Protein AF-0000000086061297 (afdb_homodimer)

Solvent-accessible surface area (backbone atoms only — not comparable to full-atom values): 31681 Å² total; per-residue (Å²): 141,81,84,79,78,77,77,79,76,77,73,77,72,76,76,71,84,48,70,63,58,55,52,49,48,45,52,46,47,51,48,47,52,56,17,50,46,44,42,50,45,44,44,51,48,46,52,48,51,54,48,51,30,54,61,49,21,42,67,36,56,72,76,36,59,68,68,52,33,52,63,27,58,47,69,36,65,94,76,73,31,65,21,40,25,21,20,52,52,33,31,50,50,32,33,51,52,11,44,66,58,17,46,61,50,15,53,43,28,14,49,25,48,60,72,64,42,52,73,66,58,29,52,50,40,52,48,34,34,52,51,54,55,60,50,46,60,61,47,57,31,54,50,32,61,71,52,48,19,50,43,34,22,69,45,53,28,49,72,74,73,39,90,36,80,17,39,2,39,44,47,29,15,56,53,48,14,60,62,43,20,39,57,26,18,53,42,25,24,51,30,51,62,68,51,62,64,61,62,57,50,53,39,43,69,76,67,44,51,73,59,54,33,40,65,68,44,48,46,58,70,21,34,36,37,35,51,22,22,49,32,47,39,47,31,52,52,55,49,43,36,62,38,44,49,69,27,14,63,69,38,74,36,72,61,85,49,59,54,29,40,16,24,27,56,44,27,52,41,70,73,45,54,87,47,34,85,76,33,71,60,48,33,13,46,48,34,35,50,42,43,53,49,47,52,53,32,46,51,33,46,48,50,21,48,52,41,35,51,55,39,51,54,53,52,69,72,97,138,82,80,76,76,75,77,76,76,76,71,73,71,76,76,70,85,46,73,62,60,56,52,49,50,45,52,46,46,51,48,47,52,56,18,49,45,45,41,51,46,43,44,50,49,48,51,48,51,53,49,50,31,53,60,48,20,41,67,35,55,73,76,37,57,68,67,53,32,52,63,27,58,48,69,35,65,93,76,73,30,66,21,38,26,20,20,52,51,34,31,52,50,31,33,51,53,12,44,66,58,16,47,61,49,15,53,44,27,15,49,26,49,59,71,64,42,52,75,67,57,29,52,50,40,53,48,35,34,52,51,55,55,60,49,46,59,61,48,57,31,54,49,33,62,70,52,49,20,51,43,35,22,69,46,53,28,48,72,73,72,40,89,35,78,17,39,2,39,45,48,28,14,56,53,48,15,61,61,42,20,40,56,26,17,54,42,25,24,49,30,50,62,67,51,62,64,60,62,58,51,53,40,45,69,75,68,44,49,72,60,54,35,40,64,68,44,48,46,59,71,22,35,36,38,35,51,21,22,48,32,45,38,47,29,52,52,57,50,44,36,61,37,44,50,71,28,14,62,66,38,74,36,74,61,86,48,59,53,29,39,16,23,27,55,41,27,51,41,70,74,45,54,86,48,34,86,75,34,71,60,48,32,12,46,47,35,36,50,42,43,52,48,48,52,52,32,46,51,33,46,49,51,20,50,52,41,35,50,56,40,52,53,54,53,71,73,96

Foldseek 3Di:
DDPPPPPPPPPPPPPPCDDVVVVVVVCVVVVVVVVVVVVVVVVVVVVVLLVVLVVLLVVLCVVDPPCLLDCPLDDDVVVPHRHCPQQALLLVLLLVLLLVQQLVVLLVLLCCLQQPDDDPRSVVVLVVLVVLLPDDLLVLQVVCVVPQQCCCQVPVQVVVPHHFSSFASQSLSNSLSSNLNSQLNVQLNVLLNVDDCVLVCVCVVVPDDSVCSCVVGRCVLSVLSSVLSSLLSSLCSSQDANNSLSGQQLDRGHDPDRRHRGHHLNNVCVVCVVCLVPHSSVVSSNSNSVSVSVVVSVVSNVVSVVSNVVSVVVVVVD/DDPPPPPPPPPPPPPCVDPVVVVVVVCVVVCVVVVVVVVVVVVVVVVVLLVVLVVLLVVLCVVDPPCLLDCPLDDDVVVPHRHCPQQALLLVLLLVLLLVQQLVVLLVLLCCLQQPDDDPRSVVVLVVLVVLLVDDLLVLQVVCVVPQQCCCQPPVQVVVPHHFSSFASQSLSNSLSSNLNSQLNVQLNVLLNVDDCCLVVVCVVVPDDSVCSCVVGRCVLSVLSSVLSSLLSSLCSSQDANNSLSGQQLDRGHDPDSRHRGHHLNNVCVVCVVCLVPHSSVVSSNSNSVSVSVVVSVVSNVVSVVSNVVSVVVVVVD

Nearest PDB structures (foldseek):
  8y5f-assembly1_C  TM=7.190E-01  e=1.304E-06  Escherichia coli
  2onk-assembly2_I  TM=7.719E-01  e=6.256E-06  Archaeoglobus fulgidus
  3d31-assembly1_C  TM=7.772E-01  e=1.256E-05  unclassified
  4jbw-assembly2_I  TM=6.416E-01  e=6.865E-05  Escherichia coli K-12
  7ahh-assembly1_A  TM=5.822E-01  e=3.313E-03  Lactococcus lactis subsp. lactis

Structure (mmCIF, N/CA/C/O backbone):
data_AF-0000000086061297-model_v1
#
loop_
_entity.id
_entity.type
_entity.pdbx_description
1 polymer 'Phosphate transport system permease protein'
#
loop_
_atom_site.group_PDB
_atom_site.id
_atom_site.type_symbol
_atom_site.label_atom_id
_atom_site.label_alt_id
_atom_site.label_comp_id
_atom_site.label_asym_id
_atom_site.label_entity_id
_atom_site.label_seq_id
_atom_site.pdbx_PDB_ins_code
_atom_site.Cartn_x
_atom_site.Cartn_y
_atom_site.Cartn_z
_atom_site.occupancy
_atom_site.B_iso_or_equiv
_atom_site.auth_seq_id
_atom_site.auth_comp_id
_atom_site.auth_asym_id
_atom_site.auth_atom_id
_atom_site.pdbx_PDB_model_num
ATOM 1 N N . MET A 1 1 ? 74.562 63 1.235 1 30.61 1 MET A N 1
ATOM 2 C CA . MET A 1 1 ? 73.188 63.219 0.86 1 30.61 1 MET A CA 1
ATOM 3 C C . MET A 1 1 ? 72.562 61.938 0.317 1 30.61 1 MET A C 1
ATOM 5 O O . MET A 1 1 ? 72.562 61.688 -0.89 1 30.61 1 MET A O 1
ATOM 9 N N . GLY A 1 2 ? 72.875 60.75 0.926 1 32.59 2 GLY A N 1
ATOM 10 C CA . GLY A 1 2 ? 72.625 59.312 0.691 1 32.59 2 GLY A CA 1
ATOM 11 C C . GLY A 1 2 ? 71.188 58.938 0.759 1 32.59 2 GLY A C 1
ATOM 12 O O . GLY A 1 2 ? 70.5 59.281 1.72 1 32.59 2 GLY A O 1
ATOM 13 N N . GLU A 1 3 ? 70.5 58.812 -0.447 1 30.23 3 GLU A N 1
ATOM 14 C CA . GLU A 1 3 ? 69.125 58.531 -0.804 1 30.23 3 GLU A CA 1
ATOM 15 C C . GLU A 1 3 ? 68.688 57.188 -0.23 1 30.23 3 GLU A C 1
ATOM 17 O O . GLU A 1 3 ? 69.312 56.156 -0.478 1 30.23 3 GLU A O 1
ATOM 22 N N . HIS A 1 4 ? 68.125 57.156 1.029 1 32.62 4 HIS A N 1
ATOM 23 C CA . HIS A 1 4 ? 67.5 56.062 1.771 1 32.62 4 HIS A CA 1
ATOM 24 C C . HIS A 1 4 ? 66.25 55.562 1.04 1 32.62 4 HIS A C 1
ATOM 26 O O . HIS A 1 4 ? 65.188 56.219 1.004 1 32.62 4 HIS A O 1
ATOM 32 N N . SER A 1 5 ? 66.438 54.906 -0.173 1 33.16 5 SER A N 1
ATOM 33 C CA . SER A 1 5 ? 65.312 54.375 -0.92 1 33.16 5 SER A CA 1
ATOM 34 C C . SER A 1 5 ? 64.562 53.312 -0.101 1 33.16 5 SER A C 1
ATOM 36 O O . SER A 1 5 ? 65.125 52.344 0.365 1 33.16 5 SER A O 1
ATOM 38 N N . GLY A 1 6 ? 63.625 53.75 0.799 1 31.95 6 GLY A N 1
ATOM 39 C CA . GLY A 1 6 ? 62.688 52.969 1.587 1 31.95 6 GLY A CA 1
ATOM 40 C C . GLY A 1 6 ? 61.812 52.062 0.742 1 31.95 6 GLY A C 1
ATOM 41 O O . GLY A 1 6 ? 60.938 52.531 0.003 1 31.95 6 GLY A O 1
ATOM 42 N N . GLY A 1 7 ? 62.344 50.969 0.105 1 32.22 7 GLY A N 1
ATOM 43 C CA . GLY A 1 7 ? 61.562 50.031 -0.709 1 32.22 7 GLY A CA 1
ATOM 44 C C . GLY A 1 7 ? 60.438 49.406 0.047 1 32.22 7 GLY A C 1
ATOM 45 O O . GLY A 1 7 ? 60.625 48.812 1.115 1 32.22 7 GLY A O 1
ATOM 46 N N . SER A 1 8 ? 59.25 50.062 0.06 1 33.75 8 SER A N 1
ATOM 47 C CA . SER A 1 8 ? 57.969 49.531 0.585 1 33.75 8 SER A CA 1
ATOM 48 C C . SER A 1 8 ? 57.594 48.219 -0.067 1 33.75 8 SER A C 1
ATOM 50 O O . SER A 1 8 ? 57.375 48.156 -1.276 1 33.75 8 SER A O 1
ATOM 52 N N . GLY A 1 9 ? 58.281 47.094 0.213 1 31.84 9 GLY A N 1
ATOM 53 C CA . GLY A 1 9 ? 57.875 45.781 -0.288 1 31.84 9 GLY A CA 1
ATOM 54 C C . GLY A 1 9 ? 56.438 45.438 0.096 1 31.84 9 GLY A C 1
ATOM 55 O O . GLY A 1 9 ? 56.125 45.344 1.281 1 31.84 9 GLY A O 1
ATOM 56 N N . SER A 1 10 ? 55.438 45.875 -0.693 1 36 10 SER A N 1
ATOM 57 C CA . SER A 1 10 ? 54.031 45.469 -0.6 1 36 10 SER A CA 1
ATOM 58 C C . SER A 1 10 ? 53.938 43.938 -0.661 1 36 10 SER A C 1
ATOM 60 O O . SER A 1 10 ? 54.25 43.312 -1.683 1 36 10 SER A O 1
ATOM 62 N N . GLY A 1 11 ? 54.344 43.219 0.35 1 32.59 11 GLY A N 1
ATOM 63 C CA . GLY A 1 11 ? 54.031 41.812 0.375 1 32.59 11 GLY A CA 1
ATOM 64 C C . GLY A 1 11 ? 52.562 41.531 0.172 1 32.59 11 GLY A C 1
ATOM 65 O O . GLY A 1 11 ? 51.719 42.031 0.918 1 32.59 11 GLY A O 1
ATOM 66 N N . ALA A 1 12 ? 52.125 41.344 -1.101 1 38.19 12 ALA A N 1
ATOM 67 C CA . ALA A 1 12 ? 50.844 40.75 -1.51 1 38.19 12 ALA A CA 1
ATOM 68 C C . ALA A 1 12 ? 50.469 39.562 -0.623 1 38.19 12 ALA A C 1
ATOM 70 O O . ALA A 1 12 ? 51.25 38.594 -0.504 1 38.19 12 ALA A O 1
ATOM 71 N N . GLY A 1 13 ? 49.906 39.844 0.54 1 34.09 13 GLY A N 1
ATOM 72 C CA . GLY A 1 13 ? 49.219 38.781 1.289 1 34.09 13 GLY A CA 1
ATOM 73 C C . GLY A 1 13 ? 48.5 37.781 0.403 1 34.09 13 GLY A C 1
ATOM 74 O O . GLY A 1 13 ? 47.75 38.188 -0.475 1 34.09 13 GLY A O 1
ATOM 75 N N . ASP A 1 14 ? 49.125 36.656 0.09 1 37.06 14 ASP A N 1
ATOM 76 C CA . ASP A 1 14 ? 48.562 35.469 -0.514 1 37.06 14 ASP A CA 1
ATOM 77 C C . ASP A 1 14 ? 47.188 35.156 0.059 1 37.06 14 ASP A C 1
ATOM 79 O O . ASP A 1 14 ? 47.031 34.969 1.269 1 37.06 14 ASP A O 1
ATOM 83 N N . ASP A 1 15 ? 46.188 35.938 -0.363 1 38.5 15 ASP A N 1
ATOM 84 C CA . ASP A 1 15 ? 44.812 35.562 -0.108 1 38.5 15 ASP A CA 1
ATOM 85 C C . ASP A 1 15 ? 44.625 34.062 -0.16 1 38.5 15 ASP A C 1
ATOM 87 O O . ASP A 1 15 ? 44.531 33.469 -1.243 1 38.5 15 ASP A O 1
ATOM 91 N N . GLY A 1 16 ? 45.188 33.219 0.603 1 37.59 16 GLY A N 1
ATOM 92 C CA . GLY A 1 16 ? 44.969 31.812 0.924 1 37.59 16 GLY A CA 1
ATOM 93 C C . GLY A 1 16 ? 43.5 31.422 0.958 1 37.59 16 GLY A C 1
ATOM 94 O O . GLY A 1 16 ? 43.031 30.859 1.942 1 37.59 16 GLY A O 1
ATOM 95 N N . ARG A 1 17 ? 42.562 32.25 0.606 1 47.38 17 ARG A N 1
ATOM 96 C CA . ARG A 1 17 ? 41.188 31.891 0.318 1 47.38 17 ARG A CA 1
ATOM 97 C C . ARG A 1 17 ? 41.125 30.656 -0.571 1 47.38 17 ARG A C 1
ATOM 99 O O . ARG A 1 17 ? 40.875 30.766 -1.775 1 47.38 17 ARG A O 1
ATOM 106 N N . SER A 1 18 ? 42.062 29.578 -0.563 1 47.91 18 SER A N 1
ATOM 107 C CA . SER A 1 18 ? 42.719 28.484 -1.28 1 47.91 18 SER A CA 1
ATOM 108 C C . SER A 1 18 ? 41.719 27.375 -1.633 1 47.91 18 SER A C 1
ATOM 110 O O . SER A 1 18 ? 40.531 27.469 -1.279 1 47.91 18 SER A O 1
ATOM 112 N N . PRO A 1 19 ? 42.062 26.078 -1.62 1 51.31 19 PRO A N 1
ATOM 113 C CA . PRO A 1 19 ? 41.5 24.797 -2.055 1 51.31 19 PRO A CA 1
ATOM 114 C C . PRO A 1 19 ? 40.219 24.422 -1.333 1 51.31 19 PRO A C 1
ATOM 116 O O . PRO A 1 19 ? 39.438 23.609 -1.833 1 51.31 19 PRO A O 1
ATOM 119 N N . ARG A 1 20 ? 39.969 24.906 -0.18 1 54.84 20 ARG A N 1
ATOM 120 C CA . ARG A 1 20 ? 38.781 24.578 0.593 1 54.84 20 ARG A CA 1
ATOM 121 C C . ARG A 1 20 ? 37.531 25.219 -0.027 1 54.84 20 ARG A C 1
ATOM 123 O O . ARG A 1 20 ? 36.438 24.641 0.032 1 54.84 20 ARG A O 1
ATOM 130 N N . ILE A 1 21 ? 37.781 26.453 -0.554 1 57.31 21 ILE A N 1
ATOM 131 C CA . ILE A 1 21 ? 36.625 27.094 -1.202 1 57.31 21 ILE A CA 1
ATOM 132 C C . ILE A 1 21 ? 36.219 26.297 -2.441 1 57.31 21 ILE A C 1
ATOM 134 O O . ILE A 1 21 ? 35.031 26.109 -2.703 1 57.31 21 ILE A O 1
ATOM 138 N N . GLY A 1 22 ? 37.281 25.844 -3.176 1 50.56 22 GLY A N 1
ATOM 139 C CA . GLY A 1 22 ? 37 25.062 -4.367 1 50.56 22 GLY A CA 1
ATOM 140 C C . GLY A 1 22 ? 36.25 23.766 -4.074 1 50.56 22 GLY A 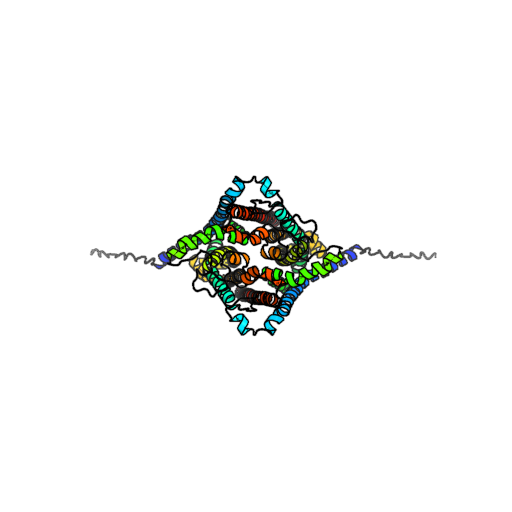C 1
ATOM 141 O O . GLY A 1 22 ? 35.344 23.391 -4.789 1 50.56 22 GLY A O 1
ATOM 142 N N . ARG A 1 23 ? 36.812 23.062 -3.125 1 54.94 23 ARG A N 1
ATOM 143 C CA . ARG A 1 23 ? 36.188 21.812 -2.729 1 54.94 23 ARG A CA 1
ATOM 144 C C . 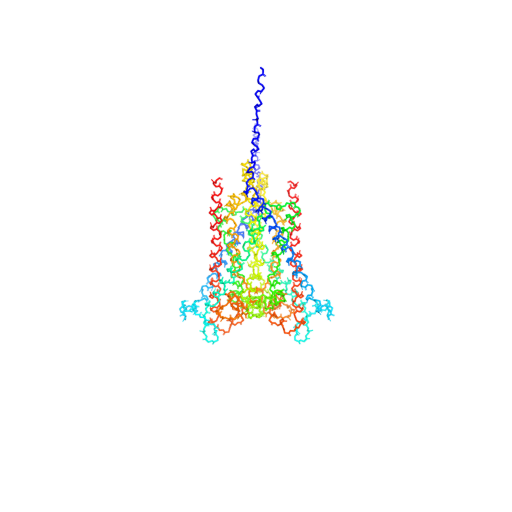ARG A 1 23 ? 34.781 22.047 -2.217 1 54.94 23 ARG A C 1
ATOM 146 O O . ARG A 1 23 ? 33.875 21.25 -2.5 1 54.94 23 ARG A O 1
ATOM 153 N N . ARG A 1 24 ? 34.656 23.141 -1.535 1 58.97 24 ARG A N 1
ATOM 154 C CA . ARG A 1 24 ? 33.344 23.5 -1.024 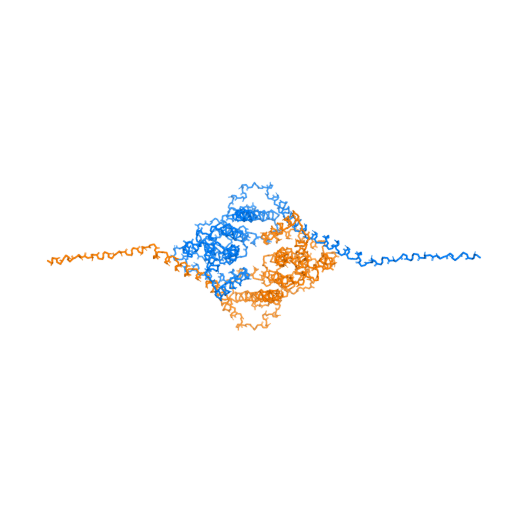1 58.97 24 ARG A CA 1
ATOM 155 C C . ARG A 1 24 ? 32.375 23.766 -2.166 1 58.97 24 ARG A C 1
ATOM 157 O O . ARG A 1 24 ? 31.219 23.328 -2.115 1 58.97 24 ARG A O 1
ATOM 164 N N . LEU A 1 25 ? 32.875 24.469 -3.16 1 57.69 25 LEU A N 1
ATOM 165 C CA . LEU A 1 25 ? 32 24.766 -4.305 1 57.69 25 LEU A CA 1
ATOM 166 C C . LEU A 1 25 ? 31.703 23.5 -5.098 1 57.69 25 LEU A C 1
ATOM 168 O O . LEU A 1 25 ? 30.609 23.344 -5.629 1 57.69 25 LEU A O 1
ATOM 172 N N . LEU A 1 26 ? 32.688 22.672 -5.168 1 53.44 26 LEU A N 1
ATOM 173 C CA . LEU A 1 26 ? 32.469 21.422 -5.891 1 53.44 26 LEU A CA 1
ATOM 174 C C . LEU A 1 26 ? 31.438 20.547 -5.18 1 53.44 26 LEU A C 1
ATOM 176 O O . LEU A 1 26 ? 30.578 19.938 -5.828 1 53.44 26 LEU A O 1
ATOM 180 N N . VAL A 1 27 ? 31.656 20.453 -4.012 1 58.25 27 VAL A N 1
ATOM 181 C CA . VAL A 1 27 ? 30.719 19.656 -3.225 1 58.25 27 VAL A CA 1
ATOM 182 C C . VAL A 1 27 ? 29.328 20.266 -3.322 1 58.25 27 VAL A C 1
ATOM 184 O O . VAL A 1 27 ? 28.328 19.547 -3.434 1 58.25 27 VAL A O 1
ATOM 187 N N . GLU A 1 28 ? 29.312 21.578 -3.391 1 59.84 28 GLU A N 1
ATOM 188 C CA . GLU A 1 28 ? 28.031 22.266 -3.564 1 59.84 28 GLU A CA 1
ATOM 189 C C . GLU A 1 28 ? 27.406 21.922 -4.91 1 59.84 28 GLU A C 1
ATOM 191 O O . GLU A 1 28 ? 26.203 21.688 -4.996 1 59.84 28 GLU A O 1
ATOM 196 N N . ARG A 1 29 ? 28.297 22 -5.902 1 56.94 29 ARG A N 1
ATOM 197 C CA . ARG A 1 29 ? 27.797 21.734 -7.25 1 56.94 29 ARG A CA 1
ATOM 198 C C . ARG A 1 29 ? 27.406 20.266 -7.414 1 56.94 29 ARG A C 1
ATOM 200 O O . ARG A 1 29 ? 26.375 19.969 -8.016 1 56.94 29 ARG A O 1
ATOM 207 N N . LEU A 1 30 ? 28.281 19.469 -7.031 1 58.12 30 LEU A N 1
ATOM 208 C CA . LEU A 1 30 ? 28 18.047 -7.164 1 58.12 30 LEU A CA 1
ATOM 209 C C . LEU A 1 30 ? 26.734 17.672 -6.406 1 58.12 30 LEU A C 1
ATOM 211 O O . LEU A 1 30 ? 25.938 16.859 -6.887 1 58.12 30 LEU A O 1
ATOM 215 N N . SER A 1 31 ? 26.703 18.359 -5.359 1 60.19 31 SER A N 1
ATOM 216 C CA . SER A 1 31 ? 25.516 18.094 -4.555 1 60.19 31 SER A CA 1
ATOM 217 C C . SER A 1 31 ? 24.25 18.578 -5.254 1 60.19 31 SER A C 1
ATOM 219 O O . SER A 1 31 ? 23.234 17.891 -5.258 1 60.19 31 SER A O 1
ATOM 221 N N . SER A 1 32 ? 24.5 19.609 -6.051 1 63.5 32 SER A N 1
ATOM 222 C CA . SER A 1 32 ? 23.328 20.156 -6.723 1 63.5 32 SER A CA 1
ATOM 223 C C . SER A 1 32 ? 22.922 19.297 -7.922 1 63.5 32 SER A C 1
ATOM 225 O O . SER A 1 32 ? 21.734 19.062 -8.148 1 63.5 32 SER A O 1
ATOM 227 N N . TYR A 1 33 ? 23.953 18.797 -8.68 1 67.81 33 TYR A N 1
ATOM 228 C CA . TYR A 1 33 ? 23.641 18.016 -9.867 1 67.81 33 TYR A CA 1
ATOM 229 C C . TYR A 1 33 ? 23.047 16.656 -9.492 1 67.81 33 TYR A C 1
ATOM 231 O O . TYR A 1 33 ? 22.078 16.203 -10.102 1 67.81 33 TYR A O 1
ATOM 239 N N . TRP A 1 34 ? 23.625 16.078 -8.523 1 67.25 34 TRP A N 1
ATOM 240 C CA . TRP A 1 34 ? 23.141 14.766 -8.094 1 67.25 34 TRP A CA 1
ATOM 241 C C . TRP A 1 34 ? 21.75 14.883 -7.465 1 67.25 34 TRP A C 1
ATOM 243 O O . TRP A 1 34 ? 20.906 14.023 -7.668 1 67.25 34 TRP A O 1
ATOM 253 N N . LEU A 1 35 ? 21.656 16.031 -6.906 1 67.56 35 LEU A N 1
ATOM 254 C CA . LEU A 1 35 ? 20.375 16.266 -6.258 1 67.56 35 LEU A CA 1
ATOM 255 C C . LEU A 1 35 ? 19.266 16.5 -7.289 1 67.56 35 LEU A C 1
ATOM 257 O O . LEU A 1 35 ? 18.172 15.969 -7.164 1 67.56 35 LEU A O 1
ATOM 261 N N . ARG A 1 36 ? 19.688 17.203 -8.328 1 71.62 36 ARG A N 1
ATOM 262 C CA . ARG A 1 36 ? 18.75 17.438 -9.422 1 71.62 36 ARG A CA 1
ATOM 263 C C . ARG A 1 36 ? 18.469 16.156 -10.188 1 71.62 36 ARG A C 1
ATOM 265 O O . ARG A 1 36 ? 17.328 15.906 -10.617 1 71.62 36 ARG A O 1
ATOM 272 N N . GLY A 1 37 ? 19.391 15.367 -10.266 1 78.62 37 GLY A N 1
ATOM 273 C CA . GLY A 1 37 ? 19.281 14.102 -10.969 1 78.62 37 GLY A CA 1
ATOM 274 C C . GLY A 1 37 ? 18.25 13.172 -10.359 1 78.62 37 GLY A C 1
ATOM 275 O O . GLY A 1 37 ? 17.484 12.516 -11.078 1 78.62 37 GLY A O 1
ATOM 276 N N . ALA A 1 38 ? 18.125 13.234 -9.062 1 72.56 38 ALA A N 1
ATOM 277 C CA . ALA A 1 38 ? 17.172 12.367 -8.375 1 72.56 38 ALA A CA 1
ATOM 278 C C . ALA A 1 38 ? 15.734 12.773 -8.688 1 72.56 38 ALA A C 1
ATOM 280 O O . ALA A 1 38 ? 14.875 11.922 -8.898 1 72.56 38 ALA A O 1
ATOM 281 N N . GLY A 1 39 ? 15.516 14.062 -8.781 1 71.38 39 GLY A N 1
ATOM 282 C CA . GLY A 1 39 ? 14.195 14.539 -9.141 1 71.38 39 GLY A CA 1
ATOM 283 C C . GLY A 1 39 ? 13.805 14.203 -10.57 1 71.38 39 GLY A C 1
ATOM 284 O O . GLY A 1 39 ? 12.695 13.734 -10.82 1 71.38 39 GLY A O 1
ATOM 285 N N . TYR A 1 40 ? 14.695 14.344 -11.43 1 77 40 TYR A N 1
ATOM 286 C CA . TYR A 1 40 ? 14.43 14.07 -12.836 1 77 40 TYR A CA 1
ATOM 287 C C . TYR A 1 40 ? 14.32 12.57 -13.086 1 77 40 TYR A C 1
ATOM 289 O O . TYR A 1 40 ? 13.625 12.141 -14.008 1 77 40 TYR A O 1
ATOM 297 N N . PHE A 1 41 ? 14.93 11.828 -12.266 1 80.38 41 PHE A N 1
ATOM 298 C CA . PHE A 1 41 ? 14.836 10.383 -12.367 1 80.38 41 PHE A CA 1
ATOM 299 C C . PHE A 1 41 ? 13.398 9.914 -12.125 1 80.38 41 PHE A C 1
ATOM 301 O O . PHE A 1 41 ? 12.906 9.039 -12.828 1 80.38 41 PHE A O 1
ATOM 308 N N . ALA A 1 42 ? 12.742 10.578 -11.195 1 77.62 42 ALA A N 1
ATOM 309 C CA . ALA A 1 42 ? 11.367 10.203 -10.891 1 77.62 42 ALA A CA 1
ATOM 310 C C . ALA A 1 42 ? 10.438 10.516 -12.055 1 77.62 42 ALA A C 1
ATOM 312 O O . ALA A 1 42 ? 9.57 9.711 -12.406 1 77.62 42 ALA A O 1
ATOM 313 N N . VAL A 1 43 ? 10.656 11.641 -12.641 1 79 43 VAL A N 1
ATOM 314 C CA . VAL A 1 43 ? 9.844 12.055 -13.781 1 79 43 VAL A CA 1
ATOM 315 C C . VAL A 1 43 ? 10.117 11.133 -14.969 1 79 43 VAL A C 1
ATOM 317 O O . VAL A 1 43 ? 9.188 10.68 -15.633 1 79 43 VAL A O 1
ATOM 320 N N . GLY A 1 44 ? 11.352 10.922 -15.195 1 86.69 44 GLY A N 1
ATOM 321 C CA . GLY A 1 44 ? 11.734 10.031 -16.281 1 86.69 44 GLY A CA 1
ATOM 322 C C . GLY A 1 44 ? 11.219 8.617 -16.109 1 86.69 44 GLY A C 1
ATOM 323 O O . GLY A 1 44 ? 10.781 7.988 -17.078 1 86.69 44 GLY A O 1
ATOM 324 N N . LEU A 1 45 ? 11.25 8.133 -14.891 1 87.19 45 LEU A N 1
ATOM 325 C CA . LEU A 1 45 ? 10.773 6.785 -14.602 1 87.19 45 LEU A CA 1
ATOM 326 C C . LEU A 1 45 ? 9.273 6.668 -14.844 1 87.19 45 LEU A C 1
ATOM 328 O O . LEU A 1 45 ? 8.812 5.68 -15.422 1 87.19 45 LEU A O 1
ATOM 332 N N . PHE A 1 46 ? 8.523 7.598 -14.41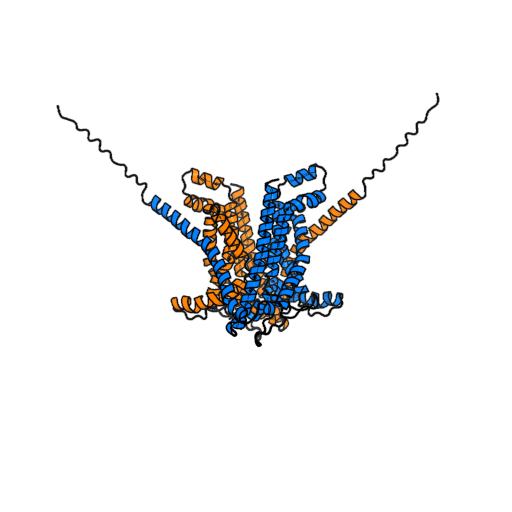4 1 83.94 46 PHE A N 1
ATOM 333 C CA . PHE A 1 46 ? 7.086 7.602 -14.648 1 83.94 46 PHE A CA 1
ATOM 334 C C . PHE A 1 46 ? 6.789 7.59 -16.141 1 83.94 46 PHE A C 1
ATOM 336 O O . PHE A 1 46 ? 5.973 6.793 -16.609 1 83.94 46 PHE A O 1
ATOM 343 N N . ALA A 1 47 ? 7.457 8.516 -16.859 1 87.94 47 ALA A N 1
ATOM 344 C CA . ALA A 1 47 ? 7.262 8.586 -18.312 1 87.94 47 ALA A CA 1
ATOM 345 C C . ALA A 1 47 ? 7.633 7.262 -18.969 1 87.94 47 ALA A C 1
ATOM 347 O O . ALA A 1 47 ? 6.93 6.797 -19.875 1 87.94 47 ALA A O 1
ATOM 348 N N . ALA A 1 48 ? 8.688 6.695 -18.5 1 91.56 48 ALA A N 1
ATOM 349 C CA . ALA A 1 48 ? 9.141 5.422 -19.062 1 91.56 48 ALA A CA 1
ATOM 350 C C . ALA A 1 48 ? 8.109 4.324 -18.828 1 91.56 48 ALA A C 1
ATOM 352 O O . ALA A 1 48 ? 7.863 3.494 -19.719 1 91.56 48 ALA A O 1
ATOM 353 N N . ILE A 1 49 ? 7.52 4.285 -17.656 1 90.62 49 ILE A N 1
ATOM 354 C CA . ILE A 1 49 ? 6.516 3.273 -17.328 1 90.62 49 ILE A CA 1
ATOM 355 C C . ILE A 1 49 ? 5.293 3.453 -18.234 1 90.62 49 ILE A C 1
ATOM 357 O O . ILE A 1 49 ? 4.801 2.488 -18.828 1 90.62 49 ILE A O 1
ATOM 361 N N . VAL A 1 50 ? 4.844 4.684 -18.391 1 90.06 50 VAL A N 1
ATOM 362 C CA . VAL A 1 50 ? 3.664 4.977 -19.203 1 90.06 50 VAL A CA 1
ATOM 363 C C . VAL A 1 50 ? 3.934 4.609 -20.656 1 90.06 50 VAL A C 1
ATOM 365 O O . VAL A 1 50 ? 3.1 3.979 -21.312 1 90.06 50 VAL A O 1
ATOM 368 N N . VAL A 1 51 ? 5.094 4.957 -21.141 1 93.25 51 VAL A N 1
ATOM 369 C CA . VAL A 1 51 ? 5.453 4.668 -22.516 1 93.25 51 VAL A CA 1
ATOM 370 C C . VAL A 1 51 ? 5.555 3.156 -22.719 1 93.25 51 VAL A C 1
ATOM 372 O O . VAL A 1 51 ? 5.105 2.627 -23.734 1 93.25 51 VAL A O 1
ATOM 375 N N . ALA A 1 52 ? 6.141 2.492 -21.797 1 92.81 52 ALA A N 1
ATOM 376 C CA . ALA A 1 52 ? 6.242 1.037 -21.875 1 92.81 52 ALA A CA 1
ATOM 377 C C . ALA A 1 52 ? 4.859 0.394 -21.922 1 92.81 52 ALA A C 1
ATOM 379 O O . ALA A 1 52 ? 4.625 -0.541 -22.688 1 92.81 52 ALA A O 1
ATOM 380 N N . LEU A 1 53 ? 4.004 0.872 -21.109 1 94.31 53 LEU A N 1
ATOM 381 C CA . LEU A 1 53 ? 2.648 0.331 -21.062 1 94.31 53 LEU A CA 1
ATOM 382 C C . LEU A 1 53 ? 1.932 0.575 -22.391 1 94.31 53 LEU A C 1
ATOM 384 O O . LEU A 1 53 ? 1.264 -0.32 -22.922 1 94.31 53 LEU A O 1
ATOM 388 N N . LEU A 1 54 ? 2.115 1.78 -22.938 1 94.56 54 LEU A N 1
ATOM 389 C CA . LEU A 1 54 ? 1.471 2.127 -24.188 1 94.56 54 LEU A CA 1
ATOM 390 C C . LEU A 1 54 ? 2.033 1.293 -25.344 1 94.56 54 LEU A C 1
ATOM 392 O O . LEU A 1 54 ? 1.275 0.725 -26.125 1 94.56 54 LEU A O 1
ATOM 396 N N . TYR A 1 55 ? 3.299 1.169 -25.359 1 93.81 55 TYR A N 1
ATOM 397 C CA . TYR A 1 55 ? 3.969 0.452 -26.438 1 93.81 55 TYR A CA 1
ATOM 398 C C . TYR A 1 55 ? 3.637 -1.035 -26.391 1 93.81 55 TYR A C 1
ATOM 400 O O . TYR A 1 55 ? 3.355 -1.646 -27.422 1 93.81 55 TYR A O 1
ATOM 408 N N . GLN A 1 56 ? 3.607 -1.617 -25.25 1 92.56 56 GLN A N 1
ATOM 409 C CA . GLN A 1 56 ? 3.389 -3.053 -25.109 1 92.56 56 GLN A CA 1
ATOM 410 C C . GLN A 1 56 ? 1.911 -3.402 -25.25 1 92.56 56 GLN A C 1
ATOM 412 O O . GLN A 1 56 ? 1.556 -4.574 -25.375 1 92.56 56 GLN A O 1
ATOM 417 N N . SER A 1 57 ? 1.052 -2.395 -25.172 1 93.88 57 SER A N 1
ATOM 418 C CA . SER A 1 57 ? -0.381 -2.621 -25.344 1 93.88 57 SER A CA 1
ATOM 419 C C . SER A 1 57 ? -0.785 -2.572 -26.812 1 93.88 57 SER A C 1
ATOM 421 O O . SER A 1 57 ? -1.893 -2.979 -27.172 1 93.88 57 SER A O 1
ATOM 423 N N . LEU A 1 58 ? 0.089 -2.172 -27.734 1 92.75 58 LEU A N 1
ATOM 424 C CA . LEU A 1 58 ? -0.238 -1.905 -29.125 1 92.75 58 LEU A CA 1
ATOM 425 C C . LEU A 1 58 ? -0.592 -3.195 -29.859 1 92.75 58 LEU A C 1
ATOM 427 O O . LEU A 1 58 ? -1.519 -3.219 -30.672 1 92.75 58 LEU A O 1
ATOM 431 N N . PRO A 1 59 ? 0.075 -4.316 -29.641 1 91.75 59 PRO A N 1
ATOM 432 C CA . PRO A 1 59 ? -0.274 -5.551 -30.344 1 91.75 59 PRO A CA 1
ATOM 433 C C . PRO A 1 59 ? -1.721 -5.98 -30.094 1 91.75 59 PRO A C 1
ATOM 435 O O . PRO A 1 59 ? -2.391 -6.453 -31.016 1 91.75 59 PRO A O 1
ATOM 438 N N . LEU A 1 60 ? -2.195 -5.852 -28.891 1 91.69 60 LEU A N 1
ATOM 439 C CA . LEU A 1 60 ? -3.588 -6.172 -28.609 1 91.69 60 LEU A CA 1
ATOM 440 C C . LEU A 1 60 ? -4.531 -5.246 -29.359 1 91.69 60 LEU A C 1
ATOM 442 O O . LEU A 1 60 ? -5.504 -5.699 -29.969 1 91.69 60 LEU A O 1
ATOM 446 N N . LEU A 1 61 ? -4.18 -3.959 -29.391 1 92.31 61 LEU A N 1
ATOM 447 C CA . LEU A 1 61 ? -5.055 -2.947 -29.969 1 92.31 61 LEU A CA 1
ATOM 448 C C . LEU A 1 61 ? -5 -2.994 -31.484 1 92.31 61 LEU A C 1
ATOM 450 O O . LEU A 1 61 ? -5.902 -2.486 -32.156 1 92.31 61 LEU A O 1
ATOM 454 N N . ALA A 1 62 ? -3.986 -3.568 -32 1 92.12 62 ALA A N 1
ATOM 455 C CA . ALA A 1 62 ? -3.873 -3.744 -33.469 1 92.12 62 ALA A CA 1
ATOM 456 C C . ALA A 1 62 ? -4.75 -4.895 -33.938 1 92.12 62 ALA A C 1
ATOM 458 O O . ALA A 1 62 ? -5.246 -4.875 -35.062 1 92.12 62 ALA A O 1
ATOM 459 N N . GLU A 1 63 ? -4.953 -5.832 -33.094 1 90.44 63 GLU A N 1
ATOM 460 C CA . GLU A 1 63 ? -5.68 -7.039 -33.469 1 90.44 63 GLU A CA 1
ATOM 461 C C . GLU A 1 63 ? -7.152 -6.945 -33.094 1 90.44 63 GLU A C 1
ATOM 463 O O . GLU A 1 63 ? -8.008 -7.531 -33.75 1 90.44 63 GLU A O 1
ATOM 468 N N . TYR A 1 64 ? -7.41 -6.23 -32 1 91.06 64 TYR A N 1
ATOM 469 C CA . TYR A 1 64 ? -8.773 -6.133 -31.484 1 91.06 64 TYR A CA 1
ATOM 470 C C . TYR A 1 64 ? -9.18 -4.68 -31.297 1 91.06 64 TYR A C 1
ATOM 472 O O . TYR A 1 64 ? -8.43 -3.889 -30.719 1 91.06 64 TYR A O 1
ATOM 480 N N . PRO A 1 65 ? -10.375 -4.402 -31.75 1 91.69 65 PRO A N 1
ATOM 481 C CA . PRO A 1 65 ? -10.852 -3.043 -31.484 1 91.69 65 PRO A CA 1
ATOM 482 C C . PRO A 1 65 ? -11.078 -2.785 -29.984 1 91.69 65 PRO A C 1
ATOM 484 O O . PRO A 1 65 ? -11.43 -3.705 -29.25 1 91.69 65 PRO A O 1
ATOM 487 N N . LEU A 1 66 ? -10.867 -1.62 -29.578 1 91.31 66 LEU A N 1
ATOM 488 C CA . LEU A 1 66 ? -10.969 -1.2 -28.188 1 91.31 66 LEU A CA 1
ATOM 489 C C . LEU A 1 66 ? -12.344 -1.528 -27.609 1 91.31 66 LEU A C 1
ATOM 491 O O . LEU A 1 66 ? -12.453 -1.978 -26.469 1 91.31 66 LEU A O 1
ATOM 495 N N . SER A 1 67 ? -13.422 -1.357 -28.391 1 90.94 67 SER A N 1
ATOM 496 C CA . SER A 1 67 ? -14.789 -1.603 -27.938 1 90.94 67 SER A CA 1
ATOM 497 C C . SER A 1 67 ? -15.008 -3.078 -27.625 1 90.94 67 SER A C 1
ATOM 499 O O . SER A 1 67 ? -15.695 -3.42 -26.656 1 90.94 67 SER A O 1
ATOM 501 N N . GLU A 1 68 ? -14.391 -3.875 -28.391 1 89.75 68 GLU A N 1
ATOM 502 C CA . GLU A 1 68 ? -14.539 -5.312 -28.172 1 89.75 68 GLU A CA 1
ATOM 503 C C . GLU A 1 68 ? -13.812 -5.766 -26.906 1 89.75 68 GLU A C 1
ATOM 505 O O . GLU A 1 68 ? -14.359 -6.547 -26.125 1 89.75 68 GLU A O 1
ATOM 510 N N . VAL A 1 69 ? -12.672 -5.254 -26.734 1 90.62 69 VAL A N 1
ATOM 511 C CA . VAL A 1 69 ? -11.883 -5.688 -25.578 1 90.62 69 VAL A CA 1
ATOM 512 C C . VAL A 1 69 ? -12.516 -5.16 -24.297 1 90.62 69 VAL A C 1
ATOM 514 O O . VAL A 1 69 ? -12.523 -5.852 -23.266 1 90.62 69 VAL A O 1
ATOM 517 N N . LEU A 1 70 ? -13.117 -4.023 -24.297 1 91.88 70 LEU A N 1
ATOM 518 C CA . LEU A 1 70 ? -13.672 -3.395 -23.109 1 91.88 70 LEU A CA 1
ATOM 519 C C . LEU A 1 70 ? -15.062 -3.941 -22.797 1 91.88 70 LEU A C 1
ATOM 521 O O . LEU A 1 70 ? -15.461 -4.012 -21.625 1 91.88 70 LEU A O 1
ATOM 525 N N . LEU A 1 71 ? -15.773 -4.414 -23.828 1 91.12 71 LEU A N 1
ATOM 526 C CA . LEU A 1 71 ? -17.188 -4.723 -23.625 1 91.12 71 LEU A CA 1
ATOM 527 C C . LEU A 1 71 ? -17.438 -6.227 -23.719 1 91.12 71 LEU A C 1
ATOM 529 O O . LEU A 1 71 ? -18.484 -6.711 -23.312 1 91.12 71 LEU A O 1
ATOM 533 N N . SER A 1 72 ? -16.469 -6.914 -24.141 1 89.31 72 SER A N 1
ATOM 534 C CA . SER A 1 72 ? -16.625 -8.367 -24.203 1 89.31 72 SER A CA 1
ATOM 535 C C . SER A 1 72 ? -16.531 -8.992 -22.828 1 89.31 72 SER A C 1
ATOM 537 O O . SER A 1 72 ? -15.766 -8.523 -21.969 1 89.31 72 SER A O 1
ATOM 539 N N . SER A 1 73 ? -17.25 -10.117 -22.625 1 90.12 73 SER A N 1
ATOM 540 C CA . SER A 1 73 ? -17.312 -10.75 -21.297 1 90.12 73 SER A CA 1
ATOM 541 C C . SER A 1 73 ? -16.5 -12.031 -21.266 1 90.12 73 SER A C 1
ATOM 543 O O . SER A 1 73 ? -16.391 -12.68 -20.234 1 90.12 73 SER A O 1
ATOM 545 N N . ASN A 1 74 ? -15.906 -12.289 -22.359 1 87.94 74 ASN A N 1
ATOM 546 C CA . ASN A 1 74 ? -15.203 -13.562 -22.422 1 87.94 74 ASN A CA 1
ATOM 547 C C . ASN A 1 74 ? -13.695 -13.383 -22.266 1 87.94 74 ASN A C 1
ATOM 549 O O . ASN A 1 74 ? -13.086 -12.594 -22.969 1 87.94 74 ASN A O 1
ATOM 553 N N . TRP A 1 75 ? -13.18 -14.094 -21.25 1 88.81 75 TRP A N 1
ATOM 554 C CA . TRP A 1 75 ? -11.742 -14.133 -21.031 1 88.81 75 TRP A CA 1
ATOM 555 C C . TRP A 1 75 ? -11.195 -15.547 -21.156 1 88.81 75 TRP A C 1
ATOM 557 O O . TRP A 1 75 ? -11.406 -16.391 -20.266 1 88.81 75 TRP A O 1
ATOM 567 N N . ASP A 1 76 ? -10.562 -15.773 -22.25 1 87 76 ASP A N 1
ATOM 568 C CA . ASP A 1 76 ? -9.922 -17.047 -22.531 1 87 76 ASP A CA 1
ATOM 569 C C . ASP A 1 76 ? -8.68 -16.859 -23.391 1 87 76 ASP A C 1
ATOM 571 O O . ASP A 1 76 ? -8.727 -17.062 -24.609 1 87 76 ASP A O 1
ATOM 575 N N . PRO A 1 77 ? -7.633 -16.609 -22.766 1 83.44 77 PRO A N 1
ATOM 576 C CA . PRO A 1 77 ? -6.406 -16.328 -23.516 1 83.44 77 PRO A CA 1
ATOM 577 C C . PRO A 1 77 ? -5.992 -17.484 -24.422 1 83.44 77 PRO A C 1
ATOM 579 O O . PRO A 1 77 ? -5.441 -17.25 -25.5 1 83.44 77 PRO A O 1
ATOM 582 N N . ALA A 1 78 ? -6.254 -18.625 -23.984 1 82.88 78 ALA A N 1
ATOM 583 C CA . ALA A 1 78 ? -5.898 -19.797 -24.797 1 82.88 78 ALA A CA 1
ATOM 584 C C . ALA A 1 78 ? -6.645 -19.781 -26.141 1 82.88 78 ALA A C 1
ATOM 586 O O . ALA A 1 78 ? -6.148 -20.297 -27.141 1 82.88 78 ALA A O 1
ATOM 587 N N . GLN A 1 79 ? -7.816 -19.156 -26.188 1 85.5 79 GLN A N 1
ATOM 588 C CA . GLN A 1 79 ? -8.625 -19.062 -27.406 1 85.5 79 GLN A CA 1
ATOM 589 C C . GLN A 1 79 ? -8.602 -17.641 -27.969 1 85.5 79 GLN A C 1
ATOM 591 O O . GLN A 1 79 ? -9.492 -17.25 -28.719 1 85.5 79 GLN A O 1
ATOM 596 N N . ASN A 1 80 ? -7.688 -16.828 -27.469 1 85.5 80 ASN A N 1
ATOM 597 C CA . ASN A 1 80 ? -7.477 -15.461 -27.922 1 85.5 80 ASN A CA 1
ATOM 598 C C . ASN A 1 80 ? -8.703 -14.594 -27.672 1 85.5 80 ASN A C 1
ATOM 600 O O . ASN A 1 80 ? -9.117 -13.828 -28.547 1 85.5 80 ASN A O 1
ATOM 604 N N . GLN A 1 81 ? -9.367 -14.852 -26.625 1 87.56 81 GLN A N 1
ATOM 605 C CA . GLN A 1 81 ? -10.469 -14.008 -26.188 1 87.56 81 GLN A CA 1
ATOM 606 C C . GLN A 1 81 ? -10.062 -13.148 -25 1 87.56 81 GLN A C 1
ATOM 608 O O . GLN A 1 81 ? -9.688 -13.672 -23.938 1 87.56 81 GLN A O 1
ATOM 613 N N . PHE A 1 82 ? -10.195 -11.867 -25.25 1 89.75 82 PHE A N 1
ATOM 614 C CA . PHE A 1 82 ? -9.703 -10.93 -24.25 1 89.75 82 PHE A CA 1
ATOM 615 C C . PHE A 1 82 ? -10.781 -9.93 -23.859 1 89.75 82 PHE A C 1
ATOM 617 O O . PHE A 1 82 ? -10.68 -8.742 -24.188 1 89.75 82 PHE A O 1
ATOM 624 N N . GLY A 1 83 ? -11.789 -10.422 -23.172 1 90.75 83 GLY A N 1
ATOM 625 C CA . GLY A 1 83 ? -12.844 -9.547 -22.688 1 90.75 83 GLY A CA 1
ATOM 626 C C . GLY A 1 83 ? -12.609 -9.047 -21.266 1 90.75 83 GLY A C 1
ATOM 627 O O . GLY A 1 83 ? -12.516 -9.836 -20.328 1 90.75 83 GLY A O 1
ATOM 628 N N . PHE A 1 84 ? -12.664 -7.699 -21.109 1 93.31 84 PHE A N 1
ATOM 629 C CA . PHE A 1 84 ? -12.32 -7.098 -19.828 1 93.31 84 PHE A CA 1
ATOM 630 C C . PHE A 1 84 ? -13.578 -6.656 -19.078 1 93.31 84 PHE A C 1
ATOM 632 O O . PHE A 1 84 ? -13.508 -6.246 -17.922 1 93.31 84 PHE A O 1
ATOM 639 N N . PHE A 1 85 ? -14.719 -6.809 -19.625 1 94.12 85 PHE A N 1
ATOM 640 C CA . PHE A 1 85 ? -15.938 -6.219 -19.094 1 94.12 85 PHE A CA 1
ATOM 641 C C . PHE A 1 85 ? -16.25 -6.77 -17.703 1 94.12 85 PHE A C 1
ATOM 643 O O . PHE A 1 85 ? -16.531 -6.008 -16.766 1 94.12 85 PHE A O 1
ATOM 650 N N . PRO A 1 86 ? -16.203 -8.078 -17.5 1 94.56 86 PRO A N 1
ATOM 651 C CA . PRO A 1 86 ? -16.469 -8.594 -16.156 1 94.56 86 PRO A CA 1
ATOM 652 C C . PRO A 1 86 ? -15.492 -8.055 -15.109 1 94.56 86 PRO A C 1
ATOM 654 O O . PRO A 1 86 ? -15.891 -7.758 -13.984 1 94.56 86 PRO A O 1
ATOM 657 N N . ALA A 1 87 ? -14.25 -7.93 -15.508 1 94.75 87 ALA A N 1
ATOM 658 C CA . ALA A 1 87 ? -13.234 -7.426 -14.586 1 94.75 87 ALA A CA 1
ATOM 659 C C . ALA A 1 87 ? -13.461 -5.953 -14.266 1 94.75 87 ALA A C 1
ATOM 661 O O . ALA A 1 87 ? -13.25 -5.516 -13.133 1 94.75 87 ALA A O 1
ATOM 662 N N . ILE A 1 88 ? -13.891 -5.188 -15.266 1 95.12 88 ILE A N 1
ATOM 663 C CA . ILE A 1 88 ? -14.203 -3.775 -15.07 1 95.12 88 ILE A CA 1
ATOM 664 C C . ILE A 1 88 ? -15.375 -3.635 -14.102 1 95.12 88 ILE A C 1
ATOM 666 O O . ILE A 1 88 ? -15.289 -2.881 -13.125 1 95.12 88 ILE A O 1
ATOM 670 N N . VAL A 1 89 ? -16.391 -4.398 -14.352 1 95.5 89 VAL A N 1
ATOM 671 C CA . VAL A 1 89 ? -17.578 -4.355 -13.508 1 95.5 89 VAL A CA 1
ATOM 672 C C . VAL A 1 89 ? -17.219 -4.801 -12.086 1 95.5 89 VAL A C 1
ATOM 674 O O . VAL A 1 89 ? -17.656 -4.188 -11.109 1 95.5 89 VAL A O 1
ATOM 677 N N . GLY A 1 90 ? -16.453 -5.863 -12.008 1 96.06 90 GLY A N 1
ATOM 678 C CA . GLY A 1 90 ? -16.016 -6.324 -10.703 1 96.06 90 GLY A CA 1
ATOM 679 C C . GLY A 1 90 ? -15.219 -5.281 -9.938 1 96.06 90 GLY A C 1
ATOM 680 O O . GLY A 1 90 ? -15.414 -5.109 -8.727 1 96.06 90 GLY A O 1
ATOM 681 N N . THR A 1 91 ? -14.352 -4.582 -10.609 1 96.31 91 THR A N 1
ATOM 682 C CA . THR A 1 91 ? -13.547 -3.535 -9.984 1 96.31 91 THR A CA 1
ATOM 683 C C . THR A 1 91 ? -14.438 -2.41 -9.461 1 96.31 91 THR A C 1
ATOM 685 O O . THR A 1 91 ? -14.273 -1.955 -8.328 1 96.31 91 THR A O 1
ATOM 688 N N . VAL A 1 92 ? -15.344 -2.025 -10.25 1 96.06 92 VAL A N 1
ATOM 689 C CA . VAL A 1 92 ? -16.25 -0.938 -9.875 1 96.06 92 VAL A CA 1
ATOM 690 C C . VAL A 1 92 ? -17.109 -1.364 -8.695 1 96.06 92 VAL A C 1
ATOM 692 O O . VAL A 1 92 ? -17.266 -0.61 -7.734 1 96.06 92 VAL A O 1
ATOM 695 N N . TYR A 1 93 ? -17.594 -2.57 -8.773 1 96.81 93 TYR A N 1
ATOM 696 C CA . TYR A 1 93 ? -18.469 -3.092 -7.723 1 96.81 93 TYR A CA 1
ATOM 697 C C . TYR A 1 93 ? -17.734 -3.156 -6.391 1 96.81 93 TYR A C 1
ATOM 699 O O . TYR A 1 93 ? -18.234 -2.682 -5.371 1 96.81 93 TYR A O 1
ATOM 707 N N . VAL A 1 94 ? -16.609 -3.723 -6.383 1 97.69 94 VAL A N 1
ATOM 708 C CA . VAL A 1 94 ? -15.812 -3.869 -5.172 1 97.69 94 VAL A CA 1
ATOM 709 C C . VAL A 1 94 ? -15.461 -2.492 -4.617 1 97.69 94 VAL A C 1
ATOM 711 O O . VAL A 1 94 ? -15.562 -2.258 -3.408 1 97.69 94 VAL A O 1
ATOM 714 N N . THR A 1 95 ? -15.07 -1.602 -5.492 1 97.62 95 THR A N 1
ATOM 715 C CA . THR A 1 95 ? -14.648 -0.275 -5.059 1 97.62 95 THR A CA 1
ATOM 716 C C . THR A 1 95 ? -15.82 0.49 -4.445 1 97.62 95 THR A C 1
ATOM 718 O O . THR A 1 95 ? -15.703 1.049 -3.354 1 97.62 95 THR A O 1
ATOM 721 N N . ILE A 1 96 ? -16.953 0.476 -5.082 1 97.5 96 ILE A N 1
ATOM 722 C CA . ILE A 1 96 ? -18.109 1.224 -4.621 1 97.5 96 ILE A CA 1
ATOM 723 C C . ILE A 1 96 ? -18.594 0.663 -3.285 1 97.5 96 ILE A C 1
ATOM 725 O O . ILE A 1 96 ? -18.859 1.417 -2.346 1 97.5 96 ILE A O 1
ATOM 729 N N . LEU A 1 97 ? -18.688 -0.619 -3.209 1 97.94 97 LEU A N 1
ATOM 730 C CA . LEU A 1 97 ? -19.188 -1.246 -1.991 1 97.94 97 LEU A CA 1
ATOM 731 C C . LEU A 1 97 ? -18.219 -1.025 -0.831 1 97.94 97 LEU A C 1
ATOM 733 O O . LEU A 1 97 ? -18.656 -0.745 0.292 1 97.94 97 LEU A O 1
ATOM 737 N N . SER A 1 98 ? -16.906 -1.202 -1.062 1 98.38 98 SER A N 1
ATOM 738 C CA . SER A 1 98 ? -15.906 -0.971 -0.024 1 98.38 98 SER A CA 1
ATOM 739 C C . SER A 1 98 ? -15.961 0.465 0.487 1 98.38 98 SER A C 1
ATOM 741 O O . SER A 1 98 ? -15.93 0.7 1.697 1 98.38 98 SER A O 1
ATOM 743 N N . MET A 1 99 ? -16.094 1.402 -0.448 1 97.62 99 MET A N 1
ATOM 744 C CA . MET A 1 99 ? -16.109 2.814 -0.077 1 97.62 99 MET A CA 1
ATOM 745 C C . MET A 1 99 ? -17.422 3.172 0.632 1 97.62 99 MET A C 1
ATOM 747 O O . MET A 1 99 ? -17.422 3.998 1.547 1 97.62 99 MET A O 1
ATOM 751 N N . ALA A 1 100 ? -18.5 2.594 0.15 1 97.69 100 ALA A N 1
ATOM 752 C CA . ALA A 1 100 ? -19.781 2.84 0.79 1 97.69 100 ALA A CA 1
ATOM 753 C C . ALA A 1 100 ? -19.766 2.412 2.254 1 97.69 100 ALA A C 1
ATOM 755 O O . ALA A 1 100 ? -20.406 3.035 3.1 1 97.69 100 ALA A O 1
ATOM 756 N N . MET A 1 101 ? -19.016 1.45 2.539 1 96.31 101 MET A N 1
ATOM 757 C CA . MET A 1 101 ? -18.938 0.945 3.906 1 96.31 101 MET A CA 1
ATOM 758 C C . MET A 1 101 ? -17.844 1.669 4.691 1 96.31 101 MET A C 1
ATOM 760 O O . MET A 1 101 ? -18.062 2.072 5.836 1 96.31 101 MET A O 1
ATOM 764 N N . GLY A 1 102 ? -16.703 1.861 4.094 1 95.62 102 GLY A N 1
ATOM 765 C CA . GLY A 1 102 ? -15.531 2.371 4.785 1 95.62 102 GLY A CA 1
ATOM 766 C C . GLY A 1 102 ? -15.547 3.879 4.953 1 95.62 102 GLY A C 1
ATOM 767 O O . GLY A 1 102 ? -15.156 4.398 6.004 1 95.62 102 GLY A O 1
ATOM 768 N N . ALA A 1 103 ? -16.031 4.621 3.939 1 96.25 103 ALA A N 1
ATOM 769 C CA . ALA A 1 103 ? -15.938 6.078 3.924 1 96.25 103 ALA A CA 1
ATOM 770 C C . ALA A 1 103 ? -16.766 6.695 5.055 1 96.25 103 ALA A C 1
ATOM 772 O O . ALA A 1 103 ? -16.266 7.555 5.785 1 96.25 103 ALA A O 1
ATOM 773 N N . PRO A 1 104 ? -18.031 6.297 5.281 1 93.5 104 PRO A N 1
ATOM 774 C CA . PRO A 1 104 ? -18.797 6.871 6.391 1 93.5 104 PRO A CA 1
ATOM 775 C C . PRO A 1 104 ? -18.141 6.629 7.75 1 93.5 104 PRO A C 1
ATOM 777 O O . PRO A 1 104 ? -18.094 7.531 8.586 1 93.5 104 PRO A O 1
ATOM 780 N N . ILE A 1 105 ? -17.625 5.453 7.902 1 91 105 ILE A N 1
ATOM 781 C CA . ILE A 1 105 ? -16.984 5.113 9.164 1 91 105 ILE A CA 1
ATOM 782 C C . ILE A 1 105 ? -15.727 5.965 9.344 1 91 105 ILE A C 1
ATOM 784 O O . ILE A 1 105 ? -15.453 6.461 10.438 1 91 105 ILE A O 1
ATOM 788 N N . ALA A 1 106 ? -14.992 6.105 8.289 1 93.75 106 ALA A N 1
ATOM 789 C CA . ALA A 1 106 ? -13.758 6.879 8.336 1 93.75 106 ALA A CA 1
ATOM 790 C C . ALA A 1 106 ? -14.039 8.328 8.719 1 93.75 106 ALA A C 1
ATOM 792 O O . ALA A 1 106 ? -13.344 8.906 9.562 1 93.75 106 ALA A O 1
ATOM 793 N N . VAL A 1 107 ? -15.008 8.922 8.109 1 92 107 VAL A N 1
ATOM 794 C CA . VAL A 1 107 ? -15.328 10.328 8.352 1 92 107 VAL A CA 1
ATOM 795 C C . VAL A 1 107 ? -15.812 10.5 9.789 1 92 107 VAL A C 1
ATOM 797 O O . VAL A 1 107 ? -15.383 11.414 10.5 1 92 107 VAL A O 1
ATOM 800 N N . LEU A 1 108 ? -16.688 9.602 10.227 1 89.62 108 LEU A N 1
ATOM 801 C CA . LEU A 1 108 ? -17.203 9.672 11.586 1 89.62 108 LEU A CA 1
ATOM 802 C C . LEU A 1 108 ? -16.094 9.492 12.609 1 89.62 108 LEU A C 1
ATOM 804 O O . LEU A 1 108 ? -16.031 10.219 13.609 1 89.62 108 LEU A O 1
ATOM 808 N N . ALA A 1 109 ? -15.219 8.547 12.352 1 89.94 109 ALA A N 1
ATOM 809 C CA . ALA A 1 109 ? -14.094 8.312 13.266 1 89.94 109 ALA A CA 1
ATOM 810 C C . ALA A 1 109 ? -13.148 9.508 13.289 1 89.94 109 ALA A C 1
ATOM 812 O O . ALA A 1 109 ? -12.617 9.859 14.336 1 89.94 109 ALA A O 1
ATOM 813 N N . ALA A 1 110 ? -12.938 10.062 12.141 1 92.31 110 ALA A N 1
ATOM 814 C CA . ALA A 1 110 ? -12.062 11.227 12.055 1 92.31 110 ALA A CA 1
ATOM 815 C C . ALA A 1 110 ? -12.625 12.391 12.867 1 92.31 110 ALA A C 1
ATOM 817 O O . ALA A 1 110 ? -11.883 13.094 13.555 1 92.31 110 ALA A O 1
ATOM 818 N N . VAL A 1 111 ? -13.891 12.617 12.75 1 89.88 111 VAL A N 1
ATOM 819 C CA . VAL A 1 111 ? -14.547 13.672 13.508 1 89.88 111 VAL A CA 1
ATOM 820 C C . VAL A 1 111 ? -14.391 13.406 15.008 1 89.88 111 VAL A C 1
ATOM 822 O O . VAL A 1 111 ? -14.078 14.32 15.773 1 89.88 111 VAL A O 1
ATOM 825 N N . TYR A 1 112 ? -14.609 12.219 15.367 1 88.62 112 TYR A N 1
ATOM 826 C CA . TYR A 1 112 ? -14.469 11.859 16.781 1 88.62 112 TYR A CA 1
ATOM 827 C C . TYR A 1 112 ? -13.055 12.125 17.266 1 88.62 112 TYR A C 1
ATOM 829 O O . TYR A 1 112 ? -12.859 12.727 18.328 1 88.62 112 TYR A O 1
ATOM 837 N N . ILE A 1 113 ? -12.102 11.711 16.562 1 89.38 113 ILE A N 1
ATOM 838 C CA . ILE A 1 113 ? -10.711 11.82 16.969 1 89.38 113 ILE A CA 1
ATOM 839 C C . ILE A 1 113 ? -10.297 13.289 17 1 89.38 113 ILE A C 1
ATOM 841 O O . ILE A 1 113 ? -9.656 13.742 17.953 1 89.38 113 ILE A O 1
ATOM 845 N N . ALA A 1 114 ? -10.711 14.031 16.031 1 89.62 114 ALA A N 1
ATOM 846 C CA . ALA A 1 114 ? -10.25 15.406 15.875 1 89.62 114 ALA A CA 1
ATOM 847 C C . ALA A 1 114 ? -11 16.344 16.828 1 89.62 114 ALA A C 1
ATOM 849 O O . ALA A 1 114 ? -10.445 17.344 17.281 1 89.62 114 ALA A O 1
ATOM 850 N N . GLU A 1 115 ? -12.25 16 17.172 1 87.31 115 GLU A N 1
ATOM 851 C CA . GLU A 1 115 ? -13.062 17.016 17.828 1 87.31 115 GLU A CA 1
ATOM 852 C C . GLU A 1 115 ? -13.508 16.562 19.219 1 87.31 115 GLU A C 1
ATOM 854 O O . GLU A 1 115 ? -13.805 17.391 20.094 1 87.31 115 GLU A O 1
ATOM 859 N N . TYR A 1 116 ? -13.57 15.289 19.422 1 85 116 TYR A N 1
ATOM 860 C CA . TYR A 1 116 ? -14.156 14.836 20.672 1 85 116 TYR A CA 1
ATOM 861 C C . TYR A 1 116 ? -13.102 14.164 21.562 1 85 116 TYR A C 1
ATOM 863 O O . TYR A 1 116 ? -13.133 14.305 22.781 1 85 116 TYR A O 1
ATOM 871 N N . ALA A 1 117 ? -12.312 13.406 20.891 1 85 117 ALA A N 1
ATOM 872 C CA . ALA A 1 117 ? -11.328 12.656 21.672 1 85 117 ALA A CA 1
ATOM 873 C C . ALA A 1 117 ? -10.289 13.586 22.281 1 85 117 ALA A C 1
ATOM 875 O O . ALA A 1 117 ? -9.859 14.555 21.656 1 85 117 ALA A O 1
ATOM 876 N N . GLU A 1 118 ? -9.984 13.281 23.578 1 84.38 118 GLU A N 1
ATOM 877 C CA . GLU A 1 118 ? -8.992 14.109 24.25 1 84.38 118 GLU A CA 1
ATOM 878 C C . GLU A 1 118 ? -8.016 13.25 25.062 1 84.38 118 GLU A C 1
ATOM 880 O O . GLU A 1 118 ? -8.312 12.102 25.375 1 84.38 118 GLU A O 1
ATOM 885 N N . GLY A 1 119 ? -6.867 13.852 25.188 1 85.94 119 GLY A N 1
ATOM 886 C CA . GLY A 1 119 ? -5.875 13.297 26.094 1 85.94 119 GLY A CA 1
ATOM 887 C C . GLY A 1 119 ? -5.426 11.898 25.688 1 85.94 119 GLY A C 1
ATOM 888 O O . GLY A 1 119 ? -5.047 11.672 24.547 1 85.94 119 GLY A O 1
ATOM 889 N N . ARG A 1 120 ? -5.645 11.023 26.625 1 83.06 120 ARG A N 1
ATOM 890 C CA . ARG A 1 120 ? -5.141 9.664 26.484 1 83.06 120 ARG A CA 1
ATOM 891 C C . ARG A 1 120 ? -5.977 8.875 25.484 1 83.06 120 ARG A C 1
ATOM 893 O O . ARG A 1 120 ? -5.449 8.039 24.734 1 83.06 120 ARG A O 1
ATOM 900 N N . THR A 1 121 ? -7.191 9.156 25.438 1 83.12 121 THR A N 1
ATOM 901 C CA . THR A 1 121 ? -8.07 8.438 24.516 1 83.12 121 THR A CA 1
ATOM 902 C C . THR A 1 121 ? -7.703 8.75 23.078 1 83.12 121 THR A C 1
ATOM 904 O O . THR A 1 121 ? -7.68 7.852 22.234 1 83.12 121 THR A O 1
ATOM 907 N N . ARG A 1 122 ? -7.43 9.992 22.797 1 86.5 122 ARG A N 1
ATOM 908 C CA . ARG A 1 122 ? -7.027 10.398 21.453 1 86.5 122 ARG A CA 1
ATOM 909 C C . ARG A 1 122 ? -5.73 9.711 21.031 1 86.5 122 ARG A C 1
ATOM 911 O O . ARG A 1 122 ? -5.633 9.172 19.922 1 86.5 122 ARG A O 1
ATOM 918 N N . THR A 1 123 ? -4.887 9.656 21.953 1 83.5 123 THR A N 1
ATOM 919 C CA . THR A 1 123 ? -3.586 9.062 21.672 1 83.5 123 THR A CA 1
ATOM 920 C C . THR A 1 123 ? -3.715 7.562 21.438 1 83.5 123 THR A C 1
ATOM 922 O O . THR A 1 123 ? -3.105 7.02 20.516 1 83.5 123 THR A O 1
ATOM 925 N N . LEU A 1 124 ? -4.492 6.977 22.219 1 82.19 124 LEU A N 1
ATOM 926 C CA . LEU A 1 124 ? -4.68 5.531 22.109 1 82.19 124 LEU A CA 1
ATOM 927 C C . LEU A 1 124 ? -5.367 5.172 20.797 1 82.19 124 LEU A C 1
ATOM 929 O O . LEU A 1 124 ? -4.891 4.305 20.047 1 82.19 124 LEU A O 1
ATOM 933 N N . VAL A 1 125 ? -6.41 5.875 20.484 1 83.62 125 VAL A N 1
ATOM 934 C CA . VAL A 1 125 ? -7.18 5.559 19.281 1 83.62 125 VAL A CA 1
ATOM 935 C C . VAL A 1 125 ? -6.336 5.84 18.047 1 83.62 125 VAL A C 1
ATOM 937 O O . VAL A 1 125 ? -6.289 5.023 17.125 1 83.62 125 VAL A O 1
ATOM 940 N N . SER A 1 126 ? -5.676 6.898 18.047 1 84.19 126 SER A N 1
ATOM 941 C CA . SER A 1 126 ? -4.824 7.254 16.922 1 84.19 126 SER A CA 1
ATOM 942 C C . SER A 1 126 ? -3.701 6.242 16.734 1 84.19 126 SER A C 1
ATOM 944 O O . SER A 1 126 ? -3.375 5.867 15.594 1 84.19 126 SER A O 1
ATOM 946 N N . SER A 1 127 ? -3.186 5.809 17.812 1 81.12 127 SER A N 1
ATOM 947 C CA . SER A 1 127 ? -2.104 4.832 17.75 1 81.12 127 SER A CA 1
ATOM 948 C C . SER A 1 127 ? -2.582 3.516 17.141 1 81.12 127 SER A C 1
ATOM 950 O O . SER A 1 127 ? -1.884 2.914 16.328 1 81.12 127 SER A O 1
ATOM 952 N N . PHE A 1 128 ? -3.727 3.102 17.531 1 82.81 128 PHE A N 1
ATOM 953 C CA . PHE A 1 128 ? -4.242 1.831 17.031 1 82.81 128 PHE A CA 1
ATOM 954 C C . PHE A 1 128 ? -4.59 1.932 15.555 1 82.81 128 PHE A C 1
ATOM 956 O O . PHE A 1 128 ? -4.434 0.963 14.805 1 82.81 128 PHE A O 1
ATOM 963 N N . ILE A 1 129 ? -5.066 3.09 15.164 1 84.94 129 ILE A N 1
ATOM 964 C CA . ILE A 1 129 ? -5.348 3.322 13.75 1 84.94 129 ILE A CA 1
ATOM 965 C C . ILE A 1 129 ? -4.051 3.252 12.945 1 84.94 129 ILE A C 1
ATOM 967 O O . ILE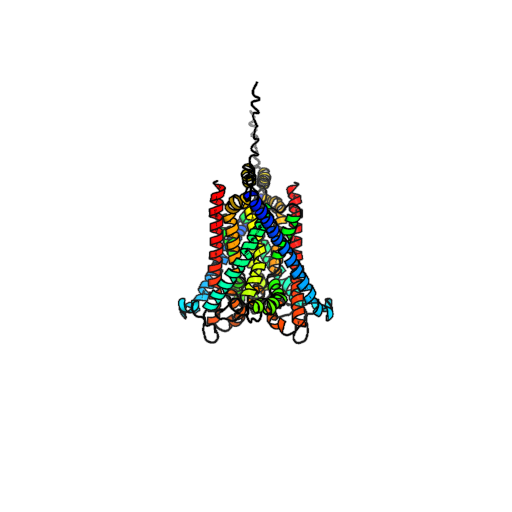 A 1 129 ? -4.012 2.648 11.875 1 84.94 129 ILE A O 1
ATOM 971 N N . ASP A 1 130 ? -3.033 3.715 13.516 1 81 130 ASP A N 1
ATOM 972 C CA . ASP A 1 130 ? -1.73 3.699 12.859 1 81 130 ASP A CA 1
ATOM 973 C C . ASP A 1 130 ? -1.186 2.275 12.758 1 81 130 ASP A C 1
ATOM 975 O O . ASP A 1 130 ? -0.597 1.903 11.742 1 81 130 ASP A O 1
ATOM 979 N N . VAL A 1 131 ? -1.436 1.57 13.781 1 81.12 131 VAL A N 1
ATOM 980 C CA . VAL A 1 131 ? -0.952 0.194 13.797 1 81.12 131 VAL A CA 1
ATOM 981 C C . VAL A 1 131 ? -1.72 -0.637 12.773 1 81.12 131 VAL A C 1
ATOM 983 O O . VAL A 1 131 ? -1.132 -1.459 12.062 1 81.12 131 VAL A O 1
ATOM 986 N N . LEU A 1 132 ? -2.99 -0.458 12.742 1 84.44 132 LEU A N 1
ATOM 987 C CA . LEU A 1 132 ? -3.814 -1.178 11.781 1 84.44 132 LEU A CA 1
ATOM 988 C C . LEU A 1 132 ? -3.389 -0.858 10.352 1 84.44 132 LEU A C 1
ATOM 990 O O . LEU A 1 132 ? -3.359 -1.744 9.5 1 84.44 132 LEU A O 1
ATOM 994 N N . ALA A 1 133 ? -3.084 0.359 10.156 1 84.75 133 ALA A N 1
ATOM 995 C CA . ALA A 1 133 ? -2.668 0.808 8.828 1 84.75 133 ALA A CA 1
ATOM 996 C C . ALA A 1 133 ? -1.327 0.196 8.438 1 84.75 133 ALA A C 1
ATOM 998 O O . ALA A 1 133 ? -0.997 0.113 7.254 1 84.75 133 ALA A O 1
ATOM 999 N N . ALA A 1 134 ? -0.553 -0.284 9.383 1 81.62 134 ALA A N 1
ATOM 1000 C CA . ALA A 1 134 ? 0.792 -0.801 9.148 1 81.62 134 ALA A CA 1
ATOM 1001 C C . ALA A 1 134 ? 0.759 -2.291 8.828 1 81.62 134 ALA A C 1
ATOM 1003 O O . ALA A 1 134 ? 1.748 -2.852 8.352 1 81.62 134 ALA A O 1
ATOM 1004 N N . ILE A 1 135 ? -0.36 -2.879 9.023 1 87.69 135 ILE A N 1
ATOM 1005 C CA . ILE A 1 135 ? -0.486 -4.305 8.742 1 87.69 135 ILE A CA 1
ATOM 1006 C C . ILE A 1 135 ? -0.408 -4.547 7.238 1 87.69 135 ILE A C 1
ATOM 1008 O O . ILE A 1 135 ? -1.105 -3.891 6.461 1 87.69 135 ILE A O 1
ATOM 1012 N N . PRO A 1 136 ? 0.423 -5.43 6.824 1 87.12 136 PRO A N 1
ATOM 1013 C CA . PRO A 1 136 ? 0.434 -5.793 5.406 1 87.12 136 PRO A CA 1
ATOM 1014 C C . PRO A 1 136 ? -0.907 -6.348 4.926 1 87.12 136 PRO A C 1
ATOM 1016 O O . PRO A 1 136 ? -1.552 -7.117 5.645 1 87.12 136 PRO A O 1
ATOM 1019 N N . SER A 1 137 ? -1.269 -5.977 3.799 1 90.44 137 SER A N 1
ATOM 1020 C CA . SER A 1 137 ? -2.605 -6.301 3.312 1 90.44 137 SER A CA 1
ATOM 1021 C C . SER A 1 137 ? -2.783 -7.805 3.143 1 90.44 137 SER A C 1
ATOM 1023 O O . SER A 1 137 ? -3.893 -8.328 3.283 1 90.44 137 SER A O 1
ATOM 1025 N N . VAL A 1 138 ? -1.699 -8.508 2.838 1 92.06 138 VAL A N 1
ATOM 1026 C CA . VAL A 1 138 ? -1.758 -9.953 2.635 1 92.06 138 VAL A CA 1
ATOM 1027 C C . VAL A 1 138 ? -2.289 -10.625 3.896 1 92.06 138 VAL A C 1
ATOM 1029 O O . VAL A 1 138 ? -2.975 -11.648 3.818 1 92.06 138 VAL A O 1
ATOM 1032 N N . ILE A 1 139 ? -2.01 -10.031 4.984 1 92.75 139 ILE A N 1
ATOM 1033 C CA . ILE A 1 139 ? -2.443 -10.594 6.258 1 92.75 139 ILE A CA 1
ATOM 1034 C C . ILE A 1 139 ? -3.961 -10.484 6.383 1 92.75 139 ILE A C 1
ATOM 1036 O O . ILE A 1 139 ? -4.621 -11.398 6.875 1 92.75 139 ILE A O 1
ATOM 1040 N N . PHE A 1 140 ? -4.516 -9.375 5.98 1 93.94 140 PHE A N 1
ATOM 1041 C CA . PHE A 1 140 ? -5.965 -9.234 5.969 1 93.94 140 PHE A CA 1
ATOM 1042 C C . PHE A 1 140 ? -6.613 -10.305 5.098 1 93.94 140 PHE A C 1
ATOM 1044 O O . PHE A 1 140 ? -7.621 -10.898 5.48 1 93.94 140 PHE A O 1
ATOM 1051 N N . GLY A 1 141 ? -5.98 -10.523 3.979 1 93.62 141 GLY A N 1
ATOM 1052 C CA . GLY A 1 141 ? -6.488 -11.555 3.092 1 93.62 141 GLY A CA 1
ATOM 1053 C C . GLY A 1 141 ? -6.445 -12.945 3.709 1 93.62 141 GLY A C 1
ATOM 1054 O O . GLY A 1 141 ? -7.422 -13.688 3.635 1 93.62 141 GLY A O 1
ATOM 1055 N N . LEU A 1 142 ? -5.375 -13.25 4.297 1 91.94 142 LEU A N 1
ATOM 1056 C CA . LEU A 1 142 ? -5.18 -14.562 4.898 1 91.94 142 LEU A CA 1
ATOM 1057 C C . LEU A 1 142 ? -6.18 -14.797 6.027 1 91.94 142 LEU A C 1
ATOM 1059 O O . LEU A 1 142 ? -6.812 -15.852 6.09 1 91.94 142 LEU A O 1
ATOM 1063 N N . VAL A 1 143 ? -6.293 -13.875 6.887 1 91.75 143 VAL A N 1
ATOM 1064 C CA . VAL A 1 143 ? -7.207 -13.984 8.016 1 91.75 143 VAL A CA 1
ATOM 1065 C C . VAL A 1 143 ? -8.648 -14.031 7.512 1 91.75 143 VAL A C 1
ATOM 1067 O O . VAL A 1 143 ? -9.477 -14.766 8.062 1 91.75 143 VAL A O 1
ATOM 1070 N N . ALA A 1 144 ? -8.914 -13.242 6.516 1 94.88 144 ALA A N 1
ATOM 1071 C CA . ALA A 1 144 ? -10.266 -13.211 5.965 1 94.88 144 ALA A CA 1
ATOM 1072 C C . ALA A 1 144 ? -10.656 -14.57 5.379 1 94.88 144 ALA A C 1
ATOM 1074 O O . ALA A 1 144 ? -11.82 -14.977 5.445 1 94.88 144 ALA A O 1
ATOM 1075 N N . LEU A 1 145 ? -9.703 -15.305 4.797 1 92.75 145 LEU A N 1
ATOM 1076 C CA . LEU A 1 145 ? -9.969 -16.625 4.25 1 92.75 145 LEU A CA 1
ATOM 1077 C C . LEU A 1 145 ? -10.43 -17.578 5.344 1 92.75 145 LEU A C 1
ATOM 1079 O O . LEU A 1 145 ? -11.258 -18.453 5.094 1 92.75 145 LEU A O 1
ATOM 1083 N N . VAL A 1 146 ? -9.93 -17.344 6.535 1 88.75 146 VAL A N 1
ATOM 1084 C CA . VAL A 1 146 ? -10.164 -18.312 7.609 1 88.75 146 VAL A CA 1
ATOM 1085 C C . VAL A 1 146 ? -11.352 -17.859 8.461 1 88.75 146 VAL A C 1
ATOM 1087 O O . VAL A 1 146 ? -12.078 -18.688 9.016 1 88.75 146 VAL A O 1
ATOM 1090 N N . VAL A 1 147 ? -11.57 -16.562 8.5 1 90.81 147 VAL A N 1
ATOM 1091 C CA . VAL A 1 147 ? -12.562 -16.062 9.445 1 90.81 147 VAL A CA 1
ATOM 1092 C C . VAL A 1 147 ? -13.742 -15.461 8.688 1 90.81 147 VAL A C 1
ATOM 1094 O O . VAL A 1 147 ? -14.898 -15.828 8.922 1 90.81 147 VAL A O 1
ATOM 1097 N N . VAL A 1 148 ? -13.516 -14.602 7.727 1 93.81 148 VAL A N 1
ATOM 1098 C CA . VAL A 1 148 ? -14.562 -13.812 7.094 1 93.81 148 VAL A CA 1
ATOM 1099 C C . VAL A 1 148 ? -15.305 -14.664 6.066 1 93.81 148 VAL A C 1
ATOM 1101 O O . VAL A 1 148 ? -16.531 -14.602 5.965 1 93.81 148 VAL A O 1
ATOM 1104 N N . VAL A 1 149 ? -14.539 -15.469 5.301 1 94.25 149 VAL A N 1
ATOM 1105 C CA . VAL A 1 149 ? -15.133 -16.266 4.238 1 94.25 149 VAL A CA 1
ATOM 1106 C C . VAL A 1 149 ? -16.156 -17.234 4.836 1 94.25 149 VAL A C 1
ATOM 1108 O O . VAL A 1 149 ? -17.312 -17.266 4.41 1 94.25 149 VAL A O 1
ATOM 1111 N N . PRO A 1 150 ? -15.758 -17.984 5.855 1 93.12 150 PRO A N 1
ATOM 1112 C CA . PRO A 1 150 ? -16.766 -18.875 6.449 1 93.12 150 PRO A CA 1
ATOM 1113 C C . PRO A 1 150 ? -17.922 -18.094 7.09 1 93.12 150 PRO A C 1
ATOM 1115 O O . PRO A 1 150 ? -19.062 -18.562 7.07 1 93.12 150 PRO A O 1
ATOM 1118 N N . PHE A 1 151 ? -17.719 -16.984 7.637 1 93.56 151 PHE A N 1
ATOM 1119 C CA . PHE A 1 151 ? -18.766 -16.172 8.234 1 93.56 151 PHE A CA 1
ATOM 1120 C C . PHE A 1 151 ? -19.781 -15.719 7.176 1 93.56 151 PHE A C 1
ATOM 1122 O O . PHE A 1 151 ? -20.984 -15.812 7.383 1 93.56 151 PHE A O 1
ATOM 1129 N N . VAL A 1 152 ? -19.312 -15.266 6.094 1 94.19 152 VAL A N 1
ATOM 1130 C CA . VAL A 1 152 ? -20.172 -14.797 5.02 1 94.19 152 VAL A CA 1
ATOM 1131 C C . VAL A 1 152 ? -20.922 -15.984 4.41 1 94.19 152 VAL A C 1
ATOM 1133 O O . VAL A 1 152 ? -22.125 -15.898 4.152 1 94.19 152 VAL A O 1
ATOM 1136 N N . GLY A 1 153 ? -20.203 -17.047 4.164 1 94.31 153 GLY A N 1
ATOM 1137 C CA . GLY A 1 153 ? -20.797 -18.219 3.533 1 94.31 153 GLY A CA 1
ATOM 1138 C C . GLY A 1 153 ? -21.797 -18.922 4.418 1 94.31 153 GLY A C 1
ATOM 1139 O O . GLY A 1 153 ? -22.859 -19.359 3.945 1 94.31 153 GLY A O 1
ATOM 1140 N N . ASN A 1 154 ? -21.531 -19.016 5.715 1 93.19 154 ASN A N 1
ATOM 1141 C CA . ASN A 1 154 ? -22.344 -19.844 6.605 1 93.19 154 ASN A CA 1
ATOM 1142 C C . ASN A 1 154 ? -23.375 -19.016 7.359 1 93.19 154 ASN A C 1
ATOM 1144 O O . ASN A 1 154 ? -24.375 -19.547 7.836 1 93.19 154 ASN A O 1
ATOM 1148 N N . TYR A 1 155 ? -23.188 -17.719 7.461 1 92.5 155 TYR A N 1
ATOM 1149 C CA . TYR A 1 155 ? -24.078 -16.953 8.305 1 92.5 155 TYR A CA 1
ATOM 1150 C C . TYR A 1 155 ? -24.719 -15.805 7.516 1 92.5 155 TYR A C 1
ATOM 1152 O O . TYR A 1 155 ? -25.938 -15.695 7.434 1 92.5 155 TYR A O 1
ATOM 1160 N N . LEU A 1 156 ? -23.984 -15.016 6.859 1 91.31 156 LEU A N 1
ATOM 1161 C CA . LEU A 1 156 ? -24.516 -13.812 6.223 1 91.31 156 LEU A CA 1
ATOM 1162 C C . LEU A 1 156 ? -25.328 -14.164 4.984 1 91.31 156 LEU A C 1
ATOM 1164 O O . LEU A 1 156 ? -26.453 -13.688 4.816 1 91.31 156 LEU A O 1
ATOM 1168 N N . ALA A 1 157 ? -24.75 -14.961 4.145 1 89.75 157 ALA A N 1
ATOM 1169 C CA . ALA A 1 157 ? -25.438 -15.305 2.902 1 89.75 157 ALA A CA 1
ATOM 1170 C C . ALA A 1 157 ? -26.734 -16.047 3.18 1 89.75 157 ALA A C 1
ATOM 1172 O O . ALA A 1 157 ? -27.797 -15.656 2.689 1 89.75 157 ALA A O 1
ATOM 1173 N N . PRO A 1 158 ? -26.703 -17.094 4.008 1 90.5 158 PRO A N 1
ATOM 1174 C CA . PRO A 1 158 ? -27.953 -17.797 4.312 1 90.5 158 PRO A CA 1
ATOM 1175 C C . PRO A 1 158 ? -28.969 -16.906 5.027 1 90.5 158 PRO A C 1
ATOM 1177 O O . PRO A 1 158 ? -30.172 -17.094 4.875 1 90.5 158 PRO A O 1
ATOM 1180 N N . ALA A 1 159 ? -28.5 -15.953 5.727 1 89.75 159 ALA A N 1
ATOM 1181 C CA . ALA A 1 159 ? -29.391 -15.047 6.453 1 89.75 159 ALA A CA 1
ATOM 1182 C C . ALA A 1 159 ? -30.25 -14.234 5.488 1 89.75 159 ALA A C 1
ATOM 1184 O O . ALA A 1 159 ? -31.344 -13.812 5.836 1 89.75 159 ALA A O 1
ATOM 1185 N N . VAL A 1 160 ? -29.766 -14.039 4.277 1 89.5 160 VAL A N 1
ATOM 1186 C CA . VAL A 1 160 ? -30.531 -13.258 3.312 1 89.5 160 VAL A CA 1
ATOM 1187 C C . VAL A 1 160 ? -31.062 -14.172 2.215 1 89.5 160 VAL A C 1
ATOM 1189 O O . VAL A 1 160 ? -31.469 -13.703 1.149 1 89.5 160 VAL A O 1
ATOM 1192 N N . GLY A 1 161 ? -30.891 -15.484 2.4 1 85.44 161 GLY A N 1
ATOM 1193 C CA . GLY A 1 161 ? -31.469 -16.469 1.501 1 85.44 161 GLY A CA 1
ATOM 1194 C C . GLY A 1 161 ? -30.594 -16.797 0.316 1 85.44 161 GLY A C 1
ATOM 1195 O O . GLY A 1 161 ? -31.062 -17.266 -0.72 1 85.44 161 GLY A O 1
ATOM 1196 N N . ALA A 1 162 ? -29.328 -16.5 0.477 1 86.31 162 ALA A N 1
ATOM 1197 C CA . ALA A 1 162 ? -28.406 -16.766 -0.617 1 86.31 162 ALA A CA 1
ATOM 1198 C C . ALA A 1 162 ? -27.484 -17.938 -0.287 1 86.31 162 ALA A C 1
ATOM 1200 O O . ALA A 1 162 ? -27.266 -18.25 0.885 1 86.31 162 ALA A O 1
ATOM 1201 N N . ASP A 1 163 ? -27.156 -18.672 -1.311 1 83.5 163 ASP A N 1
ATOM 1202 C CA . ASP A 1 163 ? -26.141 -19.719 -1.19 1 83.5 163 ASP A CA 1
ATOM 1203 C C . ASP A 1 163 ? -24.812 -19.266 -1.781 1 83.5 163 ASP A C 1
ATOM 1205 O O . ASP A 1 163 ? -24.734 -18.906 -2.955 1 83.5 163 ASP A O 1
ATOM 1209 N N . ALA A 1 164 ? -23.859 -19.141 -0.854 1 86.19 164 ALA A N 1
ATOM 1210 C CA . ALA A 1 164 ? -22.562 -18.656 -1.333 1 86.19 164 ALA A CA 1
ATOM 1211 C C . ALA A 1 164 ? -21.422 -19.344 -0.596 1 86.19 164 ALA A C 1
ATOM 1213 O O . ALA A 1 164 ? -21.578 -19.781 0.547 1 86.19 164 ALA A O 1
ATOM 1214 N N . THR A 1 165 ? -20.297 -19.562 -1.196 1 88.12 165 THR A N 1
ATOM 1215 C CA . THR A 1 165 ? -19.094 -20.188 -0.631 1 88.12 165 THR A CA 1
ATOM 1216 C C . THR A 1 165 ? -18.406 -19.25 0.354 1 88.12 165 THR A C 1
ATOM 1218 O O . THR A 1 165 ? -17.578 -19.672 1.159 1 88.12 165 THR A O 1
ATOM 1221 N N . GLY A 1 166 ? -18.781 -17.969 0.271 1 93.94 166 GLY A N 1
ATOM 1222 C CA . GLY A 1 166 ? -18.125 -16.969 1.099 1 93.94 166 GLY A CA 1
ATOM 1223 C C . GLY A 1 166 ? -17.125 -16.125 0.333 1 93.94 166 GLY A C 1
ATOM 1224 O O . GLY A 1 166 ? -16.812 -15.008 0.738 1 93.94 166 GLY A O 1
ATOM 1225 N N . LEU A 1 167 ? -16.578 -16.797 -0.74 1 94.69 167 LEU A N 1
ATOM 1226 C CA . LEU A 1 167 ? -15.75 -16.016 -1.651 1 94.69 167 LEU A CA 1
ATOM 1227 C C . LEU A 1 167 ? -16.625 -15.164 -2.572 1 94.69 167 LEU A C 1
ATOM 1229 O O . LEU A 1 167 ? -17.672 -15.609 -3.027 1 94.69 167 LEU A O 1
ATOM 1233 N N . GLY A 1 168 ? -16.188 -13.945 -2.719 1 96.62 168 GLY A N 1
ATOM 1234 C CA . GLY A 1 168 ? -16.969 -13.148 -3.641 1 96.62 168 GLY A CA 1
ATOM 1235 C C . GLY A 1 168 ? -16.844 -11.656 -3.398 1 96.62 168 GLY A C 1
ATOM 1236 O O . GLY A 1 168 ? -16.016 -11.227 -2.594 1 96.62 168 GLY A O 1
ATOM 1237 N N . ILE A 1 169 ? -17.625 -10.945 -4.086 1 97 169 ILE A N 1
ATOM 1238 C CA . ILE A 1 169 ? -17.562 -9.492 -4.156 1 97 169 ILE A CA 1
ATOM 1239 C C . ILE A 1 169 ? -17.828 -8.898 -2.777 1 97 169 ILE A C 1
ATOM 1241 O O . ILE A 1 169 ? -17.109 -7.992 -2.334 1 97 169 ILE A O 1
ATOM 1245 N N . LEU A 1 170 ? -18.734 -9.438 -2.074 1 97.31 170 LEU A N 1
ATOM 1246 C CA . LEU A 1 170 ? -19.078 -8.891 -0.767 1 97.31 170 LEU A CA 1
ATOM 1247 C C . LEU A 1 170 ? -17.922 -9.07 0.218 1 97.31 170 LEU A C 1
ATOM 1249 O O . LEU A 1 170 ? -17.594 -8.141 0.956 1 97.31 170 LEU A O 1
ATOM 1253 N N . THR A 1 171 ? -17.422 -10.242 0.232 1 97.75 171 THR A N 1
ATOM 1254 C CA . THR A 1 171 ? -16.344 -10.547 1.157 1 97.75 171 THR A CA 1
ATOM 1255 C C . THR A 1 171 ? -15.133 -9.641 0.898 1 97.75 171 THR A C 1
ATOM 1257 O O . THR A 1 171 ? -14.57 -9.07 1.832 1 97.75 171 THR A O 1
ATOM 1260 N N . VAL A 1 172 ? -14.766 -9.531 -0.379 1 98.06 172 VAL A N 1
ATOM 1261 C CA . VAL A 1 172 ? -13.664 -8.648 -0.749 1 98.06 172 VAL A CA 1
ATOM 1262 C C . VAL A 1 172 ? -13.961 -7.223 -0.294 1 98.06 172 VAL A C 1
ATOM 1264 O O . VAL A 1 172 ? -13.094 -6.547 0.269 1 98.06 172 VAL A O 1
ATOM 1267 N N . SER A 1 173 ? -15.164 -6.801 -0.552 1 98.31 173 SER A N 1
ATOM 1268 C CA . SER A 1 173 ? -15.547 -5.426 -0.253 1 98.31 173 SER A CA 1
ATOM 1269 C C . SER A 1 173 ? -15.508 -5.156 1.247 1 98.31 173 SER A C 1
ATOM 1271 O O . SER A 1 173 ? -15.062 -4.09 1.682 1 98.31 173 SER A O 1
ATOM 1273 N N . LEU A 1 174 ? -15.945 -6.074 2.008 1 97.38 174 LEU A N 1
ATOM 1274 C CA . LEU A 1 174 ? -15.922 -5.945 3.461 1 97.38 174 LEU A CA 1
ATOM 1275 C C . LEU A 1 174 ? -14.5 -5.805 3.975 1 97.38 174 LEU A C 1
ATOM 1277 O O . LEU A 1 174 ? -14.211 -4.926 4.793 1 97.38 174 LEU A O 1
ATOM 1281 N N . VAL A 1 175 ? -13.664 -6.629 3.52 1 97.5 175 VAL A N 1
ATOM 1282 C CA . VAL A 1 175 ? -12.281 -6.648 3.99 1 97.5 175 VAL A CA 1
ATOM 1283 C C . VAL A 1 175 ? -11.555 -5.402 3.496 1 97.5 175 VAL A C 1
ATOM 1285 O O . VAL A 1 175 ? -10.789 -4.785 4.242 1 97.5 175 VAL A O 1
ATOM 1288 N N . MET A 1 176 ? -11.797 -5.023 2.256 1 97.75 176 MET A N 1
ATOM 1289 C CA . MET A 1 176 ? -11.172 -3.822 1.712 1 97.75 176 MET A CA 1
ATOM 1290 C C . MET A 1 176 ? -11.633 -2.576 2.457 1 97.75 176 MET A C 1
ATOM 1292 O O . MET A 1 176 ? -10.867 -1.627 2.627 1 97.75 176 MET A O 1
ATOM 1296 N N . ALA A 1 177 ? -12.875 -2.596 2.861 1 97.12 177 ALA A N 1
ATOM 1297 C CA . ALA A 1 177 ? -13.359 -1.485 3.68 1 97.12 177 ALA A CA 1
ATOM 1298 C C . ALA A 1 177 ? -12.539 -1.354 4.961 1 97.12 177 ALA A C 1
ATOM 1300 O O . ALA A 1 177 ? -12.148 -0.248 5.344 1 97.12 177 ALA A O 1
ATOM 1301 N N . ILE A 1 178 ? -12.258 -2.426 5.531 1 94.44 178 ILE A N 1
ATOM 1302 C CA . ILE A 1 178 ? -11.484 -2.451 6.77 1 94.44 178 ILE A CA 1
ATOM 1303 C C . ILE A 1 178 ? -10.07 -1.961 6.5 1 94.44 178 ILE A C 1
ATOM 1305 O O . ILE A 1 178 ? -9.516 -1.181 7.281 1 94.44 178 ILE A O 1
ATOM 1309 N N . VAL A 1 179 ? -9.539 -2.396 5.418 1 94.5 179 VAL A N 1
ATOM 1310 C CA . VAL A 1 179 ? -8.148 -2.111 5.09 1 94.5 179 VAL A CA 1
ATOM 1311 C C . VAL A 1 179 ? -7.98 -0.623 4.793 1 94.5 179 VAL A C 1
ATOM 1313 O O . VAL A 1 179 ? -7.012 0.001 5.238 1 94.5 179 VAL A O 1
ATOM 1316 N N . VAL A 1 180 ? -8.859 0.015 4.125 1 95.75 180 VAL A N 1
ATOM 1317 C CA . VAL A 1 180 ? -8.672 1.363 3.6 1 95.75 180 VAL A CA 1
ATOM 1318 C C . VAL A 1 180 ? -9.133 2.391 4.633 1 95.75 180 VAL A C 1
ATOM 1320 O O . VAL A 1 180 ? -8.719 3.551 4.594 1 95.75 180 VAL A O 1
ATOM 1323 N N . THR A 1 181 ? -9.938 2.025 5.586 1 94.75 181 THR A N 1
ATOM 1324 C CA . THR A 1 181 ? -10.586 2.928 6.535 1 94.75 181 THR A CA 1
ATOM 1325 C C . THR A 1 181 ? -9.547 3.662 7.375 1 94.75 181 THR A C 1
ATOM 1327 O O . THR A 1 181 ? -9.586 4.887 7.496 1 94.75 181 THR A O 1
ATOM 1330 N N . PRO A 1 182 ? -8.539 2.971 7.945 1 91.88 182 PRO A N 1
ATOM 1331 C CA . PRO A 1 182 ? -7.535 3.689 8.742 1 91.88 182 PRO A CA 1
ATOM 1332 C C . PRO A 1 182 ? -6.809 4.766 7.938 1 91.88 182 PRO A C 1
ATOM 1334 O O . PRO A 1 182 ? -6.508 5.836 8.469 1 91.88 182 PRO A O 1
ATOM 1337 N N . PHE A 1 183 ? -6.531 4.473 6.695 1 91.12 183 PHE A N 1
ATOM 1338 C CA . PHE A 1 183 ? -5.891 5.426 5.797 1 91.12 183 PHE A CA 1
ATOM 1339 C C . PHE A 1 183 ? -6.754 6.668 5.621 1 91.12 183 PHE A C 1
ATOM 1341 O O . PHE A 1 183 ? -6.266 7.793 5.746 1 91.12 183 PHE A O 1
ATOM 1348 N N . MET A 1 184 ? -8.023 6.492 5.426 1 94.88 184 MET A N 1
ATOM 1349 C CA . MET A 1 184 ? -8.945 7.605 5.234 1 94.88 184 MET A CA 1
ATOM 1350 C C . MET A 1 184 ? -9.156 8.367 6.539 1 94.88 184 MET A C 1
ATOM 1352 O O . MET A 1 184 ? -9.32 9.594 6.527 1 94.88 184 MET A O 1
ATOM 1356 N N . ILE A 1 185 ? -9.148 7.648 7.645 1 93.5 185 ILE A N 1
ATOM 1357 C CA . ILE A 1 185 ? -9.289 8.297 8.945 1 93.5 185 ILE A CA 1
ATOM 1358 C C . ILE A 1 185 ? -8.125 9.258 9.172 1 93.5 185 ILE A C 1
ATOM 1360 O O . ILE A 1 185 ? -8.336 10.438 9.477 1 93.5 185 ILE A O 1
ATOM 1364 N N . SER A 1 186 ? -6.945 8.773 8.945 1 90.69 186 SER A N 1
ATOM 1365 C CA . SER A 1 186 ? -5.75 9.562 9.219 1 90.69 186 SER A CA 1
ATOM 1366 C C . SER A 1 186 ? -5.727 10.836 8.375 1 90.69 186 SER A C 1
ATOM 1368 O O . SER A 1 186 ? -5.469 11.922 8.898 1 90.69 186 SER A O 1
ATOM 1370 N N . LEU A 1 187 ? -6.047 10.75 7.152 1 90.81 187 LEU A N 1
ATOM 1371 C CA . LEU A 1 187 ? -6.031 11.906 6.258 1 90.81 187 LEU A CA 1
ATOM 1372 C C . LEU A 1 187 ? -7.156 12.875 6.605 1 90.81 187 LEU A C 1
ATOM 1374 O O . LEU A 1 187 ? -6.98 14.094 6.52 1 90.81 187 LEU A O 1
ATOM 1378 N N . SER A 1 188 ? -8.266 12.328 6.988 1 93.81 188 SER A N 1
ATOM 1379 C CA . SER A 1 188 ? -9.398 13.172 7.355 1 93.81 188 SER A CA 1
ATOM 1380 C C . SER A 1 188 ? -9.133 13.906 8.664 1 93.81 188 SER A C 1
ATOM 1382 O O . SER A 1 188 ? -9.5 15.07 8.82 1 93.81 188 SER A O 1
ATOM 1384 N N . VAL A 1 189 ? -8.547 13.219 9.602 1 92.38 189 VAL A N 1
ATOM 1385 C CA . VAL A 1 189 ? -8.172 13.844 10.867 1 92.38 189 VAL A CA 1
ATOM 1386 C C . VAL A 1 189 ? -7.211 15 10.609 1 92.38 189 VAL A C 1
ATOM 1388 O O . VAL A 1 189 ? -7.367 16.094 11.164 1 92.38 189 VAL A O 1
ATOM 1391 N N . GLU A 1 190 ? -6.262 14.703 9.75 1 86.69 190 GLU A N 1
ATOM 1392 C CA . GLU A 1 190 ? -5.289 15.734 9.406 1 86.69 190 GLU A CA 1
ATOM 1393 C C . GLU A 1 190 ? -5.973 16.969 8.812 1 86.69 190 GLU A C 1
ATOM 1395 O O . GLU A 1 190 ? -5.586 18.094 9.094 1 86.69 190 GLU A O 1
ATOM 1400 N N . SER A 1 191 ? -6.93 16.766 7.98 1 90.19 191 SER A N 1
ATOM 1401 C CA . SER A 1 191 ? -7.668 17.844 7.352 1 90.19 191 SER A CA 1
ATOM 1402 C C . SER A 1 191 ? -8.438 18.656 8.391 1 90.19 191 SER A C 1
ATOM 1404 O O . SER A 1 191 ? -8.516 19.891 8.289 1 90.19 191 SER A O 1
ATOM 1406 N N . LEU A 1 192 ? -8.984 18.016 9.344 1 92.12 192 LEU A N 1
ATOM 1407 C CA . LEU A 1 192 ? -9.734 18.688 10.398 1 92.12 192 LEU A CA 1
ATOM 1408 C C . LEU A 1 192 ? -8.805 19.453 11.336 1 92.12 192 LEU A C 1
ATOM 1410 O O . LEU A 1 192 ? -9.094 20.578 11.719 1 92.12 192 LEU A O 1
ATOM 1414 N N . GLU A 1 193 ? -7.723 18.844 11.617 1 89.75 193 GLU A N 1
ATOM 1415 C CA . GLU A 1 193 ? -6.77 19.438 12.555 1 89.75 193 GLU A CA 1
ATOM 1416 C C . GLU A 1 193 ? -6.039 20.625 11.922 1 89.75 193 GLU A C 1
ATOM 1418 O O . GLU A 1 193 ? -5.484 21.469 12.625 1 89.75 193 GLU A O 1
ATOM 1423 N N . ALA A 1 194 ? -6.023 20.625 10.68 1 85.38 194 ALA A N 1
ATOM 1424 C CA . ALA A 1 194 ? -5.359 21.719 9.977 1 85.38 194 ALA A CA 1
ATOM 1425 C C . ALA A 1 194 ? -6.16 23.016 10.094 1 85.38 194 ALA A C 1
ATOM 1427 O O . ALA A 1 194 ? -5.641 24.109 9.82 1 85.38 194 ALA A O 1
ATOM 1428 N N . LEU A 1 195 ? -7.41 22.953 10.539 1 88.25 195 LEU A N 1
ATOM 1429 C CA . LEU A 1 195 ? -8.25 24.125 10.688 1 88.25 195 LEU A CA 1
ATOM 1430 C C . LEU A 1 195 ? -7.82 24.953 11.891 1 88.25 195 LEU A C 1
ATOM 1432 O O . LEU A 1 195 ? -7.453 24.391 12.93 1 88.25 195 LEU A O 1
ATOM 1436 N N . PRO A 1 196 ? -7.863 26.25 11.742 1 88.94 196 PRO A N 1
ATOM 1437 C CA . PRO A 1 196 ? -7.551 27.109 12.891 1 88.94 196 PRO A CA 1
ATOM 1438 C C . PRO A 1 196 ? -8.539 26.938 14.039 1 88.94 196 PRO A C 1
ATOM 1440 O O . PRO A 1 196 ? -9.734 26.734 13.805 1 88.94 196 PRO A O 1
ATOM 1443 N N . ASP A 1 197 ? -8.047 27.078 15.188 1 89.19 197 ASP A N 1
ATOM 1444 C CA . ASP A 1 197 ? -8.875 26.938 16.375 1 89.19 197 ASP A CA 1
ATOM 1445 C C . ASP A 1 197 ? -9.93 28.047 16.453 1 89.19 197 ASP A C 1
ATOM 1447 O O . ASP A 1 197 ? -10.992 27.859 17.047 1 89.19 197 ASP A O 1
ATOM 1451 N N . GLU A 1 198 ? -9.609 29.078 15.82 1 90.06 198 GLU A N 1
ATOM 1452 C CA . GLU A 1 198 ? -10.516 30.219 15.828 1 90.06 198 GLU A CA 1
ATOM 1453 C C . GLU A 1 198 ? -11.883 29.859 15.25 1 90.06 198 GLU A C 1
ATOM 1455 O O . GLU A 1 198 ? -12.906 30.406 15.664 1 90.06 198 GLU A O 1
ATOM 1460 N N . LEU A 1 199 ? -11.875 29.016 14.352 1 88.62 199 LEU A N 1
ATOM 1461 C CA . LEU A 1 199 ? -13.133 28.578 13.75 1 88.62 199 LEU A CA 1
ATOM 1462 C C . LEU A 1 199 ? -14.016 27.875 14.773 1 88.62 199 LEU A C 1
ATOM 1464 O O . LEU A 1 199 ? -15.227 28.078 14.797 1 88.62 199 LEU A O 1
ATOM 1468 N N . ARG A 1 200 ? -13.367 27.109 15.57 1 89.12 200 ARG A N 1
ATOM 1469 C CA . ARG A 1 200 ? -14.078 26.406 16.641 1 89.12 200 ARG A CA 1
ATOM 1470 C C . ARG A 1 200 ? -14.578 27.391 17.703 1 89.12 200 ARG A C 1
ATOM 1472 O O . ARG A 1 200 ? -15.742 27.344 18.094 1 89.12 200 ARG A O 1
ATOM 1479 N N . GLU A 1 201 ? -13.727 28.266 18.109 1 89.12 201 GLU A N 1
ATOM 1480 C CA . GLU A 1 201 ? -14.008 29.219 19.188 1 89.12 201 GLU A CA 1
ATOM 1481 C C . GLU A 1 201 ? -15.086 30.219 18.781 1 89.12 201 GLU A C 1
ATOM 1483 O O . GLU A 1 201 ? -15.953 30.562 19.594 1 89.12 201 GLU A O 1
ATOM 1488 N N . SER A 1 202 ? -15 30.625 17.578 1 88.69 202 SER A N 1
ATOM 1489 C CA . SER A 1 202 ? -15.961 31.625 17.094 1 88.69 202 SER A CA 1
ATOM 1490 C C . SER A 1 202 ? -17.375 31.031 17.016 1 88.69 202 SER A C 1
ATOM 1492 O O . SER A 1 202 ? -18.344 31.688 17.375 1 88.69 202 SER A O 1
ATOM 1494 N N . SER A 1 203 ? -17.453 29.875 16.547 1 86.81 203 SER A N 1
ATOM 1495 C CA . SER A 1 203 ? -18.75 29.234 16.422 1 86.81 203 SER A CA 1
ATOM 1496 C C . SER A 1 203 ? -19.359 28.938 17.797 1 86.81 203 SER A C 1
ATOM 1498 O O . SER A 1 203 ? -20.531 29.203 18.031 1 86.81 203 SER A O 1
ATOM 1500 N N . LEU A 1 204 ? -18.562 28.5 18.672 1 85.5 204 LEU A N 1
ATOM 1501 C CA . LEU A 1 204 ? -19.016 28.219 20.031 1 85.5 204 LEU A CA 1
ATOM 1502 C C . LEU A 1 204 ? -19.344 29.516 20.766 1 85.5 204 LEU A C 1
ATOM 1504 O O . LEU A 1 204 ? -20.25 29.547 21.609 1 85.5 204 LEU A O 1
ATOM 1508 N N . GLY A 1 205 ? -18.609 30.484 20.484 1 89.12 205 GLY A N 1
ATOM 1509 C CA . GLY A 1 205 ? -18.797 31.781 21.109 1 89.12 205 GLY A CA 1
ATOM 1510 C C . GLY A 1 205 ? -20.156 32.406 20.812 1 89.12 205 GLY A C 1
ATOM 1511 O O . GLY A 1 205 ? -20.703 33.156 21.641 1 89.12 205 GLY A O 1
ATOM 1512 N N . VAL A 1 206 ? -20.719 32.094 19.656 1 90.94 206 VAL A N 1
ATOM 1513 C CA . VAL A 1 206 ? -22.016 32.656 19.281 1 90.94 206 VAL A CA 1
ATOM 1514 C C . VAL A 1 206 ? -23.141 31.75 19.797 1 90.94 206 VAL A C 1
ATOM 1516 O O . VAL A 1 206 ? -24.312 32 19.516 1 90.94 206 VAL A O 1
ATOM 1519 N N . GLY A 1 207 ? -22.797 30.688 20.547 1 87.25 207 GLY A N 1
ATOM 1520 C CA . GLY A 1 207 ? -23.797 29.875 21.234 1 87.25 207 GLY A CA 1
ATOM 1521 C C . GLY A 1 207 ? -24.094 28.578 20.5 1 87.25 207 GLY A C 1
ATOM 1522 O O . GLY A 1 207 ? -25.031 27.859 20.875 1 87.25 207 GLY A O 1
ATOM 1523 N N . ALA A 1 208 ? -23.344 28.344 19.453 1 86.25 208 ALA A N 1
ATOM 1524 C CA . ALA A 1 208 ? -23.562 27.094 18.75 1 86.25 208 ALA A CA 1
ATOM 1525 C C . ALA A 1 208 ? -23.109 25.891 19.594 1 86.25 208 ALA A C 1
ATOM 1527 O O . ALA A 1 208 ? -22.188 26.016 20.406 1 86.25 208 ALA A O 1
ATOM 1528 N N . THR A 1 209 ? -23.875 24.766 19.391 1 85 209 THR A N 1
ATOM 1529 C CA . THR A 1 209 ? -23.438 23.547 20.047 1 85 209 THR A CA 1
ATOM 1530 C C . THR A 1 209 ? -22.234 22.938 19.344 1 85 209 THR A C 1
ATOM 1532 O O . THR A 1 209 ? -21.906 23.312 18.219 1 85 209 THR A O 1
ATOM 1535 N N . GLU A 1 210 ? -21.5 22.047 20 1 85.5 210 GLU A N 1
ATOM 1536 C CA . GLU A 1 210 ? -20.328 21.391 19.422 1 85.5 210 GLU A CA 1
ATOM 1537 C C . GLU A 1 210 ? -20.688 20.672 18.125 1 85.5 210 GLU A C 1
ATOM 1539 O O . GLU A 1 210 ? -19.938 20.734 17.141 1 85.5 210 GLU A O 1
ATOM 1544 N N . TRP A 1 211 ? -21.797 20.047 18.125 1 84.75 211 TRP A N 1
ATOM 1545 C CA . TRP A 1 211 ? -22.219 19.297 16.953 1 84.75 211 TRP A CA 1
ATOM 1546 C C . TRP A 1 211 ? -22.562 20.25 15.805 1 84.75 211 TRP A C 1
ATOM 1548 O O . TRP A 1 211 ? -22.25 19.969 14.641 1 84.75 211 TRP A O 1
ATOM 1558 N N . GLU A 1 212 ? -23.281 21.281 16.188 1 85.94 212 GLU A N 1
ATOM 1559 C CA . GLU A 1 212 ? -23.594 22.281 15.164 1 85.94 212 GLU A CA 1
ATOM 1560 C C . GLU A 1 212 ? -22.328 22.875 14.562 1 85.94 212 GLU A C 1
ATOM 1562 O O . GLU A 1 212 ? -22.266 23.109 13.352 1 85.94 212 GLU A O 1
ATOM 1567 N N . THR A 1 213 ? -21.391 23.109 15.477 1 88.69 213 THR A N 1
ATOM 1568 C CA . THR A 1 213 ? -20.125 23.641 15.023 1 88.69 213 THR A CA 1
ATOM 1569 C C . THR A 1 213 ? -19.422 22.656 14.086 1 88.69 213 THR A C 1
ATOM 1571 O O . THR A 1 213 ? -18.938 23.047 13.023 1 88.69 213 THR A O 1
ATOM 1574 N N . ILE A 1 214 ? -19.453 21.422 14.414 1 89.12 214 ILE A N 1
ATOM 1575 C CA . ILE A 1 214 ? -18.797 20.375 13.625 1 89.12 214 ILE A CA 1
ATOM 1576 C C . ILE A 1 214 ? -19.5 20.25 12.273 1 89.12 214 ILE A C 1
ATOM 1578 O O . ILE A 1 214 ? -18.844 20.281 11.227 1 89.12 214 ILE A O 1
ATOM 1582 N N . ARG A 1 215 ? -20.719 20.125 12.25 1 87.25 215 ARG A N 1
ATOM 1583 C CA . ARG A 1 215 ? -21.484 19.828 11.047 1 87.25 215 ARG A CA 1
ATOM 1584 C C . ARG A 1 215 ? -21.547 21.047 10.117 1 87.25 215 ARG A C 1
ATOM 1586 O O . ARG A 1 215 ? -21.406 20.906 8.898 1 87.25 215 ARG A O 1
ATOM 1593 N N . SER A 1 216 ? -21.719 22.234 10.703 1 88.25 216 SER A N 1
ATOM 1594 C CA . SER A 1 216 ? -21.984 23.406 9.883 1 88.25 216 SER A CA 1
ATOM 1595 C C . SER A 1 216 ? -20.703 24.172 9.57 1 88.25 216 SER A C 1
ATOM 1597 O O . SER A 1 216 ? -20.625 24.875 8.562 1 88.25 216 SER A O 1
ATOM 1599 N N . VAL A 1 217 ? -19.703 24.016 10.438 1 89.31 217 VAL A N 1
ATOM 1600 C CA . VAL A 1 217 ? -18.531 24.859 10.258 1 89.31 217 VAL A CA 1
ATOM 1601 C C . VAL A 1 217 ? -17.312 23.984 9.914 1 89.31 217 VAL A C 1
ATOM 1603 O O . VAL A 1 217 ? -16.75 24.109 8.836 1 89.31 217 VAL A O 1
ATOM 1606 N N . LEU A 1 218 ? -17.031 23.078 10.719 1 91.19 218 LEU A N 1
ATOM 1607 C CA . LEU A 1 218 ? -15.773 22.359 10.602 1 91.19 218 LEU A CA 1
ATOM 1608 C C . LEU A 1 218 ? -15.812 21.406 9.414 1 91.19 218 LEU A C 1
ATOM 1610 O O . LEU A 1 218 ? -14.859 21.344 8.633 1 91.19 218 LEU A O 1
ATOM 1614 N N . LEU A 1 219 ? -16.906 20.688 9.258 1 91.44 219 LEU A N 1
ATOM 1615 C CA . LEU A 1 219 ? -17 19.734 8.164 1 91.44 219 LEU A CA 1
ATOM 1616 C C . LEU A 1 219 ? -17.062 20.453 6.82 1 91.44 219 LEU A C 1
ATOM 1618 O O . LEU A 1 219 ? -16.547 19.953 5.816 1 91.44 219 LEU A O 1
ATOM 1622 N N . ARG A 1 220 ? -17.641 21.578 6.84 1 89.19 220 ARG A N 1
ATOM 1623 C CA . ARG A 1 220 ? -17.656 22.375 5.613 1 89.19 220 ARG A CA 1
ATOM 1624 C C . ARG A 1 220 ? -16.266 22.906 5.281 1 89.19 220 ARG A C 1
ATOM 1626 O O . ARG A 1 220 ? -15.859 22.891 4.121 1 89.19 220 ARG A O 1
ATOM 1633 N N . ALA A 1 221 ? -15.602 23.344 6.312 1 90.06 221 ALA A N 1
ATOM 1634 C CA . ALA A 1 221 ? -14.266 23.906 6.117 1 90.06 221 ALA A CA 1
ATOM 1635 C C . ALA A 1 221 ? -13.258 22.812 5.766 1 90.06 221 ALA A C 1
ATOM 1637 O O . ALA A 1 221 ? -12.367 23.031 4.941 1 90.06 221 ALA A O 1
ATOM 1638 N N . ALA A 1 222 ? -13.383 21.688 6.332 1 92.44 222 ALA A N 1
ATOM 1639 C CA . ALA A 1 222 ? -12.461 20.578 6.098 1 92.44 222 ALA A CA 1
ATOM 1640 C C . ALA A 1 222 ? -12.953 19.688 4.965 1 92.44 222 ALA A C 1
ATOM 1642 O O . ALA A 1 222 ? -12.312 18.688 4.629 1 92.44 222 ALA A O 1
ATOM 1643 N N . GLY A 1 223 ? -14.094 20 4.414 1 92.5 223 GLY A N 1
ATOM 1644 C CA . GLY A 1 223 ? -14.766 19.188 3.41 1 92.5 223 GLY A CA 1
ATOM 1645 C C . GLY A 1 223 ? -13.867 18.797 2.25 1 92.5 223 GLY A C 1
ATOM 1646 O O . GLY A 1 223 ? -13.789 17.625 1.884 1 92.5 223 GLY A O 1
ATOM 1647 N N . PRO A 1 224 ? -13.172 19.766 1.698 1 90 224 PRO A N 1
ATOM 1648 C CA . PRO A 1 224 ? -12.281 19.453 0.577 1 90 224 PRO A CA 1
ATOM 1649 C C . PRO A 1 224 ? -11.203 18.438 0.953 1 90 224 PRO A C 1
ATOM 1651 O O . PRO A 1 224 ? -10.891 17.531 0.169 1 90 224 PRO A O 1
ATOM 1654 N N . GLY A 1 225 ? -10.633 18.625 2.127 1 90.75 225 GLY A N 1
ATOM 1655 C CA . GLY A 1 225 ? -9.633 17.688 2.604 1 90.75 225 GLY A CA 1
ATOM 1656 C C . GLY A 1 225 ? -10.195 16.297 2.848 1 90.75 225 GLY A C 1
ATOM 1657 O O . GLY A 1 225 ? -9.57 15.297 2.49 1 90.75 225 GLY A O 1
ATOM 1658 N N . ILE A 1 226 ? -11.336 16.281 3.395 1 94.12 226 ILE A N 1
ATOM 1659 C CA . ILE A 1 226 ? -11.992 15 3.674 1 94.12 226 ILE A CA 1
ATOM 1660 C C . ILE A 1 226 ? -12.367 14.312 2.363 1 94.12 226 ILE A C 1
ATOM 1662 O O . ILE A 1 226 ? -12.172 13.102 2.215 1 94.12 226 ILE A O 1
ATOM 1666 N N . PHE A 1 227 ? -12.891 15.062 1.462 1 93.75 227 PHE A N 1
ATOM 1667 C CA . PHE A 1 227 ? -13.234 14.508 0.158 1 93.75 227 PHE A CA 1
ATOM 1668 C C . PHE A 1 227 ? -11.992 13.977 -0.55 1 93.75 227 PHE A C 1
ATOM 1670 O O . PHE A 1 227 ? -12.039 12.93 -1.197 1 93.75 227 PHE A O 1
ATOM 1677 N N . SER A 1 228 ? -10.93 14.742 -0.44 1 92.25 228 SER A N 1
ATOM 1678 C CA . SER A 1 228 ? -9.672 14.281 -1.013 1 92.25 228 SER A CA 1
ATOM 1679 C C . SER A 1 228 ? -9.234 12.961 -0.392 1 92.25 228 SER A C 1
ATOM 1681 O O . SER A 1 228 ? -8.734 12.078 -1.091 1 92.25 228 SER A O 1
ATOM 1683 N N . ALA A 1 229 ? -9.422 12.859 0.918 1 93.44 229 ALA A N 1
ATOM 1684 C CA . ALA A 1 229 ? -9.094 11.617 1.622 1 93.44 229 ALA A CA 1
ATOM 1685 C C . ALA A 1 229 ? -9.906 10.445 1.081 1 93.44 229 ALA A C 1
ATOM 1687 O O . ALA A 1 229 ? -9.367 9.352 0.878 1 93.44 229 ALA A O 1
ATOM 1688 N N . VAL A 1 230 ? -11.109 10.688 0.808 1 95.06 230 VAL A N 1
ATOM 1689 C CA . VAL A 1 230 ? -12.008 9.656 0.302 1 95.06 230 VAL A CA 1
ATOM 1690 C C . VAL A 1 230 ? -11.602 9.266 -1.119 1 95.06 230 VAL A C 1
ATOM 1692 O O . VAL A 1 230 ? -11.578 8.086 -1.466 1 95.06 230 VAL A O 1
ATOM 1695 N N . LEU A 1 231 ? -11.266 10.242 -1.938 1 93.06 231 LEU A N 1
ATOM 1696 C CA . LEU A 1 231 ? -10.844 9.977 -3.309 1 93.06 231 LEU A CA 1
ATOM 1697 C C . LEU A 1 231 ? -9.547 9.172 -3.334 1 93.06 231 LEU A C 1
ATOM 1699 O O . LEU A 1 231 ? -9.398 8.25 -4.137 1 93.06 231 LEU A O 1
ATOM 1703 N N . LEU A 1 232 ? -8.688 9.547 -2.461 1 89.38 232 LEU A N 1
ATOM 1704 C CA . LEU A 1 232 ? -7.441 8.797 -2.377 1 89.38 232 LEU A CA 1
ATOM 1705 C C . LEU A 1 232 ? -7.699 7.359 -1.939 1 89.38 232 LEU A C 1
ATOM 1707 O O . LEU A 1 232 ? -7.047 6.434 -2.422 1 89.38 232 LEU A O 1
ATOM 1711 N N . GLY A 1 233 ? -8.641 7.211 -1.01 1 93.94 233 GLY A N 1
ATOM 1712 C CA . GLY A 1 233 ? -9.062 5.879 -0.612 1 93.94 233 GLY A CA 1
ATOM 1713 C C . GLY A 1 233 ? -9.641 5.066 -1.757 1 93.94 233 GLY A C 1
ATOM 1714 O O . GLY A 1 233 ? -9.367 3.871 -1.875 1 93.94 233 GLY A O 1
ATOM 1715 N N . PHE A 1 234 ? -10.406 5.723 -2.607 1 94.44 234 PHE A N 1
ATOM 1716 C CA . PHE A 1 234 ? -10.961 5.078 -3.793 1 94.44 234 PHE A CA 1
ATOM 1717 C C . PHE A 1 234 ? -9.844 4.516 -4.672 1 94.44 234 PHE A C 1
ATOM 1719 O O . PHE A 1 234 ? -9.945 3.389 -5.16 1 94.44 234 PHE A O 1
ATOM 1726 N N . GLY A 1 235 ? -8.867 5.285 -4.902 1 91.31 235 GLY A N 1
ATOM 1727 C CA . GLY A 1 235 ? -7.738 4.84 -5.703 1 91.31 235 GLY A CA 1
ATOM 1728 C C . GLY A 1 235 ? -7.051 3.617 -5.133 1 91.31 235 GLY A C 1
ATOM 1729 O O . GLY A 1 235 ? -6.664 2.713 -5.879 1 91.31 235 GLY A O 1
ATOM 1730 N N . ARG A 1 236 ? -6.945 3.609 -3.859 1 91.12 236 ARG A N 1
ATOM 1731 C CA . ARG A 1 236 ? -6.285 2.494 -3.191 1 91.12 236 ARG A CA 1
ATOM 1732 C C . ARG A 1 236 ? -7.094 1.209 -3.34 1 91.12 236 ARG A C 1
ATOM 1734 O O . ARG A 1 236 ? -6.527 0.134 -3.547 1 91.12 236 ARG A O 1
ATOM 1741 N N . VAL A 1 237 ? -8.398 1.34 -3.207 1 96 237 VAL A N 1
ATOM 1742 C CA . VAL A 1 237 ? -9.25 0.165 -3.342 1 96 237 VAL A CA 1
ATOM 1743 C C . VAL A 1 237 ? -9.273 -0.294 -4.797 1 96 237 VAL A C 1
ATOM 1745 O O . VAL A 1 237 ? -9.219 -1.494 -5.078 1 96 237 VAL A O 1
ATOM 1748 N N . PHE A 1 238 ? -9.336 0.632 -5.648 1 94.69 238 PHE A N 1
ATOM 1749 C CA . PHE A 1 238 ? -9.391 0.344 -7.078 1 94.69 238 PHE A CA 1
ATOM 1750 C C . PHE A 1 238 ? -8.148 -0.42 -7.52 1 94.69 238 PHE A C 1
ATOM 1752 O O . PHE A 1 238 ? -8.219 -1.282 -8.398 1 94.69 238 PHE A O 1
ATOM 1759 N N . GLY A 1 239 ? -7.074 -0.187 -6.918 1 92.12 239 GLY A N 1
ATOM 1760 C CA . GLY A 1 239 ? -5.812 -0.794 -7.312 1 92.12 239 GLY A CA 1
ATOM 1761 C C . GLY A 1 239 ? -5.406 -1.955 -6.422 1 92.12 239 GLY A C 1
ATOM 1762 O O . GLY A 1 239 ? -4.316 -2.506 -6.574 1 92.12 239 GLY A O 1
ATOM 1763 N N . ALA A 1 240 ? -6.238 -2.312 -5.5 1 94 240 ALA A N 1
ATOM 1764 C CA . ALA A 1 240 ? -5.91 -3.4 -4.586 1 94 240 ALA A CA 1
ATOM 1765 C C . ALA A 1 240 ? -5.691 -4.707 -5.34 1 94 240 ALA A C 1
ATOM 1767 O O . ALA A 1 240 ? -6.469 -5.051 -6.234 1 94 240 ALA A O 1
ATOM 1768 N N . THR A 1 241 ? -4.727 -5.453 -4.965 1 92.75 241 THR A N 1
ATOM 1769 C CA . THR A 1 241 ? -4.332 -6.613 -5.754 1 92.75 241 THR A CA 1
ATOM 1770 C C . THR A 1 241 ? -4.504 -7.898 -4.953 1 92.75 241 THR A C 1
ATOM 1772 O O . THR A 1 241 ? -5.492 -8.617 -5.129 1 92.75 241 THR A O 1
ATOM 1775 N N . ILE A 1 242 ? -3.818 -7.98 -3.828 1 92 242 ILE A N 1
ATOM 1776 C CA . ILE A 1 242 ? -3.656 -9.289 -3.201 1 92 242 ILE A CA 1
ATOM 1777 C C . ILE A 1 242 ? -4.926 -9.656 -2.434 1 92 242 ILE A C 1
ATOM 1779 O O . ILE A 1 242 ? -5.367 -10.805 -2.467 1 92 242 ILE A O 1
ATOM 1783 N N . VAL A 1 243 ? -5.547 -8.703 -1.777 1 95.44 243 VAL A N 1
ATOM 1784 C CA . VAL A 1 243 ? -6.738 -9.023 -0.998 1 95.44 243 VAL A CA 1
ATOM 1785 C C . VAL A 1 243 ? -7.855 -9.477 -1.929 1 95.44 243 VAL A C 1
ATOM 1787 O O . VAL A 1 243 ? -8.406 -10.57 -1.757 1 95.44 243 VAL A O 1
ATOM 1790 N N . PRO A 1 244 ? -8.141 -8.703 -2.959 1 96.81 244 PRO A N 1
ATOM 1791 C CA . PRO A 1 244 ? -9.156 -9.211 -3.887 1 96.81 244 PRO A CA 1
ATOM 1792 C C . PRO A 1 244 ? -8.758 -10.531 -4.535 1 96.81 244 PRO A C 1
ATOM 1794 O O . PRO A 1 244 ? -9.602 -11.398 -4.75 1 96.81 244 PRO A O 1
ATOM 1797 N N . ALA A 1 245 ? -7.543 -10.727 -4.852 1 94.31 245 ALA A N 1
ATOM 1798 C CA . ALA A 1 245 ? -7.098 -11.969 -5.48 1 94.31 245 ALA A CA 1
ATOM 1799 C C . ALA A 1 245 ? -7.387 -13.172 -4.586 1 94.31 245 ALA A C 1
ATOM 1801 O O . ALA A 1 245 ? -7.734 -14.25 -5.074 1 94.31 245 ALA A O 1
ATOM 1802 N N . MET A 1 246 ? -7.266 -13.008 -3.33 1 93.38 246 MET A N 1
ATOM 1803 C CA . MET A 1 246 ? -7.43 -14.109 -2.385 1 93.38 246 MET A CA 1
ATOM 1804 C C . MET A 1 246 ? -8.906 -14.367 -2.111 1 93.38 246 MET A C 1
ATOM 1806 O O . MET A 1 246 ? -9.289 -15.484 -1.751 1 93.38 246 MET A O 1
ATOM 1810 N N . LEU A 1 247 ? -9.742 -13.352 -2.367 1 96.31 247 LEU A N 1
ATOM 1811 C CA . LEU A 1 247 ? -11.055 -13.461 -1.729 1 96.31 247 LEU A CA 1
ATOM 1812 C C . LEU A 1 247 ? -12.172 -13.398 -2.764 1 96.31 247 LEU A C 1
ATOM 1814 O O . LEU A 1 247 ? -13.32 -13.719 -2.461 1 96.31 247 LEU A O 1
ATOM 1818 N N . ILE A 1 248 ? -11.891 -13.016 -3.975 1 95.94 248 ILE A N 1
ATOM 1819 C CA . ILE A 1 248 ? -12.984 -12.695 -4.887 1 95.94 248 ILE A CA 1
ATOM 1820 C C . ILE A 1 248 ? -13.445 -13.969 -5.602 1 95.94 248 ILE A C 1
ATOM 1822 O O . ILE A 1 248 ? -14.516 -13.992 -6.211 1 95.94 248 ILE A O 1
ATOM 1826 N N . GLY A 1 249 ? -12.648 -15.023 -5.625 1 92.94 249 GLY A N 1
ATOM 1827 C CA . GLY A 1 249 ? -12.992 -16.281 -6.262 1 92.94 249 GLY A CA 1
ATOM 1828 C C . GLY A 1 249 ? -12.367 -16.453 -7.633 1 92.94 249 GLY A C 1
ATOM 1829 O O . GLY A 1 249 ? -12.266 -17.578 -8.141 1 92.94 249 GLY A O 1
ATOM 1830 N N . GLY A 1 250 ? -11.953 -15.398 -8.312 1 89.25 250 GLY A N 1
ATOM 1831 C CA . GLY A 1 250 ? -11.109 -15.445 -9.492 1 89.25 250 GLY A CA 1
ATOM 1832 C C . GLY A 1 250 ? -11.844 -15.93 -10.727 1 89.25 250 GLY A C 1
ATOM 1833 O O . GLY A 1 250 ? -11.219 -16.422 -11.672 1 89.25 250 GLY A O 1
ATOM 1834 N N . GLN A 1 251 ? -13.156 -15.875 -10.742 1 88.12 251 GLN A N 1
ATOM 1835 C CA . GLN A 1 251 ? -13.922 -16.281 -11.914 1 88.12 251 GLN A CA 1
ATOM 1836 C C . GLN A 1 251 ? -14.312 -15.07 -12.766 1 88.12 251 GLN A C 1
ATOM 1838 O O . GLN A 1 251 ? -14.922 -14.125 -12.266 1 88.12 251 GLN A O 1
ATOM 1843 N N . THR A 1 252 ? -13.914 -15.188 -13.992 1 89.31 252 THR A N 1
ATOM 1844 C CA . THR A 1 252 ? -14.234 -14.078 -14.891 1 89.31 252 THR A CA 1
ATOM 1845 C C . THR A 1 252 ? -15.664 -14.203 -15.414 1 89.31 252 THR A C 1
ATOM 1847 O O . THR A 1 252 ? -15.898 -14.781 -16.469 1 89.31 252 THR A O 1
ATOM 1850 N N . GLN A 1 253 ? -16.562 -13.68 -14.656 1 90.44 253 GLN A N 1
ATOM 1851 C CA . GLN A 1 253 ? -17.984 -13.664 -15 1 90.44 253 GLN A CA 1
ATOM 1852 C C . GLN A 1 253 ? -18.672 -12.406 -14.477 1 90.44 253 GLN A C 1
ATOM 1854 O O . GLN A 1 253 ? -18.172 -11.773 -13.539 1 90.44 253 GLN A O 1
ATOM 1859 N N . LEU A 1 254 ? -19.719 -12.07 -15.133 1 92.94 254 LEU A N 1
ATOM 1860 C CA . LEU A 1 254 ? -20.516 -10.961 -14.625 1 92.94 254 LEU A CA 1
ATOM 1861 C C . LEU A 1 254 ? -21.234 -11.359 -13.336 1 92.94 254 LEU A C 1
ATOM 1863 O O . LEU A 1 254 ? -21.953 -12.359 -13.305 1 92.94 254 LEU A O 1
ATOM 1867 N N . PRO A 1 255 ? -21 -10.617 -12.32 1 91 255 PRO A N 1
ATOM 1868 C CA . PRO A 1 255 ? -21.641 -10.977 -11.055 1 91 255 PRO A CA 1
ATOM 1869 C C . PRO A 1 255 ? -23.156 -10.781 -11.078 1 91 255 PRO A C 1
ATOM 1871 O O . PRO A 1 255 ? -23.625 -9.773 -11.602 1 91 255 PRO A O 1
ATOM 1874 N N . ASP A 1 256 ? -23.828 -11.758 -10.547 1 89.5 256 ASP A N 1
ATOM 1875 C CA . ASP A 1 256 ? -25.281 -11.688 -10.516 1 89.5 256 ASP A CA 1
ATOM 1876 C C . ASP A 1 256 ? -25.781 -11.195 -9.156 1 89.5 256 ASP A C 1
ATOM 1878 O O . ASP A 1 256 ? -26.953 -10.852 -9 1 89.5 256 ASP A O 1
ATOM 1882 N N . SER A 1 257 ? -24.953 -11.227 -8.203 1 91.31 257 SER A N 1
ATOM 1883 C CA . SER A 1 257 ? -25.25 -10.766 -6.852 1 91.31 257 SER A CA 1
ATOM 1884 C C . SER A 1 257 ? -24 -10.32 -6.117 1 91.31 257 SER A C 1
ATOM 1886 O O . SER A 1 257 ? -22.875 -10.539 -6.605 1 91.31 257 SER A O 1
ATOM 1888 N N . VAL A 1 258 ? -24.156 -9.773 -4.969 1 93.12 258 VAL A N 1
ATOM 1889 C CA . VAL A 1 258 ? -23.016 -9.312 -4.18 1 93.12 258 VAL A CA 1
ATOM 1890 C C . VAL A 1 258 ? -22.266 -10.516 -3.611 1 93.12 258 VAL A C 1
ATOM 1892 O O . VAL A 1 258 ? -21.125 -10.383 -3.164 1 93.12 258 VAL A O 1
ATOM 1895 N N . PHE A 1 259 ? -22.891 -11.703 -3.662 1 93.5 259 PHE A N 1
ATOM 1896 C CA . PHE A 1 259 ? -22.281 -12.906 -3.1 1 93.5 259 PHE A CA 1
ATOM 1897 C C . PHE A 1 259 ? -21.562 -13.703 -4.18 1 93.5 259 PHE A C 1
ATOM 1899 O O . PHE A 1 259 ? -20.891 -14.695 -3.885 1 93.5 259 PHE A O 1
ATOM 19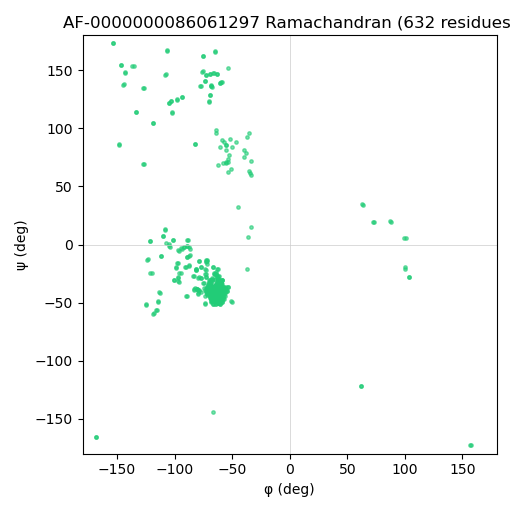06 N N . SER A 1 260 ? -21.703 -13.242 -5.426 1 94.12 260 SER A N 1
ATOM 1907 C CA . SER A 1 260 ? -21.078 -13.945 -6.547 1 94.12 260 SER A CA 1
ATOM 1908 C C . SER A 1 260 ? -19.578 -13.75 -6.547 1 94.12 260 SER A C 1
ATOM 1910 O O . SER A 1 260 ? -19.062 -12.742 -6.055 1 94.12 260 SER A O 1
ATOM 1912 N N . THR A 1 261 ? -18.891 -14.797 -6.984 1 95.06 261 THR A N 1
ATOM 1913 C CA . THR A 1 261 ? -17.469 -14.633 -7.281 1 95.06 261 THR A CA 1
ATOM 1914 C C . THR A 1 261 ? -17.266 -13.672 -8.445 1 95.06 261 THR A C 1
ATOM 1916 O O . THR A 1 261 ? -18.234 -13.25 -9.086 1 95.06 261 THR A O 1
ATOM 1919 N N . GLY A 1 262 ? -16.094 -13.242 -8.617 1 94.56 262 GLY A N 1
ATOM 1920 C CA . GLY A 1 262 ? -15.812 -12.305 -9.688 1 94.56 262 GLY A CA 1
ATOM 1921 C C . GLY A 1 262 ? -14.328 -12.109 -9.93 1 94.56 262 GLY A C 1
ATOM 1922 O O . GLY A 1 262 ? -13.516 -12.984 -9.617 1 94.56 262 GLY A O 1
ATOM 1923 N N . GLN A 1 263 ? -14.094 -11.078 -10.664 1 95.19 263 GLN A N 1
ATOM 1924 C CA . GLN A 1 263 ? -12.742 -10.68 -11.039 1 95.19 263 GLN A CA 1
ATOM 1925 C C . GLN A 1 263 ? -12.609 -9.164 -11.094 1 95.19 263 GLN A C 1
ATOM 1927 O O . GLN A 1 263 ? -13.531 -8.469 -11.508 1 95.19 263 GLN A O 1
ATOM 1932 N N . THR A 1 264 ? -11.508 -8.672 -10.586 1 96.25 264 THR A N 1
ATOM 1933 C CA . THR A 1 264 ? -11.164 -7.266 -10.797 1 96.25 264 THR A CA 1
ATOM 1934 C C . THR A 1 264 ? -10.016 -7.133 -11.789 1 96.25 264 THR A C 1
ATOM 1936 O O . THR A 1 264 ? -9.367 -8.125 -12.141 1 96.25 264 THR A O 1
ATOM 1939 N N . LEU A 1 265 ? -9.805 -5.949 -12.227 1 95.12 265 LEU A N 1
ATOM 1940 C CA . LEU A 1 265 ? -8.719 -5.715 -13.172 1 95.12 265 LEU A CA 1
ATOM 1941 C C . LEU A 1 265 ? -7.375 -6.125 -12.578 1 95.12 265 LEU A C 1
ATOM 1943 O O . LEU A 1 265 ? -6.613 -6.867 -13.195 1 95.12 265 LEU A O 1
ATOM 1947 N N . PRO A 1 266 ? -7.109 -5.734 -11.312 1 94.81 266 PRO A N 1
ATOM 1948 C CA . PRO A 1 266 ? -5.832 -6.16 -10.734 1 94.81 266 PRO A CA 1
ATOM 1949 C C . PRO A 1 266 ? -5.75 -7.672 -10.539 1 94.81 266 PRO A C 1
ATOM 1951 O O . PRO A 1 266 ? -4.688 -8.266 -10.742 1 94.81 266 PRO A O 1
ATOM 1954 N N . THR A 1 267 ? -6.855 -8.312 -10.172 1 94.25 267 THR A N 1
ATOM 1955 C CA . THR A 1 267 ? -6.812 -9.75 -9.93 1 94.25 267 THR A CA 1
ATOM 1956 C C . THR A 1 267 ? -6.602 -10.516 -11.234 1 94.25 267 THR A C 1
ATOM 1958 O O . THR A 1 267 ? -6.039 -11.617 -11.227 1 94.25 267 THR A O 1
ATOM 1961 N N . LEU A 1 268 ? -7.082 -9.977 -12.297 1 92.56 268 LEU A N 1
ATOM 1962 C CA . LEU A 1 268 ? -6.824 -10.578 -13.602 1 92.56 268 LEU A CA 1
ATOM 1963 C C . LEU A 1 268 ? -5.328 -10.664 -13.883 1 92.56 268 LEU A C 1
ATOM 1965 O O . LEU A 1 268 ? -4.84 -11.672 -14.391 1 92.56 268 LEU A O 1
ATOM 1969 N N . ILE A 1 269 ? -4.605 -9.641 -13.523 1 91 269 ILE A N 1
ATOM 1970 C CA . ILE A 1 269 ? -3.158 -9.609 -13.688 1 91 269 ILE A CA 1
ATOM 1971 C C . ILE A 1 269 ? -2.506 -10.633 -12.758 1 91 269 ILE A C 1
ATOM 1973 O O . ILE A 1 269 ? -1.68 -11.438 -13.195 1 91 269 ILE A O 1
ATOM 1977 N N . VAL A 1 270 ? -2.941 -10.656 -11.547 1 87.56 270 VAL A N 1
ATOM 1978 C CA . VAL A 1 270 ? -2.344 -11.508 -10.516 1 87.56 270 VAL A CA 1
ATOM 1979 C C . VAL A 1 270 ? -2.545 -12.977 -10.883 1 87.56 270 VAL A C 1
ATOM 1981 O O . VAL A 1 270 ? -1.629 -13.789 -10.734 1 87.56 270 VAL A O 1
ATOM 1984 N N . ASN A 1 271 ? -3.654 -13.273 -11.414 1 86.75 271 ASN A N 1
ATOM 1985 C CA . ASN A 1 271 ? -4 -14.664 -11.68 1 86.75 271 ASN A CA 1
ATOM 1986 C C . ASN A 1 271 ? -3.367 -15.156 -12.977 1 86.75 271 ASN A C 1
ATOM 1988 O O . ASN A 1 271 ? -3.135 -16.359 -13.141 1 86.75 271 ASN A O 1
ATOM 1992 N N . ASP A 1 272 ? -3.016 -14.219 -13.867 1 85.56 272 ASP A N 1
ATOM 1993 C CA . ASP A 1 272 ? -2.615 -14.672 -15.195 1 85.56 272 ASP A CA 1
ATOM 1994 C C . ASP A 1 272 ? -1.198 -14.219 -15.523 1 85.56 272 ASP A C 1
ATOM 1996 O O . ASP A 1 272 ? -0.715 -14.438 -16.641 1 85.56 272 ASP A O 1
ATOM 2000 N N . PHE A 1 273 ? -0.47 -13.57 -14.648 1 81.94 273 PHE A N 1
ATOM 2001 C CA . PHE A 1 273 ? 0.852 -13.062 -14.992 1 81.94 273 PHE A CA 1
ATOM 2002 C C . PHE A 1 273 ? 1.814 -14.203 -15.289 1 81.94 273 PHE A C 1
ATOM 2004 O O . PHE A 1 273 ? 2.801 -14.023 -16 1 81.94 273 PHE A O 1
ATOM 2011 N N . GLY A 1 274 ? 1.548 -15.406 -14.719 1 77.12 274 GLY A N 1
ATOM 2012 C CA . GLY A 1 274 ? 2.391 -16.562 -15 1 77.12 274 GLY A CA 1
ATOM 2013 C C . GLY A 1 274 ? 2.369 -16.969 -16.453 1 77.12 274 GLY A C 1
ATOM 2014 O O . GLY A 1 274 ? 3.283 -17.656 -16.922 1 77.12 274 GLY A O 1
ATOM 2015 N N . GLU A 1 275 ? 1.371 -16.578 -17.156 1 73.06 275 GLU A N 1
ATOM 2016 C CA . GLU A 1 275 ? 1.202 -16.969 -18.547 1 73.06 275 GLU A CA 1
ATOM 2017 C C . GLU A 1 275 ? 1.79 -15.914 -19.484 1 73.06 275 GLU A C 1
ATOM 2019 O O . GLU A 1 275 ? 1.793 -16.094 -20.703 1 73.06 275 GLU A O 1
ATOM 2024 N N . LEU A 1 276 ? 2.262 -14.875 -18.969 1 71.19 276 LEU A N 1
ATOM 2025 C CA . LEU A 1 276 ? 2.75 -13.742 -19.75 1 71.19 276 LEU A CA 1
ATOM 2026 C C . LEU A 1 276 ? 3.791 -14.195 -20.781 1 71.19 276 LEU A C 1
ATOM 2028 O O . LEU A 1 276 ? 3.783 -13.742 -21.922 1 71.19 276 LEU A O 1
ATOM 2032 N N . MET A 1 277 ? 4.543 -15.094 -20.406 1 65.75 277 MET A N 1
ATOM 2033 C CA . MET A 1 277 ? 5.68 -15.398 -21.266 1 65.75 277 MET A CA 1
ATOM 2034 C C . MET A 1 277 ? 5.305 -16.453 -22.312 1 65.75 277 MET A C 1
ATOM 2036 O O . MET A 1 277 ? 6.051 -16.688 -23.266 1 65.75 277 MET A O 1
ATOM 2040 N N . SER A 1 278 ? 4.125 -16.891 -22.234 1 71 278 SER A N 1
ATOM 2041 C CA . SER A 1 278 ? 3.811 -18.016 -23.109 1 71 278 SER A CA 1
ATOM 2042 C C . SER A 1 278 ? 3.053 -17.562 -24.344 1 71 278 SER A C 1
ATOM 2044 O O . SER A 1 278 ? 3.178 -18.156 -25.422 1 71 278 SER A O 1
ATOM 2046 N N . LEU A 1 279 ? 2.279 -16.531 -24.25 1 75.12 279 LEU A N 1
ATOM 2047 C CA . LEU A 1 279 ? 1.447 -16.062 -25.359 1 75.12 279 LEU A CA 1
ATOM 2048 C C . LEU A 1 279 ? 1.555 -14.555 -25.531 1 75.12 279 LEU A C 1
ATOM 2050 O O . LEU A 1 279 ? 1.104 -13.797 -24.672 1 75.12 279 LEU A O 1
ATOM 2054 N N . PRO A 1 280 ? 2.115 -14.188 -26.656 1 77.75 280 PRO A N 1
ATOM 2055 C CA . PRO A 1 280 ? 2.385 -12.758 -26.859 1 77.75 280 PRO A CA 1
ATOM 2056 C C . PRO A 1 280 ? 1.14 -11.891 -26.688 1 77.75 280 PRO A C 1
ATOM 2058 O O . PRO A 1 280 ? 1.211 -10.805 -26.109 1 77.75 280 PRO A O 1
ATOM 2061 N N . LEU A 1 281 ? 0.087 -12.367 -27.156 1 86.31 281 LEU A N 1
ATOM 2062 C CA . LEU A 1 281 ? -1.106 -11.531 -27.062 1 86.31 281 LEU A CA 1
ATOM 2063 C C . LEU A 1 281 ? -1.624 -11.469 -25.641 1 86.31 281 LEU A C 1
ATOM 2065 O O . LEU A 1 281 ? -2.209 -10.461 -25.234 1 86.31 281 LEU A O 1
ATOM 2069 N N . THR A 1 282 ? -1.357 -12.5 -24.938 1 86.06 282 THR A N 1
ATOM 2070 C CA . THR A 1 282 ? -1.739 -12.484 -23.516 1 86.06 282 THR A CA 1
ATOM 2071 C C . THR A 1 282 ? -0.938 -11.445 -22.75 1 86.06 282 THR A C 1
ATOM 2073 O O . THR A 1 282 ? -1.482 -10.734 -21.906 1 86.06 282 THR A O 1
ATOM 2076 N N . GLN A 1 283 ? 0.278 -11.367 -23.125 1 88.19 283 GLN A N 1
ATOM 2077 C CA . GLN A 1 283 ? 1.121 -10.352 -22.5 1 88.19 283 GLN A CA 1
ATOM 2078 C C . GLN A 1 283 ? 0.597 -8.953 -22.797 1 88.19 283 GLN A C 1
ATOM 2080 O O . GLN A 1 283 ? 0.451 -8.141 -21.875 1 88.19 283 GLN A O 1
ATOM 2085 N N . SER A 1 284 ? 0.348 -8.734 -24 1 91.44 284 SER A N 1
ATOM 2086 C CA . SER A 1 284 ? -0.155 -7.426 -24.391 1 91.44 284 SER A CA 1
ATOM 2087 C C . SER A 1 284 ? -1.485 -7.113 -23.719 1 91.44 284 SER A C 1
ATOM 2089 O O . SER A 1 284 ? -1.733 -5.973 -23.328 1 91.44 284 SER A O 1
ATOM 2091 N N . ALA A 1 285 ? -2.314 -8.078 -23.578 1 91.38 285 ALA A N 1
ATOM 2092 C CA . ALA A 1 285 ? -3.621 -7.902 -22.938 1 91.38 285 ALA A CA 1
ATOM 2093 C C . ALA A 1 285 ? -3.473 -7.516 -21.469 1 91.38 285 ALA A C 1
ATOM 2095 O O . ALA A 1 285 ? -4.137 -6.59 -21 1 91.38 285 ALA A O 1
ATOM 2096 N N . LEU A 1 286 ? -2.6 -8.195 -20.797 1 91.81 286 LEU A N 1
ATOM 2097 C CA . LEU A 1 286 ? -2.398 -7.914 -19.391 1 91.81 286 LEU A CA 1
ATOM 2098 C C . LEU A 1 286 ? -1.757 -6.547 -19.188 1 91.81 286 LEU A C 1
ATOM 2100 O O . LEU A 1 286 ? -2.09 -5.832 -18.234 1 91.81 286 LEU A O 1
ATOM 2104 N N . ILE A 1 287 ? -0.911 -6.191 -20.078 1 92.88 287 ILE A N 1
ATOM 2105 C CA . ILE A 1 287 ? -0.28 -4.879 -19.984 1 92.88 287 ILE A CA 1
ATOM 2106 C C . ILE A 1 287 ? -1.318 -3.789 -20.25 1 92.88 287 ILE A C 1
ATOM 2108 O O . ILE A 1 287 ? -1.28 -2.723 -19.641 1 92.88 287 ILE A O 1
ATOM 2112 N N . PHE A 1 288 ? -2.178 -4.094 -21.109 1 93.75 288 PHE A N 1
ATOM 2113 C CA . PHE A 1 288 ? -3.254 -3.145 -21.375 1 93.75 288 PHE A CA 1
ATOM 2114 C C . PHE A 1 288 ? -4.133 -2.971 -20.141 1 93.75 288 PHE A C 1
ATOM 2116 O O . PHE A 1 288 ? -4.578 -1.86 -19.844 1 93.75 288 PHE A O 1
ATOM 2123 N N . VAL A 1 289 ? -4.422 -4.059 -19.484 1 93.06 289 VAL A N 1
ATOM 2124 C CA . VAL A 1 289 ? -5.16 -3.979 -18.234 1 93.06 289 VAL A CA 1
ATOM 2125 C C . VAL A 1 289 ? -4.414 -3.072 -17.25 1 93.06 289 VAL A C 1
ATOM 2127 O O . VAL A 1 289 ? -5.027 -2.244 -16.578 1 93.06 289 VAL A O 1
ATOM 2130 N N . GLY A 1 290 ? -3.1 -3.26 -17.188 1 93.5 290 GLY A N 1
ATOM 2131 C CA . GLY A 1 290 ? -2.279 -2.387 -16.359 1 93.5 290 GLY A CA 1
ATOM 2132 C C . GLY A 1 290 ? -2.389 -0.924 -16.75 1 93.5 290 GLY A C 1
ATOM 2133 O O . GLY A 1 290 ? -2.465 -0.052 -15.875 1 93.5 290 GLY A O 1
ATOM 2134 N N . LEU A 1 291 ? -2.4 -0.667 -17.984 1 93.75 291 LEU A N 1
ATOM 2135 C CA . LEU A 1 291 ? -2.545 0.694 -18.5 1 93.75 291 LEU A CA 1
ATOM 2136 C C . LEU A 1 291 ? -3.873 1.3 -18.062 1 93.75 291 LEU A C 1
ATOM 2138 O O . LEU A 1 291 ? -3.92 2.449 -17.609 1 93.75 291 LEU A O 1
ATOM 2142 N N . LEU A 1 292 ? -4.922 0.504 -18.188 1 92.44 292 LEU A N 1
ATOM 2143 C CA . LEU A 1 292 ? -6.238 0.965 -17.766 1 92.44 292 LEU A CA 1
ATOM 2144 C C . LEU A 1 292 ? -6.238 1.312 -16.281 1 92.44 292 LEU A C 1
ATOM 2146 O O . LEU A 1 292 ? -6.789 2.34 -15.883 1 92.44 292 LEU A O 1
ATOM 2150 N N . LEU A 1 293 ? -5.602 0.491 -15.516 1 92.31 293 LEU A N 1
ATOM 2151 C CA . LEU A 1 293 ? -5.523 0.701 -14.07 1 92.31 293 LEU A CA 1
ATOM 2152 C C . LEU A 1 293 ? -4.797 2.002 -13.75 1 92.31 293 LEU A C 1
ATOM 2154 O O . LEU A 1 293 ? -5.266 2.793 -12.93 1 92.31 293 LEU A O 1
ATOM 2158 N N . VAL A 1 294 ? -3.688 2.174 -14.398 1 91.44 294 VAL A N 1
ATOM 2159 C CA . VAL A 1 294 ? -2.879 3.361 -14.148 1 91.44 294 VAL A CA 1
ATOM 2160 C C . VAL A 1 294 ? -3.678 4.617 -14.492 1 91.44 294 VAL A C 1
ATOM 2162 O O . VAL A 1 294 ? -3.676 5.59 -13.734 1 91.44 294 VAL A O 1
ATOM 2165 N N . VAL A 1 295 ? -4.355 4.586 -15.555 1 90.25 295 VAL A N 1
ATOM 2166 C CA . VAL A 1 295 ? -5.121 5.738 -16.016 1 90.25 295 VAL A CA 1
ATOM 2167 C C . VAL A 1 295 ? -6.223 6.062 -15 1 90.25 295 VAL A C 1
ATOM 2169 O O . VAL A 1 295 ? -6.387 7.215 -14.602 1 90.25 295 VAL A O 1
ATOM 2172 N N . VAL A 1 296 ? -6.918 5.086 -14.562 1 89.56 296 VAL A N 1
ATOM 2173 C CA . VAL A 1 296 ? -8.047 5.309 -13.664 1 89.56 296 VAL A CA 1
ATOM 2174 C C . VAL A 1 296 ? -7.539 5.77 -12.305 1 89.56 296 VAL A C 1
ATOM 2176 O O . VAL A 1 296 ? -8.062 6.73 -11.727 1 89.56 296 VAL A O 1
ATOM 2179 N N . VAL A 1 297 ? -6.531 5.09 -11.836 1 85.94 297 VAL A N 1
ATOM 2180 C CA . VAL A 1 297 ? -5.984 5.449 -10.531 1 85.94 297 VAL A CA 1
ATOM 2181 C C . VAL A 1 297 ? -5.43 6.875 -10.578 1 85.94 297 VAL A C 1
ATOM 2183 O O . VAL A 1 297 ? -5.605 7.648 -9.633 1 85.94 297 VAL A O 1
ATOM 2186 N N . TRP A 1 298 ? -4.812 7.18 -11.656 1 84.75 298 TRP A N 1
ATOM 2187 C CA . TRP A 1 298 ? -4.273 8.523 -11.828 1 84.75 298 TRP A CA 1
ATOM 2188 C C . TRP A 1 298 ? -5.398 9.555 -11.891 1 84.75 298 TRP A C 1
ATOM 2190 O O . TRP A 1 298 ? -5.262 10.664 -11.367 1 84.75 298 TRP A O 1
ATOM 2200 N N . LEU A 1 299 ? -6.438 9.242 -12.523 1 88.25 299 LEU A N 1
ATOM 2201 C CA . LEU A 1 299 ? -7.578 10.148 -12.602 1 88.25 299 LEU A CA 1
ATOM 2202 C C . LEU A 1 299 ? -8.141 10.438 -11.211 1 88.25 299 LEU A C 1
ATOM 2204 O O . LEU A 1 299 ? -8.43 11.586 -10.883 1 88.25 299 LEU A O 1
ATOM 2208 N N . PHE A 1 300 ? -8.211 9.406 -10.398 1 84.81 300 PHE A N 1
ATOM 2209 C CA . PHE A 1 300 ? -8.711 9.602 -9.039 1 84.81 300 PHE A CA 1
ATOM 2210 C C . PHE A 1 300 ? -7.723 10.422 -8.211 1 84.81 300 PHE A C 1
ATOM 2212 O O . PHE A 1 300 ? -8.125 11.312 -7.461 1 84.81 300 PHE A O 1
ATOM 2219 N N . ASN A 1 301 ? -6.52 10.141 -8.352 1 82.06 301 ASN A N 1
ATOM 2220 C CA . ASN A 1 301 ? -5.504 10.875 -7.609 1 82.06 301 ASN A CA 1
ATOM 2221 C C . ASN A 1 301 ? -5.422 12.328 -8.062 1 82.06 301 ASN A C 1
ATOM 2223 O O . ASN A 1 301 ? -5.277 13.234 -7.238 1 82.06 301 ASN A O 1
ATOM 2227 N N . PHE A 1 302 ? -5.535 12.516 -9.297 1 83.81 302 PHE A N 1
ATOM 2228 C CA . PHE A 1 302 ? -5.527 13.867 -9.844 1 83.81 302 PHE A CA 1
ATOM 2229 C C . PHE A 1 302 ? -6.758 14.641 -9.398 1 83.81 302 PHE A C 1
ATOM 2231 O O . PHE A 1 302 ? -6.664 15.82 -9.047 1 83.81 302 PHE A O 1
ATOM 2238 N N . ALA A 1 303 ? -7.848 14.023 -9.453 1 87.88 303 ALA A N 1
ATOM 2239 C CA . ALA A 1 303 ? -9.07 14.648 -8.961 1 87.88 303 ALA A CA 1
ATOM 2240 C C . ALA A 1 303 ? -8.945 15.016 -7.48 1 87.88 303 ALA A C 1
ATOM 2242 O O . ALA A 1 303 ? -9.367 16.094 -7.07 1 87.88 303 ALA A O 1
ATOM 2243 N N . ALA A 1 304 ? -8.367 14.156 -6.742 1 84.94 304 ALA A N 1
ATOM 2244 C CA . ALA A 1 304 ? -8.148 14.414 -5.324 1 84.94 304 ALA A CA 1
ATOM 2245 C C . ALA A 1 304 ? -7.246 15.633 -5.121 1 84.94 304 ALA A C 1
ATOM 2247 O O . ALA A 1 304 ? -7.512 16.469 -4.258 1 84.94 304 ALA A O 1
ATOM 2248 N N . MET A 1 305 ? -6.266 15.75 -5.906 1 79.56 305 MET A N 1
ATOM 2249 C CA . MET A 1 305 ? -5.336 16.875 -5.832 1 79.56 305 MET A CA 1
ATOM 2250 C C . MET A 1 305 ? -6.031 18.188 -6.199 1 79.56 305 MET A C 1
ATOM 2252 O O . MET A 1 305 ? -5.82 19.203 -5.543 1 79.56 305 MET A O 1
ATOM 2256 N N . LEU A 1 306 ? -6.809 18.172 -7.246 1 82.88 306 LEU A N 1
ATOM 2257 C CA . LEU A 1 306 ? -7.52 19.359 -7.695 1 82.88 306 LEU A CA 1
ATOM 2258 C C . LEU A 1 306 ? -8.508 19.844 -6.637 1 82.88 306 LEU A C 1
ATOM 2260 O O . LEU A 1 306 ? -8.625 21.047 -6.395 1 82.88 306 LEU A O 1
ATOM 2264 N N . VAL A 1 307 ? -9.133 18.875 -6.059 1 81.81 307 VAL A N 1
ATOM 2265 C CA . VAL A 1 307 ? -10.102 19.219 -5.02 1 81.81 307 VAL A CA 1
ATOM 2266 C C . VAL A 1 307 ? -9.375 19.828 -3.82 1 81.81 307 VAL A C 1
ATOM 2268 O O . VAL A 1 307 ? -9.828 20.828 -3.26 1 81.81 307 VAL A O 1
ATOM 2271 N N . ARG A 1 308 ? -8.336 19.297 -3.486 1 76.31 308 ARG A N 1
ATOM 2272 C CA . ARG A 1 308 ? -7.555 19.797 -2.357 1 76.31 308 ARG A CA 1
ATOM 2273 C C . ARG A 1 308 ? -7.051 21.203 -2.617 1 76.31 308 ARG A C 1
ATOM 2275 O O . ARG A 1 308 ? -7.117 22.062 -1.736 1 76.31 308 ARG A O 1
ATOM 2282 N N . ARG A 1 309 ? -6.594 21.484 -3.797 1 74.5 309 ARG A N 1
ATOM 2283 C CA . ARG A 1 309 ? -6.055 22.797 -4.164 1 74.5 309 ARG A CA 1
ATOM 2284 C C . ARG A 1 309 ? -7.152 23.859 -4.18 1 74.5 309 ARG A C 1
ATOM 2286 O O . ARG A 1 309 ? -6.945 24.984 -3.725 1 74.5 309 ARG A O 1
ATOM 2293 N N . ARG A 1 310 ? -8.117 23.5 -4.793 1 74.44 310 ARG A N 1
ATOM 2294 C CA . ARG A 1 310 ? -9.219 24.438 -4.93 1 74.44 310 ARG A CA 1
ATOM 2295 C C . ARG A 1 310 ? -9.75 24.859 -3.561 1 74.44 310 ARG A C 1
ATOM 2297 O O . ARG A 1 310 ? -10.047 26.031 -3.336 1 74.44 310 ARG A O 1
ATOM 2304 N N . LEU A 1 311 ? -9.797 23.953 -2.752 1 68.81 311 LEU A N 1
ATOM 2305 C CA . LEU A 1 311 ? -10.398 24.234 -1.452 1 68.81 311 LEU A CA 1
ATOM 2306 C C . LEU A 1 311 ? -9.406 24.938 -0.529 1 68.81 311 LEU A C 1
ATOM 2308 O O . LEU A 1 311 ? -9.797 25.734 0.32 1 68.81 311 LEU A O 1
ATOM 2312 N N . GLN A 1 312 ? -8.18 24.516 -0.622 1 64.44 312 GLN A N 1
ATOM 2313 C CA . GLN A 1 312 ? -7.168 25.25 0.13 1 64.44 312 GLN A CA 1
ATOM 2314 C C . GLN A 1 312 ? -7.148 26.734 -0.27 1 64.44 312 GLN A C 1
ATOM 2316 O O . GLN A 1 312 ? -6.922 27.609 0.569 1 64.44 312 GLN A O 1
ATOM 2321 N N . ARG A 1 313 ? -7.336 26.984 -1.491 1 61.22 313 ARG A N 1
ATOM 2322 C CA . ARG A 1 313 ? -7.371 28.359 -1.977 1 61.22 313 ARG A CA 1
ATOM 2323 C C . ARG A 1 313 ? -8.578 29.109 -1.415 1 61.22 313 ARG A C 1
ATOM 2325 O O . ARG A 1 313 ? -8.5 30.297 -1.141 1 61.22 313 ARG A O 1
ATOM 2332 N N . ARG A 1 314 ? -9.578 28.406 -1.367 1 58.62 314 ARG A N 1
ATOM 2333 C CA . ARG A 1 314 ? -10.797 29.047 -0.881 1 58.62 314 ARG A CA 1
ATOM 2334 C C . ARG A 1 314 ? -10.68 29.391 0.6 1 58.62 314 ARG A C 1
ATOM 2336 O O . ARG A 1 314 ? -11.195 30.422 1.05 1 58.62 314 ARG A O 1
ATOM 2343 N N . TRP A 1 315 ? -10.07 28.531 1.313 1 55.47 315 TRP A N 1
ATOM 2344 C CA . TRP A 1 315 ? -10.016 28.797 2.748 1 55.47 315 TRP A CA 1
ATOM 2345 C C . TRP A 1 315 ? -8.867 29.75 3.084 1 55.47 315 TRP A C 1
ATOM 2347 O O . TRP A 1 315 ? -8.914 30.453 4.102 1 55.47 315 TRP A O 1
ATOM 2357 N N . GLN A 1 316 ? -7.75 29.625 2.455 1 48.38 316 GLN A N 1
ATOM 2358 C CA . GLN A 1 316 ? -6.734 30.641 2.727 1 48.38 316 GLN A CA 1
ATOM 2359 C C . GLN A 1 316 ? -7.273 32.031 2.475 1 48.38 316 GLN A C 1
ATOM 2361 O O . GLN A 1 316 ? -6.812 33 3.086 1 48.38 316 GLN A O 1
ATOM 2366 N N . TYR A 1 317 ? -8.102 32.25 1.479 1 40.62 317 TYR A N 1
ATOM 2367 C CA . TYR A 1 317 ? -8.555 33.625 1.193 1 40.62 317 TYR A CA 1
ATOM 2368 C C . TYR A 1 317 ? -9.797 33.969 2.01 1 40.62 317 TYR A C 1
ATOM 2370 O O . TYR A 1 317 ? -10.383 35.031 1.831 1 40.62 317 TYR A O 1
ATOM 2378 N N . GLN A 1 318 ? -10.32 33.094 2.779 1 37.25 318 GLN A N 1
ATOM 2379 C CA . GLN A 1 318 ? -11.258 33.719 3.709 1 37.25 318 GLN A CA 1
ATOM 2380 C C . GLN A 1 318 ? -10.586 34.062 5.031 1 37.25 318 GLN A C 1
ATOM 2382 O O . GLN A 1 318 ? -9.711 33.312 5.5 1 37.25 318 GLN A O 1
ATOM 2387 N N . MET B 1 1 ? -62.156 50.375 52.719 1 29.44 1 MET B N 1
ATOM 2388 C CA . MET B 1 1 ? -60.844 49.781 52.781 1 29.44 1 MET B CA 1
ATOM 2389 C C . MET B 1 1 ? -60.812 48.438 52.031 1 29.44 1 MET B C 1
ATOM 2391 O O . MET B 1 1 ? -61.125 47.375 52.594 1 29.44 1 MET B O 1
ATOM 2395 N N . GLY B 1 2 ? -61.438 48.375 50.781 1 30.7 2 GLY B N 1
ATOM 2396 C CA . GLY B 1 2 ? -61.688 47.281 49.875 1 30.7 2 GLY B CA 1
ATOM 2397 C C . GLY B 1 2 ? -60.438 46.625 49.312 1 30.7 2 GLY B C 1
ATOM 2398 O O . GLY B 1 2 ? -59.531 47.344 48.875 1 30.7 2 GLY B O 1
ATOM 2399 N N . GLU B 1 3 ? -60 45.5 49.969 1 30.11 3 GLU B N 1
ATOM 2400 C CA . GLU B 1 3 ? -58.844 44.625 49.781 1 30.11 3 GLU B CA 1
ATOM 2401 C C . GLU B 1 3 ? -58.812 44.031 48.375 1 30.11 3 GLU B C 1
ATOM 2403 O O . GLU B 1 3 ? -59.75 43.312 47.969 1 30.11 3 GLU B O 1
ATOM 2408 N N . HIS B 1 4 ? -58.531 44.875 47.375 1 31.72 4 HIS B N 1
ATOM 2409 C CA . HIS B 1 4 ? -58.375 44.406 46 1 31.72 4 HIS B CA 1
ATOM 2410 C C . HIS B 1 4 ? -57.312 43.312 45.906 1 31.72 4 HIS B C 1
ATOM 2412 O O . HIS B 1 4 ? -56.156 43.562 46.281 1 31.72 4 HIS B O 1
ATOM 2418 N N . SER B 1 5 ? -57.656 42.062 46.219 1 32.5 5 SER B N 1
ATOM 2419 C CA . SER B 1 5 ? -56.875 40.812 46.094 1 32.5 5 SER B CA 1
ATOM 2420 C C . SER B 1 5 ? -56.344 40.656 44.656 1 32.5 5 SER B C 1
ATOM 2422 O O . SER B 1 5 ? -57.125 40.469 43.719 1 32.5 5 SER B O 1
ATOM 2424 N N . GLY B 1 6 ? -55.5 41.562 44.188 1 31.56 6 GLY B N 1
ATOM 2425 C CA . GLY B 1 6 ? -54.938 41.406 42.875 1 31.56 6 GLY B CA 1
ATOM 2426 C C . GLY B 1 6 ? -54.219 40.062 42.688 1 31.56 6 GLY B C 1
ATOM 2427 O O . GLY B 1 6 ? -53.344 39.719 43.469 1 31.56 6 GLY B O 1
ATOM 2428 N N . GLY B 1 7 ? -55 39 42.312 1 32.78 7 GLY B N 1
ATOM 2429 C CA . GLY B 1 7 ? -54.531 37.656 41.969 1 32.78 7 GLY B CA 1
ATOM 2430 C C . GLY B 1 7 ? -53.438 37.656 40.906 1 32.78 7 GLY B C 1
ATOM 2431 O O . GLY B 1 7 ? -53.656 38.156 39.812 1 32.78 7 GLY B O 1
ATOM 2432 N N . SER B 1 8 ? -52.219 38 41.344 1 33.28 8 SER B N 1
ATOM 2433 C CA . SER B 1 8 ? -51.062 37.875 40.438 1 33.28 8 SER B CA 1
ATOM 2434 C C . SER B 1 8 ? -50.938 36.469 39.844 1 33.28 8 SER B C 1
ATOM 2436 O O . SER B 1 8 ? -50.781 35.5 40.594 1 33.28 8 SER B O 1
ATOM 2438 N N . GLY B 1 9 ? -51.812 36.094 38.875 1 32.38 9 GLY B N 1
ATOM 2439 C CA . GLY B 1 9 ? -51.625 34.875 38.156 1 32.38 9 GLY B CA 1
ATOM 2440 C C . GLY B 1 9 ? -50.219 34.688 37.594 1 32.38 9 GLY B C 1
ATOM 2441 O O . GLY B 1 9 ? -49.75 35.531 36.812 1 32.38 9 GLY B O 1
ATOM 2442 N N . SER B 1 10 ? -49.312 34.188 38.438 1 35.03 10 SER B N 1
ATOM 2443 C CA . SER B 1 10 ? -48 33.75 37.969 1 35.03 10 SER B CA 1
ATOM 2444 C C . SER B 1 10 ? -48.094 32.781 36.781 1 35.03 10 SER B C 1
ATOM 2446 O O . SER B 1 10 ? -48.625 31.688 36.906 1 35.03 10 SER B O 1
ATOM 2448 N N . GLY B 1 11 ? -48.594 33.281 35.656 1 32.88 11 GLY B N 1
ATOM 2449 C CA . GLY B 1 11 ? -48.438 32.406 34.5 1 32.88 11 GLY B CA 1
ATOM 2450 C C . GLY B 1 11 ? -47.031 31.844 34.375 1 32.88 11 GLY B C 1
ATOM 2451 O O . GLY B 1 11 ? -46.062 32.594 34.281 1 32.88 11 GLY B O 1
ATOM 2452 N N . ALA B 1 12 ? -46.781 30.688 35.031 1 37.53 12 ALA B N 1
ATOM 2453 C CA . ALA B 1 12 ? -45.625 29.828 34.781 1 37.53 12 ALA B CA 1
ATOM 2454 C C . ALA B 1 12 ? -45.312 29.797 33.281 1 37.53 12 ALA B C 1
ATOM 2456 O O . ALA B 1 12 ? -46.156 29.406 32.469 1 37.53 12 ALA B O 1
ATOM 2457 N N . GLY B 1 13 ? -44.656 30.844 32.812 1 33.59 13 GLY B N 1
ATOM 2458 C CA . GLY B 1 13 ? -44.062 30.703 31.5 1 33.59 13 GLY B CA 1
ATOM 2459 C C . GLY B 1 13 ? -43.5 29.312 31.25 1 33.59 13 GLY B C 1
ATOM 2460 O O . GLY B 1 13 ? -42.75 28.797 32.062 1 33.59 13 GLY B O 1
ATOM 2461 N N . ASP B 1 14 ? -44.312 28.422 30.672 1 36.88 14 ASP B N 1
ATOM 2462 C CA . ASP B 1 14 ? -43.906 27.172 30.062 1 36.88 14 ASP B CA 1
ATOM 2463 C C . ASP B 1 14 ? -42.531 27.312 29.406 1 36.88 14 ASP B C 1
ATOM 2465 O O . ASP B 1 14 ? -42.312 28.141 28.531 1 36.88 14 ASP B O 1
ATOM 2469 N N . ASP B 1 15 ? -41.531 27.406 30.25 1 37.81 15 ASP B N 1
ATOM 2470 C CA . ASP B 1 15 ? -40.156 27.25 29.75 1 37.81 15 ASP B CA 1
ATOM 2471 C C . ASP B 1 15 ? -40.125 26.25 28.594 1 37.81 15 ASP B C 1
ATOM 2473 O O . ASP B 1 15 ? -40.094 25.047 28.812 1 37.81 15 ASP B O 1
ATOM 2477 N N . GLY B 1 16 ? -40.781 26.391 27.5 1 37.66 16 GLY B N 1
ATOM 2478 C CA . GLY B 1 16 ? -40.656 25.766 26.188 1 37.66 16 GLY B CA 1
ATOM 2479 C C . GLY B 1 16 ? -39.219 25.438 25.828 1 37.66 16 GLY B C 1
ATOM 2480 O O . GLY B 1 16 ? -38.656 26 24.875 1 37.66 16 GLY B O 1
ATOM 2481 N N . ARG B 1 17 ? -38.312 25.438 26.703 1 46.94 17 ARG B N 1
ATOM 2482 C CA . ARG B 1 17 ? -37.031 24.781 26.531 1 46.94 17 ARG B CA 1
ATOM 2483 C C . ARG B 1 17 ? -37.188 23.484 25.734 1 46.94 17 ARG B C 1
ATOM 2485 O O . ARG B 1 17 ? -37.625 22.453 26.281 1 46.94 17 ARG B O 1
ATOM 2492 N N . SER B 1 18 ? -37.656 23.484 24.359 1 48.72 18 SER B N 1
ATOM 2493 C CA . SER B 1 18 ? -38.25 22.859 23.188 1 48.72 18 SER B CA 1
ATOM 2494 C C . SER B 1 18 ? -37.531 21.578 22.812 1 48.72 18 SER B C 1
ATOM 2496 O O . SER B 1 18 ? -36.375 21.359 23.203 1 48.72 18 SER B O 1
ATOM 2498 N N . PRO B 1 19 ? -38.125 20.641 22.219 1 51.78 19 PRO B N 1
ATOM 2499 C CA . PRO B 1 19 ? -37.719 19.391 21.562 1 51.78 19 PRO B CA 1
ATOM 2500 C C . PRO B 1 19 ? -36.406 19.516 20.797 1 51.78 19 PRO B C 1
ATOM 2502 O O . PRO B 1 19 ? -35.781 18.516 20.5 1 51.78 19 PRO B O 1
ATOM 2505 N N . ARG B 1 20 ? -36.062 20.672 20.469 1 55.19 20 ARG B N 1
ATOM 2506 C CA . ARG B 1 20 ? -34.844 20.906 19.719 1 55.19 20 ARG B CA 1
ATOM 2507 C C . ARG B 1 20 ? -33.625 20.672 20.594 1 55.19 20 ARG B C 1
ATOM 2509 O O . ARG B 1 20 ? -32.594 20.203 20.109 1 55.19 20 ARG B O 1
ATOM 2516 N N . ILE B 1 21 ? -33.75 21.094 21.891 1 57.88 21 ILE B N 1
ATOM 2517 C CA . ILE B 1 21 ? -32.594 20.891 22.781 1 57.88 21 ILE B CA 1
ATOM 2518 C C . ILE B 1 21 ? -32.375 19.391 22.984 1 57.88 21 ILE B C 1
ATOM 2520 O O . ILE B 1 21 ? -31.234 18.922 22.984 1 57.88 21 ILE B O 1
ATOM 2524 N N . GLY B 1 22 ? -33.5 18.672 23.172 1 50.75 22 GLY B N 1
ATOM 2525 C CA . GLY B 1 22 ? -33.375 17.234 23.359 1 50.75 22 GLY B CA 1
ATOM 2526 C C . GLY B 1 22 ? -32.781 16.531 22.172 1 50.75 22 GLY B C 1
ATOM 2527 O O . GLY B 1 22 ? -31.938 15.633 22.328 1 50.75 22 GLY B O 1
ATOM 2528 N N . ARG B 1 23 ? -33.312 16.844 21.047 1 54.72 23 ARG B N 1
ATOM 2529 C CA . ARG B 1 23 ? -32.812 16.25 19.812 1 54.72 23 ARG B CA 1
ATOM 2530 C C . ARG B 1 23 ? -31.344 16.625 19.609 1 54.72 23 ARG B C 1
ATOM 2532 O O . ARG B 1 23 ? -30.547 15.789 19.172 1 54.72 23 ARG B O 1
ATOM 2539 N N . ARG B 1 24 ? -31.078 17.828 20.031 1 58.91 24 ARG B N 1
ATOM 2540 C CA . ARG B 1 24 ? -29.688 18.281 19.922 1 58.91 24 ARG B CA 1
ATOM 2541 C C . ARG B 1 24 ? -28.781 17.469 20.828 1 58.91 24 ARG B C 1
ATOM 2543 O O . ARG B 1 24 ? -27.672 17.094 20.422 1 58.91 24 ARG B O 1
ATOM 2550 N N . LEU B 1 25 ? -29.25 17.234 22.031 1 57.69 25 LEU B N 1
ATOM 2551 C CA . LEU B 1 25 ? -28.453 16.453 22.969 1 57.69 25 LEU B CA 1
ATOM 2552 C C . LEU B 1 25 ? -28.328 15 22.5 1 57.69 25 LEU B C 1
ATOM 2554 O O . LEU B 1 25 ? -27.297 14.359 22.688 1 57.69 25 LEU B O 1
ATOM 2558 N N . LEU B 1 26 ? -29.391 14.523 21.984 1 53.47 26 LEU B N 1
ATOM 2559 C CA . LEU B 1 26 ? -29.359 13.148 21.484 1 53.47 26 LEU B CA 1
ATOM 2560 C C . LEU B 1 26 ? -28.391 13.008 20.328 1 53.47 26 LEU B C 1
ATOM 2562 O O . LEU B 1 26 ? -27.656 12.023 20.25 1 53.47 26 LEU B O 1
ATOM 2566 N N . VAL B 1 27 ? -28.547 13.859 19.484 1 58.09 27 VAL B N 1
ATOM 2567 C CA . VAL B 1 27 ? -27.656 13.836 18.344 1 58.09 27 VAL B CA 1
ATOM 2568 C C . VAL B 1 27 ? -26.203 13.984 18.812 1 58.09 27 VAL B C 1
ATOM 2570 O O . VAL B 1 27 ? -25.312 13.312 18.297 1 58.09 27 VAL B O 1
ATOM 2573 N N . GLU B 1 28 ? -26.047 14.773 19.844 1 59.69 28 GLU B N 1
ATOM 2574 C CA . GLU B 1 28 ? -24.719 14.922 20.422 1 59.69 28 GLU B CA 1
ATOM 2575 C C . GLU B 1 28 ? -24.219 13.609 21.016 1 59.69 28 GLU B C 1
ATOM 2577 O O . GLU B 1 28 ? -23.047 13.25 20.844 1 59.69 28 GLU B O 1
ATOM 2582 N N . ARG B 1 29 ? -25.141 13.023 21.75 1 56.75 29 ARG B N 1
ATOM 2583 C CA . ARG B 1 29 ? -24.781 11.773 22.406 1 56.75 29 ARG B CA 1
ATOM 2584 C C . ARG B 1 29 ? -24.547 10.664 21.391 1 56.75 29 ARG B C 1
ATOM 2586 O O . ARG B 1 29 ? -23.609 9.883 21.5 1 56.75 29 ARG B O 1
ATOM 2593 N N . LEU B 1 30 ? -25.5 10.547 20.578 1 57.91 30 LEU B N 1
ATOM 2594 C CA . LEU B 1 30 ? -25.375 9.492 19.578 1 57.91 30 LEU B CA 1
ATOM 2595 C C . LEU B 1 30 ? -24.109 9.672 18.734 1 57.91 30 LEU B C 1
ATOM 2597 O O . LEU B 1 30 ? -23.453 8.688 18.406 1 57.91 30 LEU B O 1
ATOM 2601 N N . SER B 1 31 ? -23.953 10.891 18.562 1 59.91 31 SER B N 1
ATOM 2602 C CA . SER B 1 31 ? -22.75 11.18 17.781 1 59.91 31 SER B CA 1
ATOM 2603 C C . SER B 1 31 ? -21.484 10.812 18.562 1 59.91 31 SER B C 1
ATOM 2605 O O . SER B 1 31 ? -20.562 10.234 17.984 1 59.91 31 SER B O 1
ATOM 2607 N N . SER B 1 32 ? -21.656 10.922 19.875 1 63 32 SER B N 1
ATOM 2608 C CA . SER B 1 32 ? -20.484 10.625 20.672 1 63 32 SER B CA 1
ATOM 2609 C C . SER B 1 32 ? -20.25 9.117 20.781 1 63 32 SER B C 1
ATOM 2611 O O . SER B 1 32 ? -19.109 8.648 20.703 1 63 32 SER B O 1
ATOM 2613 N N . TYR B 1 33 ? -21.359 8.336 20.953 1 66.5 33 TYR B N 1
ATOM 2614 C CA . TYR B 1 33 ? -21.203 6.898 21.125 1 66.5 33 TYR B CA 1
ATOM 2615 C C . TYR B 1 33 ? -20.766 6.238 19.812 1 66.5 33 TYR B C 1
ATOM 2617 O O . TYR B 1 33 ? -19.891 5.371 19.828 1 66.5 33 TYR B O 1
ATOM 2625 N N . TRP B 1 34 ? -21.359 6.672 18.781 1 66.06 34 TRP B N 1
ATOM 2626 C CA . TRP B 1 34 ? -21 6.102 17.484 1 66.06 34 TRP B CA 1
ATOM 2627 C C . TRP B 1 34 ? -19.578 6.484 17.094 1 66.06 34 TRP B C 1
ATOM 2629 O O . TRP B 1 34 ? -18.844 5.676 16.516 1 66.06 34 TRP B O 1
ATOM 2639 N N . LEU B 1 35 ? -19.328 7.629 17.609 1 66.75 35 LEU B N 1
ATOM 2640 C CA . LEU B 1 35 ? -17.984 8.117 17.281 1 66.75 35 LEU B CA 1
ATOM 2641 C C . LEU B 1 35 ? -16.938 7.359 18.078 1 66.75 35 LEU B C 1
ATOM 2643 O O . LEU B 1 35 ? -15.891 6.977 17.531 1 66.75 35 LEU B O 1
ATOM 2647 N N . ARG B 1 36 ? -17.312 7.078 19.312 1 71.31 36 ARG B N 1
ATOM 2648 C CA . ARG B 1 36 ? -16.422 6.285 20.156 1 71.31 36 ARG B CA 1
ATOM 2649 C C . ARG B 1 36 ? -16.328 4.848 19.672 1 71.31 36 ARG B C 1
ATOM 2651 O O . ARG B 1 36 ? -15.266 4.23 19.703 1 71.31 36 ARG B O 1
ATOM 2658 N N . GLY B 1 37 ? -17.344 4.402 19.156 1 78.19 37 GLY B N 1
ATOM 2659 C CA . GLY B 1 37 ? -17.422 3.043 18.656 1 78.19 37 GLY B CA 1
ATOM 2660 C C . GLY B 1 37 ? -16.469 2.785 17.5 1 78.19 37 GLY B C 1
ATOM 2661 O O . GLY B 1 37 ? -15.836 1.727 17.422 1 78.19 37 GLY B O 1
ATOM 2662 N N . ALA B 1 38 ? -16.266 3.789 16.703 1 71.88 38 ALA B N 1
ATOM 2663 C CA . ALA B 1 38 ? -15.383 3.633 15.547 1 71.88 38 ALA B CA 1
ATOM 2664 C C . ALA B 1 38 ? -13.93 3.477 15.992 1 71.88 38 ALA B C 1
ATOM 2666 O O . ALA B 1 38 ? -13.188 2.666 15.43 1 71.88 38 ALA B O 1
ATOM 2667 N N . GLY B 1 39 ? -13.57 4.215 17.016 1 70.62 39 GLY B N 1
ATOM 2668 C CA . GLY B 1 39 ? -12.219 4.086 17.547 1 70.62 39 GLY B CA 1
ATOM 2669 C C . GLY B 1 39 ? -11.961 2.74 18.203 1 70.62 39 GLY B C 1
ATOM 2670 O O . GLY B 1 39 ? -10.93 2.113 17.938 1 70.62 39 GLY B O 1
ATOM 2671 N N . TYR B 1 40 ? -12.891 2.285 18.906 1 76.88 40 TYR B N 1
ATOM 2672 C CA . TYR B 1 40 ? -12.742 1.009 19.594 1 76.88 40 TYR B CA 1
ATOM 2673 C C . TYR B 1 40 ? -12.82 -0.154 18.609 1 76.88 40 TYR B C 1
ATOM 2675 O O . TYR B 1 40 ? -12.25 -1.218 18.844 1 76.88 40 TYR B O 1
ATOM 2683 N N . PHE B 1 41 ? -13.469 0.095 17.562 1 80.38 41 PHE B N 1
ATOM 2684 C CA . PHE B 1 41 ? -13.555 -0.924 16.531 1 80.38 41 PHE B CA 1
ATOM 2685 C C . PHE B 1 41 ? -12.172 -1.209 15.938 1 80.38 41 PHE B C 1
ATOM 2687 O O . PHE B 1 41 ? -11.82 -2.367 15.703 1 80.38 41 PHE B O 1
ATOM 2694 N N . ALA B 1 42 ? -11.375 -0.157 15.781 1 77.88 42 ALA B N 1
ATOM 2695 C CA . ALA B 1 42 ? -10.039 -0.323 15.219 1 77.88 42 ALA B CA 1
ATOM 2696 C C . ALA B 1 42 ? -9.141 -1.123 16.156 1 77.88 42 ALA B C 1
ATOM 2698 O O . ALA B 1 42 ? -8.398 -2.006 15.727 1 77.88 42 ALA B O 1
ATOM 2699 N N . VAL B 1 43 ? -9.258 -0.83 17.406 1 79.5 43 VAL B N 1
ATOM 2700 C CA . VAL B 1 43 ? -8.477 -1.535 18.406 1 79.5 43 VAL B CA 1
ATOM 2701 C C . VAL B 1 43 ? -8.922 -2.992 18.484 1 79.5 43 VAL B C 1
ATOM 2703 O O . VAL B 1 43 ? -8.086 -3.902 18.516 1 79.5 43 VAL B O 1
ATOM 2706 N N . GLY B 1 44 ? -10.195 -3.148 18.531 1 86.94 44 GLY B N 1
ATOM 2707 C CA . GLY B 1 44 ? -10.742 -4.496 18.578 1 86.94 44 GLY B CA 1
ATOM 2708 C C . GLY B 1 44 ? -10.383 -5.324 17.359 1 86.94 44 GLY B C 1
ATOM 2709 O O . GLY B 1 44 ? -10.07 -6.512 17.484 1 86.94 44 GLY B O 1
ATOM 2710 N N . LEU B 1 45 ? -10.398 -4.703 16.203 1 87.44 45 LEU B N 1
ATOM 2711 C CA . LEU B 1 45 ? -10.078 -5.398 14.969 1 87.44 45 LEU B CA 1
ATOM 2712 C C . LEU B 1 45 ? -8.617 -5.84 14.953 1 87.44 45 LEU B C 1
ATOM 2714 O O . LEU B 1 45 ? -8.305 -6.957 14.547 1 87.44 45 LEU B O 1
ATOM 2718 N N . PHE B 1 46 ? -7.738 -5 15.344 1 84.44 46 PHE B N 1
ATOM 2719 C CA . PHE B 1 46 ? -6.324 -5.348 15.422 1 84.44 46 PHE B CA 1
ATOM 2720 C C . PHE B 1 46 ? -6.109 -6.523 16.359 1 84.44 46 PHE B C 1
ATOM 2722 O O . PHE B 1 46 ? -5.422 -7.488 16.016 1 84.44 46 PHE B O 1
ATOM 2729 N N . ALA B 1 47 ? -6.699 -6.398 17.562 1 88.19 47 ALA B N 1
ATOM 2730 C CA . ALA B 1 47 ? -6.574 -7.477 18.531 1 88.19 47 ALA B CA 1
ATOM 2731 C C . ALA B 1 47 ? -7.133 -8.781 17.984 1 88.19 47 ALA B C 1
ATOM 2733 O O . ALA B 1 47 ? -6.543 -9.852 18.172 1 88.19 47 ALA B O 1
ATOM 2734 N N . ALA B 1 48 ? -8.219 -8.68 17.312 1 91.75 48 ALA B N 1
ATOM 2735 C CA . ALA B 1 48 ? -8.844 -9.859 16.734 1 91.75 48 ALA B CA 1
ATOM 2736 C C . ALA B 1 48 ? -7.941 -10.508 15.695 1 91.75 48 ALA B C 1
ATOM 2738 O O . ALA B 1 48 ? -7.848 -11.734 15.625 1 91.75 48 ALA B O 1
ATOM 2739 N N . ILE B 1 49 ? -7.297 -9.711 14.875 1 90.94 49 ILE B N 1
ATOM 2740 C CA . ILE B 1 49 ? -6.406 -10.219 13.836 1 90.94 49 ILE B CA 1
ATOM 2741 C C . ILE B 1 49 ? -5.219 -10.93 14.484 1 90.94 49 ILE B C 1
ATOM 2743 O O . ILE B 1 49 ? -4.883 -12.055 14.109 1 90.94 49 ILE B O 1
ATOM 2747 N N . VAL B 1 50 ? -4.641 -10.32 15.5 1 90.38 50 VAL B N 1
ATOM 2748 C CA . VAL B 1 50 ? -3.479 -10.891 16.172 1 90.38 50 VAL B CA 1
ATOM 2749 C C . VAL B 1 50 ? -3.869 -12.195 16.859 1 90.38 50 VAL B C 1
ATOM 2751 O O . VAL B 1 50 ? -3.154 -13.195 16.75 1 90.38 50 VAL B O 1
ATOM 2754 N N . VAL B 1 51 ? -5.008 -12.195 17.5 1 93.38 51 VAL B N 1
ATOM 2755 C CA . VAL B 1 51 ? -5.473 -13.391 18.203 1 93.38 51 VAL B CA 1
ATOM 2756 C C . VAL B 1 51 ? -5.762 -14.5 17.188 1 93.38 51 VAL B C 1
ATOM 2758 O O . VAL B 1 51 ? -5.43 -15.664 17.422 1 93.38 51 VAL B O 1
ATOM 2761 N N . ALA B 1 52 ? -6.375 -14.156 16.109 1 93 52 ALA B N 1
ATOM 2762 C CA . ALA B 1 52 ? -6.648 -15.141 15.07 1 93 52 ALA B CA 1
ATOM 2763 C C . ALA B 1 52 ? -5.355 -15.742 14.531 1 93 52 ALA B C 1
ATOM 2765 O O . ALA B 1 52 ? -5.277 -16.953 14.305 1 93 52 ALA B O 1
ATOM 2766 N N . LEU B 1 53 ? -4.41 -14.922 14.32 1 94.44 53 LEU B N 1
ATOM 2767 C CA . LEU B 1 53 ? -3.127 -15.398 13.812 1 94.44 53 LEU B CA 1
ATOM 2768 C C . LEU B 1 53 ? -2.457 -16.328 14.812 1 94.44 53 LEU B C 1
ATOM 2770 O O . LEU B 1 53 ? -1.927 -17.375 14.438 1 94.44 53 LEU B O 1
ATOM 2774 N N . LEU B 1 54 ? -2.523 -15.945 16.094 1 94.62 54 LEU B N 1
ATOM 2775 C CA . LEU B 1 54 ? -1.911 -16.766 17.125 1 94.62 54 LEU B CA 1
ATOM 2776 C C . LEU B 1 54 ? -2.629 -18.094 17.266 1 94.62 54 LEU B C 1
ATOM 2778 O O . LEU B 1 54 ? -1.987 -19.156 17.312 1 94.62 54 LEU B O 1
ATOM 2782 N N . TYR B 1 55 ? -3.906 -18.031 17.266 1 93.88 55 TYR B N 1
ATOM 2783 C CA . TYR B 1 55 ? -4.711 -19.234 17.453 1 93.88 55 TYR B CA 1
ATOM 2784 C C . TYR B 1 55 ? -4.555 -20.188 16.281 1 93.88 55 TYR B C 1
ATOM 2786 O O . TYR B 1 55 ? -4.402 -21.406 16.469 1 93.88 55 TYR B O 1
ATOM 2794 N N . GLN B 1 56 ? -4.531 -19.703 15.094 1 92.56 56 GLN B N 1
ATOM 2795 C CA . GLN B 1 56 ? -4.473 -20.531 13.898 1 92.56 56 GLN B CA 1
ATOM 2796 C C . GLN B 1 56 ? -3.055 -21.031 13.648 1 92.56 56 GLN B C 1
ATOM 2798 O O . GLN B 1 56 ? -2.846 -21.922 12.82 1 92.56 56 GLN B O 1
ATOM 2803 N N . SER B 1 57 ? -2.082 -20.453 14.312 1 93.88 57 SER B N 1
ATOM 2804 C CA . SER B 1 57 ? -0.696 -20.891 14.172 1 93.88 57 SER B CA 1
ATOM 2805 C C . SER B 1 57 ? -0.371 -22.016 15.141 1 93.88 57 SER B C 1
ATOM 2807 O O . SER B 1 57 ? 0.66 -22.672 15.008 1 93.88 57 SER B O 1
ATOM 2809 N N . LEU B 1 58 ? -1.236 -22.344 16.094 1 92.75 58 LEU B N 1
ATOM 2810 C CA . LEU B 1 58 ? -0.958 -23.281 17.172 1 92.75 58 LEU B CA 1
ATOM 2811 C C . LEU B 1 58 ? -0.797 -24.703 16.656 1 92.75 58 LEU B C 1
ATOM 2813 O O . LEU B 1 58 ? 0.076 -25.438 17.109 1 92.75 58 LEU B O 1
ATOM 2817 N N . PRO B 1 59 ? -1.587 -25.172 15.695 1 91.75 59 PRO B N 1
ATOM 2818 C CA . PRO B 1 59 ? -1.425 -26.531 15.188 1 91.75 59 PRO B CA 1
ATOM 2819 C C . PRO B 1 59 ? -0.027 -26.797 14.633 1 91.75 59 PRO B C 1
ATOM 2821 O O . PRO B 1 59 ? 0.53 -27.875 14.828 1 91.75 59 PRO B O 1
ATOM 2824 N N . LEU B 1 60 ? 0.53 -25.859 13.93 1 91.75 60 LEU B N 1
ATOM 2825 C CA . LEU B 1 60 ? 1.889 -26.016 13.422 1 91.75 60 LEU B CA 1
ATOM 2826 C C . LEU B 1 60 ? 2.895 -26.094 14.562 1 91.75 60 LEU B C 1
ATOM 2828 O O . LEU B 1 60 ? 3.768 -26.969 14.555 1 91.75 60 LEU B O 1
ATOM 2832 N N . LEU B 1 61 ? 2.691 -25.25 15.562 1 92.31 61 LEU B N 1
ATOM 2833 C CA . LEU B 1 61 ? 3.648 -25.156 16.656 1 92.31 61 LEU B CA 1
ATOM 2834 C C . LEU B 1 61 ? 3.508 -26.328 17.625 1 92.31 61 LEU B C 1
ATOM 2836 O O . LEU B 1 61 ? 4.426 -26.625 18.391 1 92.31 61 LEU B O 1
ATOM 2840 N N . ALA B 1 62 ? 2.391 -26.969 17.578 1 92.06 62 ALA B N 1
ATOM 2841 C CA . ALA B 1 62 ? 2.178 -28.172 18.391 1 92.06 62 ALA B CA 1
ATOM 2842 C C . ALA B 1 62 ? 2.887 -29.375 17.781 1 92.06 62 ALA B C 1
ATOM 2844 O O . ALA B 1 62 ? 3.32 -30.266 18.516 1 92.06 62 ALA B O 1
ATOM 2845 N N . GLU B 1 63 ? 3.031 -29.359 16.516 1 90.5 63 GLU B N 1
ATOM 2846 C CA . GLU B 1 63 ? 3.588 -30.516 15.812 1 90.5 63 GLU B CA 1
ATOM 2847 C C . GLU B 1 63 ? 5.082 -30.328 15.555 1 90.5 63 GLU B C 1
ATOM 2849 O O . GLU B 1 63 ? 5.828 -31.312 15.492 1 90.5 63 GLU B O 1
ATOM 2854 N N . TYR B 1 64 ? 5.484 -29.078 15.367 1 91.06 64 TYR B N 1
ATOM 2855 C CA . TYR B 1 64 ? 6.875 -28.797 15.039 1 91.06 64 TYR B CA 1
ATOM 2856 C C . TYR B 1 64 ? 7.461 -27.75 15.984 1 91.06 64 TYR B C 1
ATOM 2858 O O . TYR B 1 64 ? 6.836 -26.719 16.25 1 91.06 64 TYR B O 1
ATOM 2866 N N . PRO B 1 65 ? 8.648 -28.047 16.438 1 91.75 65 PRO B N 1
ATOM 2867 C CA . PRO B 1 65 ? 9.297 -27.031 17.266 1 91.75 65 PRO B CA 1
ATOM 2868 C C . PRO B 1 65 ? 9.633 -25.766 16.484 1 91.75 65 PRO B C 1
ATOM 2870 O O . PRO B 1 65 ? 9.914 -25.828 15.289 1 91.75 65 PRO B O 1
ATOM 2873 N N . LEU B 1 66 ? 9.586 -24.688 17.109 1 91.31 66 LEU B N 1
ATOM 2874 C CA . LEU B 1 66 ? 9.805 -23.375 16.516 1 91.31 66 LEU B CA 1
ATOM 2875 C C . LEU B 1 66 ? 11.164 -23.312 15.828 1 91.31 66 LEU B C 1
ATOM 2877 O O . LEU B 1 66 ? 11.289 -22.734 14.742 1 91.31 66 LEU B O 1
ATOM 2881 N N . SER B 1 67 ? 12.203 -23.922 16.406 1 91 67 SER B N 1
ATOM 2882 C CA . SER B 1 67 ? 13.555 -23.891 15.859 1 91 67 SER B CA 1
ATOM 2883 C C . SER B 1 67 ? 13.625 -24.625 14.523 1 91 67 SER B C 1
ATOM 2885 O O . SER B 1 67 ? 14.312 -24.188 13.602 1 91 67 SER B O 1
ATOM 2887 N N . GLU B 1 68 ? 12.875 -25.641 14.438 1 89.69 68 GLU B N 1
ATOM 2888 C CA . GLU B 1 68 ? 12.867 -26.422 13.211 1 89.69 68 GLU B CA 1
ATOM 2889 C C . GLU B 1 68 ? 12.164 -25.656 12.078 1 89.69 68 GLU B C 1
ATOM 2891 O O . GLU B 1 68 ? 12.656 -25.641 10.953 1 89.69 68 GLU B O 1
ATOM 2896 N N . VAL B 1 69 ? 11.102 -25.062 12.414 1 90.56 69 VAL B N 1
ATOM 2897 C CA . VAL B 1 69 ? 10.328 -24.375 11.383 1 90.56 69 VAL B CA 1
ATOM 2898 C C . VAL B 1 69 ? 11.086 -23.125 10.906 1 90.56 69 VAL B C 1
ATOM 2900 O O . VAL B 1 69 ? 11.07 -22.797 9.719 1 90.56 69 VAL B O 1
ATOM 2903 N N . LEU B 1 70 ? 11.82 -22.484 11.75 1 91.88 70 LEU B N 1
ATOM 2904 C CA . LEU B 1 70 ? 12.5 -21.234 11.422 1 91.88 70 LEU B CA 1
ATOM 2905 C C . LEU B 1 70 ? 13.836 -21.516 10.734 1 91.88 70 LEU B C 1
ATOM 2907 O O . LEU B 1 70 ? 14.281 -20.719 9.898 1 91.88 70 LEU B O 1
ATOM 2911 N N . LEU B 1 71 ? 14.43 -22.688 11.016 1 91.06 71 LEU B N 1
ATOM 2912 C CA . LEU B 1 71 ? 15.805 -22.891 10.57 1 91.06 71 LEU B CA 1
ATOM 2913 C C . LEU B 1 71 ? 15.867 -23.953 9.477 1 91.06 71 LEU B C 1
ATOM 2915 O O . LEU B 1 71 ? 16.891 -24.094 8.797 1 91.06 71 LEU B O 1
ATOM 2919 N N . SER B 1 72 ? 14.805 -24.609 9.273 1 89.38 72 SER B N 1
ATOM 2920 C CA . SER B 1 72 ? 14.797 -25.609 8.211 1 89.38 72 SER B CA 1
ATOM 2921 C C . SER B 1 72 ? 14.695 -24.953 6.836 1 89.38 72 SER B C 1
ATOM 2923 O O . SER B 1 72 ? 14.039 -23.922 6.684 1 89.38 72 SER B O 1
ATOM 2925 N N . SER B 1 73 ? 15.305 -25.594 5.812 1 90.12 73 SER B N 1
ATOM 2926 C CA . SER B 1 73 ? 15.367 -25.016 4.477 1 90.12 73 SER B CA 1
ATOM 2927 C C . SER B 1 73 ? 14.398 -25.703 3.521 1 90.12 73 SER B C 1
ATOM 2929 O O . SER B 1 73 ? 14.273 -25.328 2.359 1 90.12 73 SER B O 1
ATOM 2931 N N . ASN B 1 74 ? 13.727 -26.625 4.062 1 87.75 74 ASN B N 1
ATOM 2932 C CA . ASN B 1 74 ? 12.883 -27.406 3.17 1 87.75 74 ASN B CA 1
ATOM 2933 C C . ASN B 1 74 ? 11.414 -27 3.289 1 87.75 74 ASN B C 1
ATOM 2935 O O . ASN B 1 74 ? 10.859 -26.984 4.387 1 87.75 74 ASN B O 1
ATOM 2939 N N . TRP B 1 75 ? 10.867 -26.625 2.119 1 88.69 75 TRP B N 1
ATOM 2940 C CA . TRP B 1 75 ? 9.445 -26.312 2.027 1 88.69 75 TRP B CA 1
ATOM 2941 C C . TRP B 1 75 ? 8.742 -27.25 1.06 1 88.69 75 TRP B C 1
ATOM 2943 O O . TRP B 1 75 ? 8.906 -27.141 -0.157 1 88.69 75 TRP B O 1
ATOM 2953 N N . ASP B 1 76 ? 8.031 -28.156 1.638 1 87.06 76 ASP B N 1
ATOM 2954 C CA . ASP B 1 76 ? 7.227 -29.109 0.883 1 87.06 76 ASP B CA 1
ATOM 2955 C C . ASP B 1 76 ? 5.969 -29.5 1.656 1 87.06 76 ASP B C 1
ATOM 2957 O O . ASP B 1 76 ? 5.922 -30.562 2.281 1 87.06 76 ASP B O 1
ATOM 2961 N N . PRO B 1 77 ? 4.996 -28.734 1.507 1 83.5 77 PRO B N 1
ATOM 2962 C CA . PRO B 1 77 ? 3.77 -28.969 2.27 1 83.5 77 PRO B CA 1
ATOM 2963 C C . PRO B 1 77 ? 3.172 -30.359 1.998 1 83.5 77 PRO B C 1
ATOM 2965 O O . PRO B 1 77 ? 2.588 -30.969 2.896 1 83.5 77 PRO B O 1
ATOM 2968 N N . ALA B 1 78 ? 3.332 -30.781 0.827 1 82.94 78 ALA B N 1
ATOM 2969 C CA . ALA B 1 78 ? 2.799 -32.094 0.489 1 82.94 78 ALA B CA 1
ATOM 2970 C C . ALA B 1 78 ? 3.463 -33.188 1.323 1 82.94 78 ALA B C 1
ATOM 2972 O O . ALA B 1 78 ? 2.854 -34.25 1.598 1 82.94 78 ALA B O 1
ATOM 2973 N N . GLN B 1 79 ? 4.688 -32.969 1.769 1 85.5 79 GLN B N 1
ATOM 2974 C CA . GLN B 1 79 ? 5.434 -33.938 2.584 1 85.5 79 GLN B CA 1
ATOM 2975 C C . GLN B 1 79 ? 5.543 -33.469 4.027 1 85.5 79 GLN B C 1
ATOM 2977 O O . GLN B 1 79 ? 6.434 -33.875 4.766 1 85.5 79 GLN B O 1
ATOM 2982 N N . ASN B 1 80 ? 4.762 -32.438 4.371 1 85.5 80 ASN B N 1
ATOM 2983 C CA . ASN B 1 80 ? 4.688 -31.891 5.723 1 85.5 80 ASN B CA 1
ATOM 2984 C C . ASN B 1 80 ? 6.02 -31.297 6.16 1 85.5 80 ASN B C 1
ATOM 2986 O O . ASN B 1 80 ? 6.465 -31.516 7.285 1 85.5 80 ASN B O 1
ATOM 2990 N N . GLN B 1 81 ? 6.703 -30.75 5.246 1 87.5 81 GLN B N 1
ATOM 2991 C CA . GLN B 1 81 ? 7.922 -30 5.547 1 87.5 81 GLN B CA 1
ATOM 2992 C C . GLN B 1 81 ? 7.68 -28.5 5.445 1 87.5 81 GLN B C 1
ATOM 2994 O O . GLN B 1 81 ? 7.316 -28 4.383 1 87.5 81 GLN B O 1
ATOM 2999 N N . PHE B 1 82 ? 7.953 -27.891 6.574 1 89.88 82 PHE B N 1
ATOM 3000 C CA . PHE B 1 82 ? 7.625 -26.484 6.66 1 89.88 82 PHE B CA 1
ATOM 3001 C C . PHE B 1 82 ? 8.828 -25.672 7.113 1 89.88 82 PHE B C 1
ATOM 3003 O O . PHE B 1 82 ? 8.852 -25.141 8.227 1 89.88 82 PHE B O 1
ATOM 3010 N N . GLY B 1 83 ? 9.82 -25.578 6.227 1 90.75 83 GLY B N 1
ATOM 3011 C CA . GLY B 1 83 ? 10.992 -24.766 6.52 1 90.75 83 GLY B CA 1
ATOM 3012 C C . GLY B 1 83 ? 10.891 -23.344 5.996 1 90.75 83 GLY B C 1
ATOM 3013 O O . GLY B 1 83 ? 10.75 -23.141 4.789 1 90.75 83 GLY B O 1
ATOM 3014 N N . PHE B 1 84 ? 11.117 -22.359 6.906 1 93.38 84 PHE B N 1
ATOM 3015 C CA . PHE B 1 84 ? 10.922 -20.969 6.547 1 93.38 84 PHE B CA 1
ATOM 3016 C C . PHE B 1 84 ? 12.258 -20.266 6.328 1 93.38 84 PHE B C 1
ATOM 3018 O O . PHE B 1 84 ? 12.297 -19.109 5.895 1 93.38 84 PHE B O 1
ATOM 3025 N N . PHE B 1 85 ? 13.328 -20.906 6.5 1 94.19 85 PHE B N 1
ATOM 3026 C CA . PHE B 1 85 ? 14.641 -20.266 6.539 1 94.19 85 PHE B CA 1
ATOM 3027 C C . PHE B 1 85 ? 14.961 -19.609 5.203 1 94.19 85 PHE B C 1
ATOM 3029 O O . PHE B 1 85 ? 15.375 -18.453 5.164 1 94.19 85 PHE B O 1
ATOM 3036 N N . PRO B 1 86 ? 14.758 -20.297 4.082 1 94.62 86 PRO B N 1
ATOM 3037 C CA . PRO B 1 86 ? 15.039 -19.625 2.807 1 94.62 86 PRO B CA 1
ATOM 3038 C C . PRO B 1 86 ? 14.188 -18.375 2.592 1 94.62 86 PRO B C 1
ATOM 3040 O O . PRO B 1 86 ? 14.68 -17.375 2.064 1 94.62 86 PRO B O 1
ATOM 3043 N N . ALA B 1 87 ? 12.961 -18.453 3.002 1 94.81 87 ALA B N 1
ATOM 3044 C CA . ALA B 1 87 ? 12.062 -17.312 2.842 1 94.81 87 ALA B CA 1
ATOM 3045 C C . ALA B 1 87 ? 12.477 -16.156 3.742 1 94.81 87 ALA B C 1
ATOM 3047 O O . ALA B 1 87 ? 12.375 -14.984 3.35 1 94.81 87 ALA B O 1
ATOM 3048 N N . ILE B 1 88 ? 12.938 -16.469 4.949 1 95.19 88 ILE B N 1
ATOM 3049 C CA . ILE B 1 88 ? 13.414 -15.453 5.879 1 95.19 88 ILE B CA 1
ATOM 3050 C C . ILE B 1 88 ? 14.648 -14.766 5.293 1 95.19 88 ILE B C 1
ATOM 3052 O O . ILE B 1 88 ? 14.711 -13.539 5.238 1 95.19 88 ILE B O 1
ATOM 3056 N N . VAL B 1 89 ? 15.555 -15.562 4.82 1 95.5 89 VAL B N 1
ATOM 3057 C CA . VAL B 1 89 ? 16.781 -15.039 4.242 1 95.5 89 VAL B CA 1
ATOM 3058 C C . VAL B 1 89 ? 16.453 -14.203 3.004 1 95.5 89 VAL B C 1
ATOM 3060 O O . VAL B 1 89 ? 17.016 -13.117 2.812 1 95.5 89 VAL B O 1
ATOM 3063 N N . GLY B 1 90 ? 15.578 -14.727 2.18 1 96.12 90 GLY B N 1
ATOM 3064 C CA . GLY B 1 90 ? 15.156 -13.984 1.005 1 96.12 90 GLY B CA 1
ATOM 3065 C C . GLY B 1 90 ? 14.539 -12.641 1.341 1 96.12 90 GLY B C 1
ATOM 3066 O O . GLY B 1 90 ? 14.812 -11.633 0.679 1 96.12 90 GLY B O 1
ATOM 3067 N N . THR B 1 91 ? 13.727 -12.609 2.361 1 96.44 91 THR B N 1
ATOM 3068 C CA . THR B 1 91 ? 13.094 -11.367 2.791 1 96.44 91 THR B CA 1
ATOM 3069 C C . THR B 1 91 ? 14.133 -10.359 3.26 1 96.44 91 THR B C 1
ATOM 3071 O O . THR B 1 91 ? 14.078 -9.188 2.881 1 96.44 91 THR B O 1
ATOM 3074 N N . VAL B 1 92 ? 15.031 -10.805 4.016 1 96.19 92 VAL B N 1
ATOM 3075 C CA . VAL B 1 92 ? 16.062 -9.938 4.551 1 96.19 92 VAL B CA 1
ATOM 3076 C C . VAL B 1 92 ? 16.938 -9.406 3.416 1 96.19 92 VAL B C 1
ATOM 3078 O O . VAL B 1 92 ? 17.25 -8.219 3.357 1 96.19 92 VAL B O 1
ATOM 3081 N N . TYR B 1 93 ? 17.281 -10.289 2.512 1 96.88 93 TYR B N 1
ATOM 3082 C CA . TYR B 1 93 ? 18.141 -9.922 1.39 1 96.88 93 TYR B CA 1
ATOM 3083 C C . TYR B 1 93 ? 17.469 -8.867 0.517 1 96.88 93 TYR B C 1
ATOM 3085 O O . TYR B 1 93 ? 18.078 -7.848 0.187 1 96.88 93 TYR B O 1
ATOM 3093 N N . VAL B 1 94 ? 16.297 -9.109 0.148 1 97.69 94 VAL B N 1
ATOM 3094 C CA . VAL B 1 94 ? 15.547 -8.195 -0.707 1 97.69 94 VAL B CA 1
ATOM 3095 C C . VAL B 1 94 ? 15.391 -6.848 -0.004 1 97.69 94 VAL B C 1
ATOM 3097 O O . VAL B 1 94 ? 15.57 -5.793 -0.617 1 97.69 94 VAL B O 1
ATOM 3100 N N . THR B 1 95 ? 15.062 -6.895 1.261 1 97.69 95 THR B N 1
ATOM 3101 C CA . THR B 1 95 ? 14.82 -5.664 2.008 1 97.69 95 THR B CA 1
ATOM 3102 C C . THR B 1 95 ? 16.109 -4.848 2.129 1 97.69 95 THR B C 1
ATOM 3104 O O . THR B 1 95 ? 16.109 -3.648 1.85 1 97.69 95 THR B O 1
ATOM 3107 N N . ILE B 1 96 ? 17.188 -5.473 2.473 1 97.56 96 ILE B N 1
ATOM 3108 C CA . ILE B 1 96 ? 18.453 -4.785 2.678 1 97.56 96 ILE B CA 1
ATOM 3109 C C . ILE B 1 96 ? 18.938 -4.188 1.358 1 97.56 96 ILE B C 1
ATOM 3111 O O . ILE B 1 96 ? 19.328 -3.02 1.307 1 97.56 96 ILE B O 1
ATOM 3115 N N . LEU B 1 97 ? 18.891 -4.965 0.33 1 97.94 97 LEU B N 1
ATOM 3116 C CA . LEU B 1 97 ? 19.375 -4.5 -0.964 1 97.94 97 LEU B CA 1
ATOM 3117 C C . LEU B 1 97 ? 18.516 -3.365 -1.498 1 97.94 97 LEU B C 1
ATOM 3119 O O . LEU B 1 97 ? 19.016 -2.383 -2.035 1 97.94 97 LEU B O 1
ATOM 3123 N N . SER B 1 98 ? 17.172 -3.5 -1.408 1 98.38 98 SER B N 1
ATOM 3124 C CA . SER B 1 98 ? 16.266 -2.447 -1.853 1 98.38 98 SER B CA 1
ATOM 3125 C C . SER B 1 98 ? 16.5 -1.146 -1.098 1 98.38 98 SER B C 1
ATOM 3127 O O . SER B 1 98 ? 16.562 -0.073 -1.702 1 98.38 98 SER B O 1
ATOM 3129 N N . MET B 1 99 ? 16.703 -1.269 0.216 1 97.69 99 MET B N 1
ATOM 3130 C CA . MET B 1 99 ? 16.906 -0.084 1.045 1 97.69 99 MET B CA 1
ATOM 3131 C C . MET B 1 99 ? 18.281 0.531 0.787 1 97.69 99 MET B C 1
ATOM 3133 O O . MET B 1 99 ? 18.438 1.754 0.819 1 97.69 99 MET B O 1
ATOM 3137 N N . ALA B 1 100 ? 19.25 -0.323 0.602 1 97.75 100 ALA B N 1
ATOM 3138 C CA . ALA B 1 100 ? 20.594 0.168 0.301 1 97.75 100 ALA B CA 1
ATOM 3139 C C . ALA B 1 100 ? 20.609 1.006 -0.974 1 97.75 100 ALA B C 1
ATOM 3141 O O . ALA B 1 100 ? 21.359 1.972 -1.087 1 97.75 100 ALA B O 1
ATOM 3142 N N . MET B 1 101 ? 19.766 0.684 -1.856 1 96.25 101 MET B N 1
ATOM 3143 C CA . MET B 1 101 ? 19.703 1.406 -3.123 1 96.25 101 MET B CA 1
ATOM 3144 C C . MET B 1 101 ? 18.75 2.594 -3.023 1 96.25 101 MET B C 1
ATOM 3146 O O . MET B 1 101 ? 19.062 3.693 -3.477 1 96.25 101 MET B O 1
ATOM 3150 N N . GLY B 1 102 ? 17.594 2.4 -2.426 1 95.62 102 GLY B N 1
ATOM 3151 C CA . GLY B 1 102 ? 16.531 3.389 -2.424 1 95.62 102 GLY B CA 1
ATOM 3152 C C . GLY B 1 102 ? 16.734 4.48 -1.39 1 95.62 102 GLY B C 1
ATOM 3153 O O . GLY B 1 102 ? 16.469 5.656 -1.659 1 95.62 102 GLY B O 1
ATOM 3154 N N . ALA B 1 103 ? 17.25 4.141 -0.197 1 96.25 103 ALA B N 1
ATOM 3155 C CA . ALA B 1 103 ? 17.328 5.074 0.924 1 96.25 103 ALA B CA 1
ATOM 3156 C C . ALA B 1 103 ? 18.266 6.23 0.614 1 96.25 103 ALA B C 1
ATOM 3158 O O . ALA B 1 103 ? 17.922 7.395 0.819 1 96.25 103 ALA B O 1
ATOM 3159 N N . PRO B 1 104 ? 19.5 6 0.101 1 93.56 104 PRO B N 1
ATOM 3160 C CA . PRO B 1 104 ? 20.375 7.121 -0.225 1 93.56 104 PRO B CA 1
ATOM 3161 C C . PRO B 1 104 ? 19.781 8.07 -1.258 1 93.56 104 PRO B C 1
ATOM 3163 O O . PRO B 1 104 ? 19.875 9.289 -1.115 1 93.56 104 PRO B O 1
ATOM 3166 N N . ILE B 1 105 ? 19.141 7.492 -2.219 1 91.12 105 ILE B N 1
ATOM 3167 C CA . ILE B 1 105 ? 18.531 8.305 -3.26 1 91.12 105 ILE B CA 1
ATOM 3168 C C . ILE B 1 105 ? 17.391 9.133 -2.662 1 91.12 105 ILE B C 1
ATOM 3170 O O . ILE B 1 105 ? 17.234 10.312 -2.986 1 91.12 105 ILE B O 1
ATOM 3174 N N . ALA B 1 106 ? 16.625 8.516 -1.835 1 93.81 106 ALA B N 1
ATOM 3175 C CA . ALA B 1 106 ? 15.492 9.195 -1.216 1 93.81 106 ALA B CA 1
ATOM 3176 C C . ALA B 1 106 ? 15.961 10.383 -0.376 1 93.81 106 ALA B C 1
ATOM 3178 O O . ALA B 1 106 ? 15.383 11.469 -0.454 1 93.81 106 ALA B O 1
ATOM 3179 N N . VAL B 1 107 ? 16.953 10.188 0.42 1 92.12 107 VAL B N 1
ATOM 3180 C CA . VAL B 1 107 ? 17.453 11.234 1.304 1 92.12 107 VAL B CA 1
ATOM 3181 C C . VAL B 1 107 ? 18.031 12.383 0.474 1 92.12 107 VAL B C 1
ATOM 3183 O O . VAL B 1 107 ? 17.75 13.547 0.732 1 92.12 107 VAL B O 1
ATOM 3186 N N . LEU B 1 108 ? 18.812 12.039 -0.545 1 89.81 108 LEU B N 1
ATOM 3187 C CA . LEU B 1 108 ? 19.406 13.055 -1.405 1 89.81 108 LEU B CA 1
ATOM 3188 C C . LEU B 1 108 ? 18.328 13.844 -2.143 1 89.81 108 LEU B C 1
ATOM 3190 O O . LEU B 1 108 ? 18.422 15.07 -2.242 1 89.81 108 LEU B O 1
ATOM 3194 N N . ALA B 1 109 ? 17.344 13.133 -2.633 1 90.06 109 ALA B N 1
ATOM 3195 C CA . ALA B 1 109 ? 16.25 13.805 -3.34 1 90.06 109 ALA B CA 1
ATOM 3196 C C . ALA B 1 109 ? 15.453 14.695 -2.395 1 90.06 109 ALA B C 1
ATOM 3198 O O . ALA B 1 109 ? 15.023 15.789 -2.781 1 90.06 109 ALA B O 1
ATOM 3199 N N . ALA B 1 110 ? 15.242 14.211 -1.233 1 92.44 110 ALA B N 1
ATOM 3200 C CA . ALA B 1 110 ? 14.508 15 -0.245 1 92.44 110 ALA B CA 1
ATOM 3201 C C . ALA B 1 110 ? 15.25 16.297 0.076 1 92.44 110 ALA B C 1
ATOM 3203 O O . ALA B 1 110 ? 14.625 17.359 0.201 1 92.44 110 ALA B O 1
ATOM 3204 N N . VAL B 1 111 ? 16.531 16.203 0.259 1 90.06 111 VAL B N 1
ATOM 3205 C CA . VAL B 1 111 ? 17.344 17.391 0.529 1 90.06 111 VAL B CA 1
ATOM 3206 C C . VAL B 1 111 ? 17.234 18.359 -0.636 1 90.06 111 VAL B C 1
ATOM 3208 O O . VAL B 1 111 ? 17.078 19.562 -0.427 1 90.06 111 VAL B O 1
ATOM 3211 N N . TYR B 1 112 ? 17.328 17.859 -1.794 1 88.75 112 TYR B N 1
ATOM 3212 C CA . TYR B 1 112 ? 17.219 18.703 -2.973 1 88.75 112 TYR B CA 1
ATOM 3213 C C . TYR B 1 112 ? 15.875 19.422 -3.014 1 88.75 112 TYR B C 1
ATOM 3215 O O . TYR B 1 112 ? 15.812 20.625 -3.238 1 88.75 112 TYR B O 1
ATOM 3223 N N . ILE B 1 113 ? 14.844 18.719 -2.805 1 89.44 113 ILE B N 1
ATOM 3224 C CA . ILE B 1 113 ? 13.492 19.266 -2.908 1 89.44 113 ILE B CA 1
ATOM 3225 C C . ILE B 1 113 ? 13.266 20.281 -1.796 1 89.44 113 ILE B C 1
ATOM 3227 O O . ILE B 1 113 ? 12.734 21.375 -2.041 1 89.44 113 ILE B O 1
ATOM 3231 N N . ALA B 1 114 ? 13.711 19.969 -0.622 1 89.69 114 ALA B N 1
ATOM 3232 C CA . ALA B 1 114 ? 13.414 20.797 0.546 1 89.69 114 ALA B CA 1
ATOM 3233 C C . ALA B 1 114 ? 14.312 22.016 0.592 1 89.69 114 ALA B C 1
ATOM 3235 O O . ALA B 1 114 ? 13.906 23.078 1.084 1 89.69 114 ALA B O 1
ATOM 3236 N N . GLU B 1 115 ? 15.531 21.922 0.028 1 87.38 115 GLU B N 1
ATOM 3237 C CA . GLU B 1 115 ? 16.484 22.984 0.328 1 87.38 115 GLU B CA 1
ATOM 3238 C C . GLU B 1 115 ? 16.953 23.688 -0.945 1 87.38 115 GLU B C 1
ATOM 3240 O O . GLU B 1 115 ? 17.375 24.844 -0.899 1 87.38 115 GLU B O 1
ATOM 3245 N N . TYR B 1 116 ? 16.875 23 -2.039 1 85.12 116 TYR B N 1
ATOM 3246 C CA . TYR B 1 116 ? 17.469 23.609 -3.23 1 85.12 116 TYR B CA 1
ATOM 3247 C C . TYR B 1 116 ? 16.391 23.953 -4.254 1 85.12 116 TYR B C 1
ATOM 3249 O O . TYR B 1 116 ? 16.5 24.969 -4.953 1 85.12 116 TYR B O 1
ATOM 3257 N N . ALA B 1 117 ? 15.484 23.047 -4.363 1 85.19 117 ALA B N 1
ATOM 3258 C CA . ALA B 1 117 ? 14.461 23.281 -5.383 1 85.19 117 ALA B CA 1
ATOM 3259 C C . ALA B 1 117 ? 13.57 24.453 -5.02 1 85.19 117 ALA B C 1
ATOM 3261 O O . ALA B 1 117 ? 13.227 24.656 -3.852 1 85.19 117 ALA B O 1
ATOM 3262 N N . GLU B 1 118 ? 13.312 25.281 -6.066 1 84.38 118 GLU B N 1
ATOM 3263 C CA . GLU B 1 118 ? 12.469 26.438 -5.828 1 84.38 118 GLU B CA 1
ATOM 3264 C C . GLU B 1 118 ? 11.438 26.609 -6.945 1 84.38 118 GLU B C 1
ATOM 3266 O O . GLU B 1 118 ? 11.609 26.078 -8.039 1 84.38 118 GLU B O 1
ATOM 3271 N N . GLY B 1 119 ? 10.391 27.234 -6.527 1 86.31 119 GLY B N 1
ATOM 3272 C CA . GLY B 1 119 ? 9.391 27.688 -7.488 1 86.31 119 GLY B CA 1
ATOM 3273 C C . GLY B 1 119 ? 8.758 26.531 -8.258 1 86.31 119 GLY B C 1
ATOM 3274 O O . GLY B 1 119 ? 8.281 25.562 -7.66 1 86.31 119 GLY B O 1
ATOM 3275 N N . ARG B 1 120 ? 8.93 26.656 -9.547 1 82.94 120 ARG B N 1
ATOM 3276 C CA . ARG B 1 120 ? 8.258 25.734 -10.453 1 82.94 120 ARG B CA 1
ATOM 3277 C C . ARG B 1 120 ? 8.945 24.359 -10.445 1 82.94 120 ARG B C 1
ATOM 3279 O O . ARG B 1 120 ? 8.281 23.328 -10.555 1 82.94 120 ARG B O 1
ATOM 3286 N N . THR B 1 121 ? 10.164 24.375 -10.266 1 83.19 121 THR B N 1
ATOM 3287 C CA . THR B 1 121 ? 10.906 23.109 -10.258 1 83.19 121 THR B CA 1
ATOM 3288 C C . THR B 1 121 ? 10.5 22.266 -9.062 1 83.19 121 THR B C 1
ATOM 3290 O O . THR B 1 121 ? 10.32 21.047 -9.188 1 83.19 121 THR B O 1
ATOM 3293 N N . ARG B 1 122 ? 10.352 22.891 -7.926 1 86.44 122 ARG B N 1
ATOM 3294 C CA . ARG B 1 122 ? 9.93 22.172 -6.723 1 86.44 122 ARG B CA 1
ATOM 3295 C C . ARG B 1 122 ? 8.547 21.562 -6.902 1 86.44 122 ARG B C 1
ATOM 3297 O O . ARG B 1 122 ? 8.32 20.406 -6.582 1 86.44 122 ARG B O 1
ATOM 3304 N N . THR B 1 123 ? 7.75 22.328 -7.504 1 83.25 123 THR B N 1
ATOM 3305 C CA . THR B 1 123 ? 6.375 21.891 -7.699 1 83.25 123 THR B CA 1
ATOM 3306 C C . THR B 1 123 ? 6.312 20.734 -8.688 1 83.25 123 THR B C 1
ATOM 3308 O O . THR B 1 123 ? 5.602 19.75 -8.461 1 83.25 123 THR B O 1
ATOM 3311 N N . LEU B 1 124 ? 7.062 20.844 -9.68 1 81.94 124 LEU B N 1
ATOM 3312 C CA . LEU B 1 124 ? 7.074 19.812 -10.703 1 81.94 124 LEU B CA 1
ATOM 3313 C C . LEU B 1 124 ? 7.641 18.5 -10.156 1 81.94 124 LEU B C 1
ATOM 3315 O O . LEU B 1 124 ? 7.023 17.438 -10.305 1 81.94 124 LEU B O 1
ATOM 3319 N N . VAL B 1 125 ? 8.742 18.609 -9.477 1 83.56 125 VAL B N 1
ATOM 3320 C CA . VAL B 1 125 ? 9.406 17.406 -8.969 1 83.56 125 VAL B CA 1
ATOM 3321 C C . VAL B 1 125 ? 8.531 16.75 -7.902 1 83.56 125 VAL B C 1
ATOM 3323 O O . VAL B 1 125 ? 8.344 15.531 -7.918 1 83.56 125 VAL B O 1
ATOM 3326 N N . SER B 1 126 ? 8.008 17.516 -7.066 1 84.12 126 SER B N 1
ATOM 3327 C CA . SER B 1 126 ? 7.145 16.984 -6.012 1 84.12 126 SER B CA 1
ATOM 3328 C C . SER B 1 126 ? 5.898 16.328 -6.594 1 84.12 126 SER B C 1
ATOM 3330 O O . SER B 1 126 ? 5.473 15.273 -6.121 1 84.12 126 SER B O 1
ATOM 3332 N N . SER B 1 127 ? 5.395 16.922 -7.605 1 80.56 127 SER B N 1
ATOM 3333 C CA . SER B 1 127 ? 4.203 16.375 -8.242 1 80.56 127 SER B CA 1
ATOM 3334 C C . SER B 1 127 ? 4.488 15.016 -8.875 1 80.56 127 SER B C 1
ATOM 3336 O O . SER B 1 127 ? 3.682 14.094 -8.758 1 80.56 127 SER B O 1
ATOM 3338 N N . PHE B 1 128 ? 5.594 14.914 -9.5 1 82.56 128 PHE B N 1
ATOM 3339 C CA . PHE B 1 128 ? 5.926 13.656 -10.164 1 82.56 128 PHE B CA 1
ATOM 3340 C C . PHE B 1 128 ? 6.207 12.562 -9.148 1 82.56 128 PHE B C 1
ATOM 3342 O O . PHE B 1 128 ? 5.891 11.391 -9.383 1 82.56 128 PHE B O 1
ATOM 3349 N N . ILE B 1 129 ? 6.793 12.961 -8.039 1 84.88 129 ILE B N 1
ATOM 3350 C CA . ILE B 1 129 ? 7.023 12.008 -6.965 1 84.88 129 ILE B CA 1
ATOM 3351 C C . ILE B 1 129 ? 5.688 11.508 -6.422 1 84.88 129 ILE B C 1
ATOM 3353 O O . ILE B 1 129 ? 5.52 10.312 -6.176 1 84.88 129 ILE B O 1
ATOM 3357 N N . ASP B 1 130 ? 4.762 12.352 -6.383 1 80.69 130 ASP B N 1
ATOM 3358 C CA . ASP B 1 130 ? 3.434 11.992 -5.895 1 80.69 130 ASP B CA 1
ATOM 3359 C C . ASP B 1 130 ? 2.719 11.062 -6.875 1 80.69 130 ASP B C 1
ATOM 3361 O O . ASP B 1 130 ? 2.037 10.125 -6.461 1 80.69 130 ASP B O 1
ATOM 3365 N N . VAL B 1 131 ? 2.938 11.352 -8.086 1 80.38 131 VAL B N 1
ATOM 3366 C CA . VAL B 1 131 ? 2.297 10.531 -9.117 1 80.38 131 VAL B CA 1
ATOM 3367 C C . VAL B 1 131 ? 2.906 9.133 -9.117 1 80.38 131 VAL B C 1
ATOM 3369 O O . VAL B 1 131 ? 2.189 8.141 -9.25 1 80.38 131 VAL B O 1
ATOM 3372 N N . LEU B 1 132 ? 4.18 9.086 -9.039 1 84.12 132 LEU B N 1
ATOM 3373 C CA . LEU B 1 132 ? 4.863 7.801 -9 1 84.12 132 LEU B CA 1
ATOM 3374 C C . LEU B 1 132 ? 4.402 6.973 -7.805 1 84.12 132 LEU B C 1
ATOM 3376 O O . LEU B 1 132 ? 4.227 5.758 -7.918 1 84.12 132 LEU B O 1
ATOM 3380 N N . ALA B 1 133 ? 4.234 7.641 -6.734 1 84.56 133 ALA B N 1
ATOM 3381 C CA . ALA B 1 133 ? 3.803 6.973 -5.512 1 84.56 133 ALA B CA 1
ATOM 3382 C C . ALA B 1 133 ? 2.379 6.438 -5.648 1 84.56 133 ALA B C 1
ATOM 3384 O O . ALA B 1 133 ? 1.981 5.523 -4.926 1 84.56 133 ALA B O 1
ATOM 3385 N N . ALA B 1 134 ? 1.612 6.945 -6.586 1 81.25 134 ALA B N 1
ATOM 3386 C CA . ALA B 1 134 ? 0.205 6.594 -6.75 1 81.25 134 ALA B CA 1
ATOM 3387 C C . ALA B 1 134 ? 0.045 5.387 -7.672 1 81.25 134 ALA B C 1
ATOM 3389 O O . ALA B 1 134 ? -1.028 4.785 -7.734 1 81.25 134 ALA B O 1
ATOM 3390 N N . ILE B 1 135 ? 1.095 5.027 -8.312 1 87.44 135 ILE B N 1
ATOM 3391 C CA . ILE B 1 135 ? 1.037 3.891 -9.227 1 87.44 135 ILE B CA 1
ATOM 3392 C C . ILE B 1 135 ? 0.852 2.6 -8.43 1 87.44 135 ILE B C 1
ATOM 3394 O O . ILE B 1 135 ? 1.579 2.348 -7.465 1 87.44 135 ILE B O 1
ATOM 3398 N N . PRO B 1 136 ? -0.103 1.814 -8.781 1 86.75 136 PRO B N 1
ATOM 3399 C CA . PRO B 1 136 ? -0.235 0.505 -8.141 1 86.75 136 PRO B CA 1
ATOM 3400 C C . PRO B 1 136 ? 1.003 -0.37 -8.32 1 86.75 136 PRO B C 1
ATOM 3402 O O . PRO B 1 136 ? 1.596 -0.39 -9.398 1 86.75 136 PRO B O 1
ATOM 3405 N N . SER B 1 137 ? 1.347 -1.037 -7.328 1 90.31 137 SER B N 1
ATOM 3406 C CA . SER B 1 137 ? 2.607 -1.771 -7.332 1 90.31 137 SER B CA 1
ATOM 3407 C C . SER B 1 137 ? 2.6 -2.883 -8.375 1 90.31 137 SER B C 1
ATOM 3409 O O . SER B 1 137 ? 3.645 -3.234 -8.922 1 90.31 137 SER B O 1
ATOM 3411 N N . VAL B 1 138 ? 1.425 -3.428 -8.648 1 91.88 138 VAL B N 1
ATOM 3412 C CA . VAL B 1 138 ? 1.304 -4.516 -9.617 1 91.88 138 VAL B CA 1
ATOM 3413 C C . VAL B 1 138 ? 1.817 -4.051 -10.977 1 91.88 138 VAL B C 1
ATOM 3415 O O . VAL B 1 138 ? 2.371 -4.848 -11.742 1 91.88 138 VAL B O 1
ATOM 3418 N N . ILE B 1 139 ? 1.67 -2.812 -11.219 1 92.62 139 ILE B N 1
ATOM 3419 C CA . ILE B 1 139 ? 2.104 -2.256 -12.492 1 92.62 139 ILE B CA 1
ATOM 3420 C C . ILE B 1 139 ? 3.629 -2.268 -12.57 1 92.62 139 ILE B C 1
ATOM 3422 O O . ILE B 1 139 ? 4.199 -2.562 -13.617 1 92.62 139 ILE B O 1
ATOM 3426 N N . PHE B 1 140 ? 4.289 -1.932 -11.5 1 93.88 140 PHE B N 1
ATOM 3427 C CA . PHE B 1 140 ? 5.746 -2.018 -11.461 1 93.88 140 PHE B CA 1
ATOM 3428 C C . PHE B 1 140 ? 6.211 -3.441 -11.742 1 93.88 140 PHE B C 1
ATOM 3430 O O . PHE B 1 140 ? 7.16 -3.65 -12.5 1 93.88 140 PHE B O 1
ATOM 3437 N N . GLY B 1 141 ? 5.508 -4.352 -11.148 1 93.56 141 GLY B N 1
ATOM 3438 C CA . GLY B 1 141 ? 5.84 -5.75 -11.391 1 93.56 141 GLY B CA 1
ATOM 3439 C C . GLY B 1 141 ? 5.668 -6.164 -12.836 1 93.56 141 GLY B C 1
ATOM 3440 O O . GLY B 1 141 ? 6.547 -6.812 -13.406 1 93.56 141 GLY B O 1
ATOM 3441 N N . LEU B 1 142 ? 4.605 -5.785 -13.398 1 91.94 142 LEU B N 1
ATOM 3442 C CA . LEU B 1 142 ? 4.289 -6.148 -14.773 1 91.94 142 LEU B CA 1
ATOM 3443 C C . LEU B 1 142 ? 5.312 -5.559 -15.734 1 91.94 142 LEU B C 1
ATOM 3445 O O . LEU B 1 142 ? 5.82 -6.262 -16.609 1 91.94 142 LEU B O 1
ATOM 3449 N N . VAL B 1 143 ? 5.574 -4.332 -15.594 1 91.69 143 VAL B N 1
ATOM 3450 C CA . VAL B 1 143 ? 6.531 -3.652 -16.469 1 91.69 143 VAL B CA 1
ATOM 3451 C C . VAL B 1 143 ? 7.926 -4.238 -16.25 1 91.69 143 VAL B C 1
ATOM 3453 O O . VAL B 1 143 ? 8.695 -4.387 -17.203 1 91.69 143 VAL B O 1
ATOM 3456 N N . ALA B 1 144 ? 8.227 -4.523 -15.023 1 94.81 144 ALA B N 1
ATOM 3457 C CA . ALA B 1 144 ? 9.547 -5.082 -14.719 1 94.81 144 ALA B CA 1
ATOM 3458 C C . ALA B 1 144 ? 9.734 -6.441 -15.383 1 94.81 144 ALA B C 1
ATOM 3460 O O . ALA B 1 144 ? 10.844 -6.785 -15.805 1 94.81 144 ALA B O 1
ATOM 3461 N N . LEU B 1 145 ? 8.672 -7.234 -15.508 1 92.81 145 LEU B N 1
ATOM 3462 C CA . LEU B 1 145 ? 8.758 -8.531 -16.172 1 92.81 145 LEU B CA 1
ATOM 3463 C C . LEU B 1 145 ? 9.156 -8.367 -17.641 1 92.81 145 LEU B C 1
ATOM 3465 O O . LEU B 1 145 ? 9.867 -9.211 -18.188 1 92.81 145 LEU B O 1
ATOM 3469 N N . VAL B 1 146 ? 8.758 -7.262 -18.203 1 88.69 146 VAL B N 1
ATOM 3470 C CA . VAL B 1 146 ? 8.938 -7.086 -19.641 1 88.69 146 VAL B CA 1
ATOM 3471 C C . VAL B 1 146 ? 10.211 -6.293 -19.906 1 88.69 146 VAL B C 1
ATOM 3473 O O . VAL B 1 146 ? 10.867 -6.488 -20.938 1 88.69 146 VAL B O 1
ATOM 3476 N N . VAL B 1 147 ? 10.586 -5.449 -18.969 1 90.75 147 VAL B N 1
ATOM 3477 C CA . VAL B 1 147 ? 11.68 -4.531 -19.266 1 90.75 147 VAL B CA 1
ATOM 3478 C C . VAL B 1 147 ? 12.883 -4.863 -18.375 1 90.75 147 VAL B C 1
ATOM 3480 O O . VAL B 1 147 ? 13.992 -5.051 -18.875 1 90.75 147 VAL B O 1
ATOM 3483 N N . VAL B 1 148 ? 12.695 -5.016 -17.094 1 93.69 148 VAL B N 1
ATOM 3484 C CA . VAL B 1 148 ? 13.797 -5.113 -16.125 1 93.69 148 VAL B CA 1
ATOM 3485 C C . VAL B 1 148 ? 14.375 -6.527 -16.156 1 93.69 148 VAL B C 1
ATOM 3487 O O . VAL B 1 148 ? 15.594 -6.707 -16.109 1 93.69 148 VAL B O 1
ATOM 3490 N N . VAL B 1 149 ? 13.484 -7.531 -16.219 1 94.25 149 VAL B N 1
ATOM 3491 C CA . VAL B 1 149 ? 13.93 -8.922 -16.172 1 94.25 149 VAL B CA 1
ATOM 3492 C C . VAL B 1 149 ? 14.859 -9.211 -17.344 1 94.25 149 VAL B C 1
ATOM 3494 O O . VAL B 1 149 ? 15.984 -9.688 -17.156 1 94.25 149 VAL B O 1
ATOM 3497 N N . PRO B 1 150 ? 14.422 -8.875 -18.578 1 93.06 150 PRO B N 1
ATOM 3498 C CA . PRO B 1 150 ? 15.352 -9.109 -19.688 1 93.06 150 PRO B CA 1
ATOM 3499 C C . PRO B 1 150 ? 16.625 -8.266 -19.578 1 93.06 150 PRO B C 1
ATOM 3501 O O . PRO B 1 150 ? 17.703 -8.711 -19.969 1 93.06 150 PRO B O 1
ATOM 3504 N N . PHE B 1 151 ? 16.578 -7.102 -19.062 1 93.38 151 PHE B N 1
ATOM 3505 C CA . PHE B 1 151 ? 17.75 -6.25 -18.891 1 93.38 151 PHE B CA 1
ATOM 3506 C C . PHE B 1 151 ? 18.75 -6.883 -17.922 1 93.38 151 PHE B C 1
ATOM 3508 O O . PHE B 1 151 ? 19.938 -6.926 -18.203 1 93.38 151 PHE B O 1
ATOM 3515 N N . VAL B 1 152 ? 18.281 -7.363 -16.859 1 94.12 152 VAL B N 1
ATOM 3516 C CA . VAL B 1 152 ? 19.141 -7.98 -15.859 1 94.12 152 VAL B CA 1
ATOM 3517 C C . VAL B 1 152 ? 19.719 -9.289 -16.406 1 94.12 152 VAL B C 1
ATOM 3519 O O . VAL B 1 152 ? 20.906 -9.57 -16.234 1 94.12 152 VAL B O 1
ATOM 3522 N N . GLY B 1 153 ? 18.844 -10.07 -17.016 1 94.12 153 GLY B N 1
ATOM 3523 C CA . GLY B 1 153 ? 19.266 -11.367 -17.531 1 94.12 153 GLY B CA 1
ATOM 3524 C C . GLY B 1 153 ? 20.234 -11.266 -18.688 1 94.12 153 GLY B C 1
ATOM 3525 O O . GLY B 1 153 ? 21.203 -12.023 -18.766 1 94.12 153 GLY B O 1
ATOM 3526 N N . ASN B 1 154 ? 20.031 -10.312 -19.578 1 93.06 154 ASN B N 1
ATOM 3527 C CA . ASN B 1 154 ? 20.781 -10.258 -20.828 1 93.06 154 ASN B CA 1
ATOM 3528 C C . ASN B 1 154 ? 21.938 -9.273 -20.75 1 93.06 154 ASN B C 1
ATOM 3530 O O . ASN B 1 154 ? 22.891 -9.367 -21.516 1 93.06 154 ASN B O 1
ATOM 3534 N N . TYR B 1 155 ? 21.906 -8.344 -19.828 1 92.38 155 TYR B N 1
ATOM 3535 C CA . TYR B 1 155 ? 22.938 -7.312 -19.844 1 92.38 155 TYR B CA 1
ATOM 3536 C C . TYR B 1 155 ? 23.641 -7.25 -18.5 1 92.38 155 TYR B C 1
ATOM 3538 O O . TYR B 1 155 ? 24.875 -7.391 -18.422 1 92.38 155 TYR B O 1
ATOM 3546 N N . LEU B 1 156 ? 22.984 -7.152 -17.422 1 91.31 156 LEU B N 1
ATOM 3547 C CA . LEU B 1 156 ? 23.609 -6.926 -16.125 1 91.31 156 LEU B CA 1
ATOM 3548 C C . LEU B 1 156 ? 24.312 -8.188 -15.633 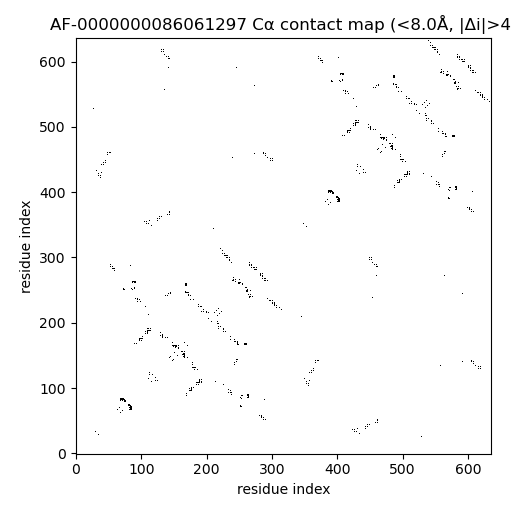1 91.31 156 LEU B C 1
ATOM 3550 O O . LEU B 1 156 ? 25.484 -8.133 -15.227 1 91.31 156 LEU B O 1
ATOM 3554 N N . ALA B 1 157 ? 23.594 -9.266 -15.648 1 89.56 157 ALA B N 1
ATOM 3555 C CA . ALA B 1 157 ? 24.172 -10.508 -15.133 1 89.56 157 ALA B CA 1
ATOM 3556 C C . ALA B 1 157 ? 25.391 -10.93 -15.945 1 89.56 157 ALA B C 1
ATOM 3558 O O . ALA B 1 157 ? 26.469 -11.172 -15.391 1 89.56 157 ALA B O 1
ATOM 3559 N N . PRO B 1 158 ? 25.281 -10.969 -17.281 1 90.25 158 PRO B N 1
ATOM 3560 C CA . PRO B 1 158 ? 26.453 -11.336 -18.078 1 90.25 158 PRO B CA 1
ATOM 3561 C C . PRO B 1 158 ? 27.594 -10.344 -17.922 1 90.25 158 PRO B C 1
ATOM 3563 O O . PRO B 1 158 ? 28.766 -10.727 -18.031 1 90.25 158 PRO B O 1
ATOM 3566 N N . ALA B 1 159 ? 27.297 -9.141 -17.641 1 89.62 159 ALA B N 1
ATOM 3567 C CA . ALA B 1 159 ? 28.312 -8.109 -17.469 1 89.62 159 ALA B CA 1
ATOM 3568 C C . ALA B 1 159 ? 29.203 -8.414 -16.266 1 89.62 159 ALA B C 1
ATOM 3570 O O . ALA B 1 159 ? 30.375 -8.016 -16.234 1 89.62 159 ALA B O 1
ATOM 3571 N N . VAL B 1 160 ? 28.688 -9.148 -15.32 1 89.38 160 VAL B N 1
ATOM 3572 C CA . VAL B 1 160 ? 29.484 -9.461 -14.141 1 89.38 160 VAL B CA 1
ATOM 3573 C C . VAL B 1 160 ? 29.844 -10.945 -14.148 1 89.38 160 VAL B C 1
ATOM 3575 O O . VAL B 1 160 ? 30.25 -11.5 -13.117 1 89.38 160 VAL B O 1
ATOM 3578 N N . GLY B 1 161 ? 29.531 -11.625 -15.242 1 85.38 161 GLY B N 1
ATOM 3579 C CA . GLY B 1 161 ? 29.953 -13.008 -15.438 1 85.38 161 GLY B CA 1
ATOM 3580 C C . GLY B 1 161 ? 28.984 -14.016 -14.867 1 85.38 161 GLY B C 1
ATOM 3581 O O . GLY B 1 161 ? 29.344 -15.148 -14.57 1 85.38 161 GLY B O 1
ATOM 3582 N N . ALA B 1 162 ? 27.781 -13.562 -14.664 1 86.25 162 ALA B N 1
ATOM 3583 C CA . ALA B 1 162 ? 26.766 -14.461 -14.102 1 86.25 162 ALA B CA 1
ATOM 3584 C C . ALA B 1 162 ? 25.75 -14.859 -15.156 1 86.25 162 ALA B C 1
ATOM 3586 O O . ALA B 1 162 ? 25.547 -14.141 -16.141 1 86.25 162 ALA B O 1
ATOM 3587 N N . ASP B 1 163 ? 25.266 -16.062 -15.047 1 83.31 163 ASP B N 1
ATOM 3588 C CA . ASP B 1 163 ? 24.156 -16.531 -15.867 1 83.31 163 ASP B CA 1
ATOM 3589 C C . ASP B 1 163 ? 22.859 -16.531 -15.062 1 83.31 163 ASP B C 1
ATOM 3591 O O . ASP B 1 163 ? 22.766 -17.172 -14.016 1 83.31 163 ASP B O 1
ATOM 3595 N N . ALA B 1 164 ? 21.969 -15.633 -15.516 1 86.06 164 ALA B N 1
ATOM 3596 C CA . ALA B 1 164 ? 20.719 -15.539 -14.781 1 86.06 164 ALA B CA 1
ATOM 3597 C C . ALA B 1 164 ? 19.531 -15.289 -15.719 1 86.06 164 ALA B C 1
ATOM 3599 O O . ALA B 1 164 ? 19.703 -14.711 -16.797 1 86.06 164 ALA B O 1
ATOM 3600 N N . THR B 1 165 ? 18.359 -15.766 -15.438 1 88.06 165 THR B N 1
ATOM 3601 C CA . THR B 1 165 ? 17.141 -15.594 -16.219 1 88.06 165 THR B CA 1
ATOM 3602 C C . THR B 1 165 ? 16.609 -14.164 -16.094 1 88.06 165 THR B C 1
ATOM 3604 O O . THR B 1 165 ? 15.789 -13.727 -16.906 1 88.06 165 THR B O 1
ATOM 3607 N N . GLY B 1 166 ? 17.125 -13.453 -15.094 1 93.88 166 GLY B N 1
ATOM 3608 C CA . GLY B 1 166 ? 16.625 -12.109 -14.844 1 93.88 166 GLY B CA 1
ATOM 3609 C C . GLY B 1 166 ? 15.695 -12.031 -13.648 1 93.88 166 GLY B C 1
ATOM 3610 O O . GLY B 1 166 ? 15.531 -10.969 -13.047 1 93.88 166 GLY B O 1
ATOM 3611 N N . LEU B 1 167 ? 15.031 -13.227 -13.43 1 94.69 167 LEU B N 1
ATOM 3612 C CA . LEU B 1 167 ? 14.25 -13.312 -12.195 1 94.69 167 LEU B CA 1
ATOM 3613 C C . LEU B 1 167 ? 15.164 -13.57 -11 1 94.69 167 LEU B C 1
ATOM 3615 O O . LEU B 1 167 ? 16.125 -14.336 -11.102 1 94.69 167 LEU B O 1
ATOM 3619 N N . GLY B 1 168 ? 14.867 -12.844 -9.961 1 96.56 168 GLY B N 1
ATOM 3620 C CA . GLY B 1 168 ? 15.695 -13.117 -8.797 1 96.56 168 GLY B CA 1
ATOM 3621 C C . GLY B 1 168 ? 15.75 -11.969 -7.812 1 96.56 168 GLY B C 1
ATOM 3622 O O . GLY B 1 168 ? 15.023 -10.984 -7.961 1 96.56 168 GLY B O 1
ATOM 3623 N N . ILE B 1 169 ? 16.578 -12.117 -6.879 1 96.94 169 ILE B N 1
ATOM 3624 C CA . ILE B 1 169 ? 16.688 -11.234 -5.723 1 96.94 169 ILE B CA 1
ATOM 3625 C C . ILE B 1 169 ? 17.094 -9.836 -6.18 1 96.94 169 ILE B C 1
ATOM 3627 O O . ILE B 1 169 ? 16.516 -8.844 -5.746 1 96.94 169 ILE B O 1
ATOM 3631 N N . LEU B 1 170 ? 17.953 -9.758 -7.102 1 97.25 170 LEU B N 1
ATOM 3632 C CA . LEU B 1 170 ? 18.438 -8.453 -7.551 1 97.25 170 LEU B CA 1
ATOM 3633 C C . LEU B 1 170 ? 17.328 -7.688 -8.266 1 97.25 170 LEU B C 1
ATOM 3635 O O . LEU B 1 170 ? 17.141 -6.496 -8.023 1 97.25 170 LEU B O 1
ATOM 3639 N N . THR B 1 171 ? 16.688 -8.375 -9.133 1 97.69 171 THR B N 1
ATOM 3640 C CA . THR B 1 171 ? 15.625 -7.746 -9.906 1 97.69 171 THR B CA 1
ATOM 3641 C C . THR B 1 171 ? 14.523 -7.223 -8.984 1 97.69 171 THR B C 1
ATOM 3643 O O . THR B 1 171 ? 14.086 -6.078 -9.125 1 97.69 171 THR B O 1
ATOM 3646 N N . VAL B 1 172 ? 14.102 -8.07 -8.047 1 98.06 172 VAL B N 1
ATOM 3647 C CA . VAL B 1 172 ? 13.094 -7.656 -7.082 1 98.06 172 VAL B CA 1
ATOM 3648 C C . VAL B 1 172 ? 13.578 -6.43 -6.312 1 98.06 172 VAL B C 1
ATOM 3650 O O . VAL B 1 172 ? 12.836 -5.469 -6.121 1 98.06 172 VAL B O 1
ATOM 3653 N N . SER B 1 173 ? 14.805 -6.496 -5.895 1 98.31 173 SER B N 1
ATOM 3654 C CA . SER B 1 173 ? 15.359 -5.43 -5.062 1 98.31 173 SER B CA 1
ATOM 3655 C C . SER B 1 173 ? 15.438 -4.117 -5.832 1 98.31 173 SER B C 1
ATOM 3657 O O . SER B 1 173 ? 15.141 -3.051 -5.281 1 98.31 173 SER B O 1
ATOM 3659 N N . LEU B 1 174 ? 15.797 -4.18 -7.047 1 97.25 174 LEU B N 1
ATOM 3660 C CA . LEU B 1 174 ? 15.867 -2.994 -7.895 1 97.25 174 LEU B CA 1
ATOM 3661 C C . LEU B 1 174 ? 14.5 -2.344 -8.039 1 97.25 174 LEU B C 1
ATOM 3663 O O . LEU B 1 174 ? 14.359 -1.129 -7.891 1 97.25 174 LEU B O 1
ATOM 3667 N N . VAL B 1 175 ? 13.555 -3.123 -8.32 1 97.44 175 VAL B N 1
ATOM 3668 C CA . VAL B 1 175 ? 12.211 -2.613 -8.57 1 97.44 175 VAL B CA 1
ATOM 3669 C C . VAL B 1 175 ? 11.609 -2.104 -7.258 1 97.44 175 VAL B C 1
ATOM 3671 O O . VAL B 1 175 ? 10.961 -1.054 -7.234 1 97.44 175 VAL B O 1
ATOM 3674 N N . MET B 1 176 ? 11.828 -2.826 -6.18 1 97.75 176 MET B N 1
ATOM 3675 C CA . MET B 1 176 ? 11.312 -2.395 -4.879 1 97.75 176 MET B CA 1
ATOM 3676 C C . MET B 1 176 ? 11.961 -1.085 -4.445 1 97.75 176 MET B C 1
ATOM 3678 O O . MET B 1 176 ? 11.32 -0.257 -3.795 1 97.75 176 MET B O 1
ATOM 3682 N N . ALA B 1 177 ? 13.211 -0.938 -4.789 1 97.06 177 ALA B N 1
ATOM 3683 C CA . ALA B 1 177 ? 13.867 0.337 -4.508 1 97.06 177 ALA B CA 1
ATOM 3684 C C . ALA B 1 177 ? 13.141 1.49 -5.191 1 97.06 177 ALA B C 1
ATOM 3686 O O . ALA B 1 177 ? 12.906 2.537 -4.582 1 97.06 177 ALA B O 1
ATOM 3687 N N . ILE B 1 178 ? 12.766 1.265 -6.359 1 94.38 178 ILE B N 1
ATOM 3688 C CA . ILE B 1 178 ? 12.062 2.279 -7.137 1 94.38 178 ILE B CA 1
ATOM 3689 C C . ILE B 1 178 ? 10.695 2.555 -6.516 1 94.38 178 ILE B C 1
ATOM 3691 O O . ILE B 1 178 ? 10.281 3.711 -6.398 1 94.38 178 ILE B O 1
ATOM 3695 N N . VAL B 1 179 ? 10.062 1.517 -6.117 1 94.38 179 VAL B N 1
ATOM 3696 C CA . VAL B 1 179 ? 8.695 1.614 -5.609 1 94.38 179 VAL B CA 1
ATOM 3697 C C . VAL B 1 179 ? 8.688 2.361 -4.277 1 94.38 179 VAL B C 1
ATOM 3699 O O . VAL B 1 179 ? 7.824 3.211 -4.043 1 94.38 179 VAL B O 1
ATOM 3702 N N . VAL B 1 180 ? 9.609 2.166 -3.414 1 95.69 180 VAL B N 1
ATOM 3703 C CA . VAL B 1 180 ? 9.547 2.652 -2.039 1 95.69 180 VAL B CA 1
ATOM 3704 C C . VAL B 1 180 ? 10.188 4.039 -1.955 1 95.69 180 VAL B C 1
ATOM 3706 O O . VAL B 1 180 ? 9.914 4.801 -1.025 1 95.69 180 VAL B O 1
ATOM 3709 N N . THR B 1 181 ? 10.992 4.43 -2.904 1 94.81 181 THR B N 1
ATOM 3710 C CA . THR B 1 181 ? 11.789 5.652 -2.867 1 94.81 181 THR B CA 1
ATOM 3711 C C . THR B 1 181 ? 10.883 6.883 -2.797 1 94.81 181 THR B C 1
ATOM 3713 O O . THR B 1 181 ? 11.086 7.754 -1.95 1 94.81 181 THR B O 1
ATOM 3716 N N . PRO B 1 182 ? 9.836 6.984 -3.629 1 91.88 182 PRO B N 1
ATOM 3717 C CA . PRO B 1 182 ? 8.969 8.164 -3.545 1 91.88 182 PRO B CA 1
ATOM 3718 C C . PRO B 1 182 ? 8.328 8.328 -2.168 1 91.88 182 PRO B C 1
ATOM 3720 O O . PRO B 1 182 ? 8.18 9.453 -1.681 1 91.88 182 PRO B O 1
ATOM 3723 N N . PHE B 1 183 ? 7.961 7.234 -1.568 1 91 183 PHE B N 1
ATOM 3724 C CA . PHE B 1 183 ? 7.391 7.238 -0.226 1 91 183 PHE B CA 1
ATOM 3725 C C . PHE B 1 183 ? 8.383 7.801 0.782 1 91 183 PHE B C 1
ATOM 3727 O O . PHE B 1 183 ? 8.039 8.68 1.58 1 91 183 PHE B O 1
ATOM 3734 N N . MET B 1 184 ? 9.609 7.398 0.708 1 94.88 184 MET B N 1
ATOM 3735 C CA . MET B 1 184 ? 10.648 7.859 1.626 1 94.88 184 MET B CA 1
ATOM 3736 C C . MET B 1 184 ? 11.008 9.312 1.349 1 94.88 184 MET B C 1
ATOM 3738 O O . MET B 1 184 ? 11.32 10.07 2.273 1 94.88 184 MET B O 1
ATOM 3742 N N . ILE B 1 185 ? 10.969 9.695 0.076 1 93.56 185 ILE B N 1
ATOM 3743 C CA . ILE B 1 185 ? 11.258 11.078 -0.286 1 93.56 185 ILE B CA 1
ATOM 3744 C C . ILE B 1 185 ? 10.227 12 0.362 1 93.56 185 ILE B C 1
ATOM 3746 O O . ILE B 1 185 ? 10.594 12.961 1.046 1 93.56 185 ILE B O 1
ATOM 3750 N N . SER B 1 186 ? 8.984 11.656 0.211 1 90.69 186 SER B N 1
ATOM 3751 C CA . SER B 1 186 ? 7.906 12.508 0.702 1 90.69 186 SER B CA 1
ATOM 3752 C C . SER B 1 186 ? 7.988 12.688 2.215 1 90.69 186 SER B C 1
ATOM 3754 O O . SER B 1 186 ? 7.887 13.805 2.719 1 90.69 186 SER B O 1
ATOM 3756 N N . LEU B 1 187 ? 8.242 11.664 2.928 1 90.81 187 LEU B N 1
ATOM 3757 C CA . LEU B 1 187 ? 8.312 11.727 4.383 1 90.81 187 LEU B CA 1
ATOM 3758 C C . LEU B 1 187 ? 9.562 12.484 4.832 1 90.81 187 LEU B C 1
ATOM 3760 O O . LEU B 1 187 ? 9.523 13.219 5.816 1 90.81 187 LEU B O 1
ATOM 3764 N N . SER B 1 188 ? 10.617 12.297 4.105 1 93.88 188 SER B N 1
ATOM 3765 C CA . SER B 1 188 ? 11.859 12.992 4.438 1 93.88 188 SER B CA 1
ATOM 3766 C C . SER B 1 188 ? 11.75 14.484 4.164 1 93.88 188 SER B C 1
ATOM 3768 O O . SER B 1 188 ? 12.258 15.305 4.93 1 93.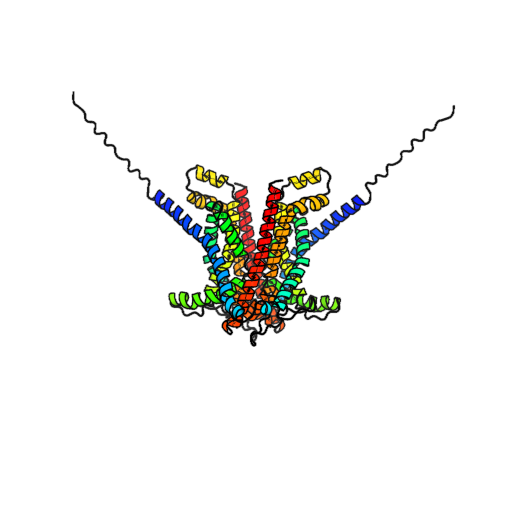88 188 SER B O 1
ATOM 3770 N N . VAL B 1 189 ? 11.125 14.82 3.064 1 92.44 189 VAL B N 1
ATOM 3771 C CA . VAL B 1 189 ? 10.898 16.219 2.744 1 92.44 189 VAL B CA 1
ATOM 3772 C C . VAL B 1 189 ? 10.062 16.875 3.844 1 92.44 189 VAL B C 1
ATOM 3774 O O . VAL B 1 189 ? 10.375 17.984 4.297 1 92.44 189 VAL B O 1
ATOM 3777 N N . GLU B 1 190 ? 9.047 16.156 4.223 1 86.69 190 GLU B N 1
ATOM 3778 C CA . GLU B 1 190 ? 8.188 16.672 5.285 1 86.69 190 GLU B CA 1
ATOM 3779 C C . GLU B 1 190 ? 8.977 16.922 6.562 1 86.69 190 GLU B C 1
ATOM 3781 O O . GLU B 1 190 ? 8.742 17.906 7.258 1 86.69 190 GLU B O 1
ATOM 3786 N N . SER B 1 191 ? 9.867 16.047 6.902 1 90.19 191 SER B N 1
ATOM 3787 C CA . SER B 1 191 ? 10.695 16.188 8.094 1 90.19 191 SER B CA 1
ATOM 3788 C C . SER B 1 191 ? 11.609 17.406 7.996 1 90.19 191 SER B C 1
ATOM 3790 O O . SER B 1 191 ? 11.82 18.109 8.984 1 90.19 191 SER B O 1
ATOM 3792 N N . LEU B 1 192 ? 12.109 17.656 6.844 1 92.19 192 LEU B N 1
ATOM 3793 C CA . LEU B 1 192 ? 12.992 18.797 6.625 1 92.19 192 LEU B CA 1
ATOM 3794 C C . LEU B 1 192 ? 12.203 20.094 6.652 1 92.19 192 LEU B C 1
ATOM 3796 O O . LEU B 1 192 ? 12.641 21.078 7.25 1 92.19 192 LEU B O 1
ATOM 3800 N N . GLU B 1 193 ? 11.078 20.047 6.07 1 89.81 193 GLU B N 1
ATOM 3801 C CA . GLU B 1 193 ? 10.258 21.25 5.965 1 89.81 193 GLU B CA 1
ATOM 3802 C C . GLU B 1 193 ? 9.633 21.609 7.312 1 89.81 193 GLU B C 1
ATOM 3804 O O . GLU B 1 193 ? 9.227 22.75 7.527 1 89.81 193 GLU B O 1
ATOM 3809 N N . ALA B 1 194 ? 9.562 20.688 8.125 1 85.5 194 ALA B N 1
ATOM 3810 C CA . ALA B 1 194 ? 8.992 20.922 9.453 1 85.5 194 ALA B CA 1
ATOM 3811 C C . ALA B 1 194 ? 9.945 21.75 10.312 1 85.5 194 ALA B C 1
ATOM 3813 O O . ALA B 1 194 ? 9.539 22.297 11.344 1 85.5 194 ALA B O 1
ATOM 3814 N N . LEU B 1 195 ? 11.195 21.891 9.906 1 88.31 195 LEU B N 1
ATOM 3815 C CA . LEU B 1 195 ? 12.18 22.672 10.664 1 88.31 195 LEU B CA 1
ATOM 3816 C C . LEU B 1 195 ? 11.914 24.156 10.523 1 88.31 195 LEU B C 1
ATOM 3818 O O . LEU B 1 195 ? 11.539 24.625 9.445 1 88.31 195 LEU B O 1
ATOM 3822 N N . PRO B 1 196 ? 12.094 24.875 11.609 1 89 196 PRO B N 1
ATOM 3823 C CA . PRO B 1 196 ? 11.945 26.328 11.523 1 89 196 PRO B CA 1
ATOM 3824 C C . PRO B 1 196 ? 12.969 26.969 10.586 1 89 196 PRO B C 1
ATOM 3826 O O . PRO B 1 196 ? 14.117 26.531 10.523 1 89 196 PRO B O 1
ATOM 3829 N N . ASP B 1 197 ? 12.547 27.984 9.977 1 89.31 197 ASP B N 1
ATOM 3830 C CA . ASP B 1 197 ? 13.406 28.719 9.047 1 89.31 197 ASP B CA 1
ATOM 3831 C C . ASP B 1 197 ? 14.594 29.344 9.781 1 89.31 197 ASP B C 1
ATOM 3833 O O . ASP B 1 197 ? 15.648 29.562 9.188 1 89.31 197 ASP B O 1
ATOM 3837 N N . GLU B 1 198 ? 14.375 29.562 10.992 1 90.06 198 GLU B N 1
ATOM 3838 C CA . GLU B 1 198 ? 15.406 30.203 11.797 1 90.06 198 GLU B CA 1
ATOM 3839 C C . GLU B 1 198 ? 16.688 29.375 11.812 1 90.06 198 GLU B C 1
ATOM 3841 O O . GLU B 1 198 ? 17.781 29.922 11.906 1 90.06 198 GLU B O 1
ATOM 3846 N N . LEU B 1 199 ? 16.531 28.156 11.766 1 88.69 199 LEU B N 1
ATOM 3847 C CA . LEU B 1 199 ? 17.703 27.266 11.758 1 88.69 199 LEU B CA 1
ATOM 3848 C C . LEU B 1 199 ? 18.547 27.5 10.508 1 88.69 199 LEU B C 1
ATOM 3850 O O . LEU B 1 199 ? 19.766 27.5 10.57 1 88.69 199 LEU B O 1
ATOM 3854 N N . ARG B 1 200 ? 17.844 27.672 9.438 1 89.19 200 ARG B N 1
ATOM 3855 C CA . ARG B 1 200 ? 18.516 27.953 8.172 1 89.19 200 ARG B CA 1
ATOM 3856 C C . ARG B 1 200 ? 19.188 29.328 8.195 1 89.19 200 ARG B C 1
ATOM 3858 O O . ARG B 1 200 ? 20.359 29.469 7.84 1 89.19 200 ARG B O 1
ATOM 3865 N N . GLU B 1 201 ? 18.469 30.312 8.648 1 89.25 201 GLU B N 1
ATOM 3866 C CA . GLU B 1 201 ? 18.906 31.703 8.641 1 89.25 201 GLU B CA 1
ATOM 3867 C C . GLU B 1 201 ? 20.078 31.906 9.609 1 89.25 201 GLU B C 1
ATOM 3869 O O . GLU B 1 201 ? 21.016 32.656 9.297 1 89.25 201 GLU B O 1
ATOM 3874 N N . SER B 1 202 ? 19.984 31.266 10.727 1 88.94 202 SER B N 1
ATOM 3875 C CA . SER B 1 202 ? 21.031 31.422 11.734 1 88.94 202 SER B CA 1
ATOM 3876 C C . SER B 1 202 ? 22.344 30.828 11.258 1 88.94 202 SER B C 1
ATOM 3878 O O . SER B 1 202 ? 23.406 31.406 11.469 1 88.94 202 SER B O 1
ATOM 3880 N N . SER B 1 203 ? 22.281 29.734 10.68 1 87 203 SER B N 1
ATOM 3881 C CA . SER B 1 203 ? 23.484 29.078 10.195 1 87 203 SER B CA 1
ATOM 3882 C C . SER B 1 203 ? 24.125 29.859 9.047 1 87 203 SER B C 1
ATOM 3884 O O . SER B 1 203 ? 25.344 30.062 9.023 1 87 203 SER B O 1
ATOM 3886 N N . LEU B 1 204 ? 23.312 30.328 8.188 1 85.88 204 LEU B N 1
ATOM 3887 C CA . LEU B 1 204 ? 23.812 31.125 7.07 1 85.88 204 LEU B CA 1
ATOM 3888 C C . LEU B 1 204 ? 24.328 32.469 7.555 1 85.88 204 LEU B C 1
ATOM 3890 O O . LEU B 1 204 ? 25.266 33.031 6.977 1 85.88 204 LEU B O 1
ATOM 3894 N N . GLY B 1 205 ? 23.688 32.969 8.523 1 89.38 205 GLY B N 1
ATOM 3895 C CA . GLY B 1 205 ? 24.062 34.281 9.094 1 89.38 205 GLY B CA 1
ATOM 3896 C C . GLY B 1 205 ? 25.469 34.281 9.68 1 89.38 205 GLY B C 1
ATOM 3897 O O . GLY B 1 205 ? 26.141 35.312 9.68 1 89.38 205 GLY B O 1
ATOM 3898 N N . VAL B 1 206 ? 25.938 33.156 10.164 1 91 206 VAL B N 1
ATOM 3899 C CA . VAL B 1 206 ? 27.266 33.062 10.766 1 91 206 VAL B CA 1
ATOM 3900 C C . VAL B 1 206 ? 28.297 32.75 9.688 1 91 206 VAL B C 1
ATOM 3902 O O . VAL B 1 206 ? 29.484 32.562 9.984 1 91 206 VAL B O 1
ATOM 3905 N N . GLY B 1 207 ? 27.891 32.688 8.398 1 87.56 207 GLY B N 1
ATOM 3906 C CA . GLY B 1 207 ? 28.797 32.562 7.277 1 87.56 207 GLY B CA 1
ATOM 3907 C C . GLY B 1 207 ? 28.922 31.141 6.746 1 87.56 207 GLY B C 1
ATOM 3908 O O . GLY B 1 207 ? 29.781 30.859 5.91 1 87.56 207 GLY B O 1
ATOM 3909 N N . ALA B 1 208 ? 28.109 30.266 7.297 1 86.44 208 ALA B N 1
ATOM 3910 C CA . ALA B 1 208 ? 28.141 28.906 6.793 1 86.44 208 ALA B CA 1
ATOM 3911 C C . ALA B 1 208 ? 27.578 28.828 5.371 1 86.44 208 ALA B C 1
ATOM 3913 O O . ALA B 1 208 ? 26.719 29.625 4.988 1 86.44 208 ALA B O 1
ATOM 3914 N N . THR B 1 209 ? 28.188 27.859 4.598 1 85.31 209 THR B N 1
ATOM 3915 C CA . THR B 1 209 ? 27.641 27.625 3.262 1 85.31 209 THR B CA 1
ATOM 3916 C C . THR B 1 209 ? 26.344 26.844 3.334 1 85.31 209 THR B C 1
ATOM 3918 O O . THR B 1 209 ? 26.016 26.266 4.375 1 85.31 209 THR B O 1
ATOM 3921 N N . GLU B 1 210 ? 25.531 26.859 2.275 1 85.69 210 GLU B N 1
ATOM 3922 C CA . GLU B 1 210 ? 24.266 26.125 2.223 1 85.69 210 GLU B CA 1
ATOM 3923 C C . GLU B 1 210 ? 24.484 24.641 2.5 1 85.69 210 GLU B C 1
ATOM 3925 O O . GLU B 1 210 ? 23.703 24.016 3.232 1 85.69 210 GLU B O 1
ATOM 3930 N N . TRP B 1 211 ? 25.516 24.109 1.946 1 85.12 211 TRP B N 1
ATOM 3931 C CA . TRP B 1 211 ? 25.797 22.688 2.127 1 85.12 211 TRP B CA 1
ATOM 3932 C C . TRP B 1 211 ? 26.188 22.391 3.566 1 85.12 211 TRP B C 1
ATOM 3934 O O . TRP B 1 211 ? 25.797 21.375 4.129 1 85.12 211 TRP B O 1
ATOM 3944 N N . GLU B 1 212 ? 27.031 23.266 4.078 1 86.06 212 GLU B N 1
ATOM 3945 C CA . GLU B 1 212 ? 27.422 23.109 5.477 1 86.06 212 GLU B CA 1
ATOM 3946 C C . GLU B 1 212 ? 26.203 23.172 6.395 1 86.06 212 GLU B C 1
ATOM 3948 O O . GLU B 1 212 ? 26.109 22.422 7.359 1 86.06 212 GLU B O 1
ATOM 3953 N N . THR B 1 213 ? 25.359 24.125 6.023 1 88.81 213 THR B N 1
ATOM 3954 C CA . THR B 1 213 ? 24.125 24.266 6.797 1 88.81 213 THR B CA 1
ATOM 3955 C C . THR B 1 213 ? 23.281 23.016 6.699 1 88.81 213 THR B C 1
ATOM 3957 O O . THR B 1 213 ? 22.781 22.516 7.711 1 88.81 213 THR B O 1
ATOM 3960 N N . ILE B 1 214 ? 23.172 22.453 5.543 1 89.5 214 ILE B N 1
ATOM 3961 C CA . ILE B 1 214 ? 22.359 21.266 5.309 1 89.5 214 ILE B CA 1
ATOM 3962 C C . ILE B 1 214 ? 22.969 20.062 6.043 1 89.5 214 ILE B C 1
ATOM 3964 O O . ILE B 1 214 ? 22.281 19.375 6.789 1 89.5 214 ILE B O 1
ATOM 3968 N N . ARG B 1 215 ? 24.172 19.844 5.906 1 87.5 215 ARG B N 1
ATOM 3969 C CA . ARG B 1 215 ? 24.844 18.656 6.422 1 87.5 215 ARG B CA 1
ATOM 3970 C C . ARG B 1 215 ? 25 18.719 7.938 1 87.5 215 ARG B C 1
ATOM 3972 O O . ARG B 1 215 ? 24.781 17.719 8.633 1 87.5 215 ARG B O 1
ATOM 3979 N N . SER B 1 216 ? 25.312 19.906 8.453 1 88.38 216 SER B N 1
ATOM 3980 C CA . SER B 1 216 ? 25.688 20.016 9.867 1 88.38 216 SER B CA 1
ATOM 3981 C C . SER B 1 216 ? 24.484 20.422 10.719 1 88.38 216 SER B C 1
ATOM 3983 O O . SER B 1 216 ? 24.438 20.125 11.914 1 88.38 216 SER B O 1
ATOM 3985 N N . VAL B 1 217 ? 23.516 21.078 10.094 1 89.38 217 VAL B N 1
ATOM 3986 C CA . VAL B 1 217 ? 22.438 21.609 10.914 1 89.38 217 VAL B CA 1
ATOM 3987 C C . VAL B 1 217 ? 21.125 20.938 10.539 1 89.38 217 VAL B C 1
ATOM 3989 O O . VAL B 1 217 ? 20.516 20.25 11.367 1 89.38 217 VAL B O 1
ATOM 3992 N N . LEU B 1 218 ? 20.781 21.016 9.344 1 91.25 218 LEU B N 1
ATOM 3993 C CA . LEU B 1 218 ? 19.438 20.594 8.938 1 91.25 218 LEU B CA 1
ATOM 3994 C C . LEU B 1 218 ? 19.297 19.078 8.984 1 91.25 218 LEU B C 1
ATOM 3996 O O . LEU B 1 218 ? 18.312 18.562 9.5 1 91.25 218 LEU B O 1
ATOM 4000 N N . LEU B 1 219 ? 20.297 18.375 8.492 1 91.44 219 LEU B N 1
ATOM 4001 C CA . LEU B 1 219 ? 20.219 16.922 8.477 1 91.44 219 LEU B CA 1
ATOM 4002 C C . LEU B 1 219 ? 20.281 16.359 9.891 1 91.44 219 LEU B C 1
ATOM 4004 O O . LEU B 1 219 ? 19.672 15.328 10.18 1 91.44 219 LEU B O 1
ATOM 4008 N N . ARG B 1 220 ? 21 17.031 10.695 1 89.12 220 ARG B N 1
ATOM 4009 C CA . ARG B 1 220 ? 21.062 16.609 12.094 1 89.12 220 ARG B CA 1
ATOM 4010 C C . ARG B 1 220 ? 19.719 16.859 12.789 1 89.12 220 ARG B C 1
ATOM 4012 O O . ARG B 1 220 ? 19.25 16.016 13.555 1 89.12 220 ARG B O 1
ATOM 4019 N N . ALA B 1 221 ? 19.172 18 12.484 1 90.19 221 ALA B N 1
ATOM 4020 C CA . ALA B 1 221 ? 17.891 18.359 13.109 1 90.19 221 ALA B CA 1
ATOM 4021 C C . ALA B 1 221 ? 16.75 17.516 12.57 1 90.19 221 ALA B C 1
ATOM 4023 O O . ALA B 1 221 ? 15.852 17.125 13.32 1 90.19 221 ALA B O 1
ATOM 4024 N N . ALA B 1 222 ? 16.75 17.203 11.336 1 92.5 222 ALA B N 1
ATOM 4025 C CA . ALA B 1 222 ? 15.703 16.422 10.703 1 92.5 222 ALA B CA 1
ATOM 4026 C C . ALA B 1 222 ? 16.031 14.93 10.734 1 92.5 222 ALA B C 1
ATOM 4028 O O . ALA B 1 222 ? 15.266 14.109 10.227 1 92.5 222 ALA B O 1
ATOM 4029 N N . GLY B 1 223 ? 17.172 14.578 11.266 1 92.5 223 GLY B N 1
ATOM 4030 C CA . GLY B 1 223 ? 17.688 13.219 11.273 1 92.5 223 GLY B CA 1
ATOM 4031 C C . GLY B 1 223 ? 16.688 12.195 11.773 1 92.5 223 GLY B C 1
ATOM 4032 O O . GLY B 1 223 ? 16.453 11.18 11.125 1 92.5 223 GLY B O 1
ATOM 4033 N N . PRO B 1 224 ? 16.094 12.484 12.906 1 90.06 224 PRO B N 1
ATOM 4034 C CA . PRO B 1 224 ? 15.109 11.523 13.438 1 90.06 224 PRO B CA 1
ATOM 4035 C C . PRO B 1 224 ? 13.938 11.297 12.484 1 90.06 224 PRO B C 1
ATOM 4037 O O . PRO B 1 224 ? 13.484 10.156 12.328 1 90.06 224 PRO B O 1
ATOM 4040 N N . GLY B 1 225 ? 13.461 12.383 11.898 1 90.94 225 GLY B N 1
ATOM 4041 C CA . GLY B 1 225 ? 12.383 12.258 10.93 1 90.94 225 GLY B CA 1
ATOM 4042 C C . GLY B 1 225 ? 12.781 11.484 9.688 1 90.94 225 GLY B C 1
ATOM 4043 O O . GLY B 1 225 ? 12.023 10.648 9.195 1 90.94 225 GLY B O 1
ATOM 4044 N N . ILE B 1 226 ? 13.938 11.75 9.25 1 94.19 226 ILE B N 1
ATOM 4045 C CA . ILE B 1 226 ? 14.461 11.07 8.07 1 94.19 226 ILE B CA 1
ATOM 4046 C C . ILE B 1 226 ? 14.672 9.586 8.375 1 94.19 226 ILE B C 1
ATOM 4048 O O . ILE B 1 226 ? 14.336 8.719 7.566 1 94.19 226 ILE B O 1
ATOM 4052 N N . PHE B 1 227 ? 15.234 9.32 9.508 1 93.81 227 PHE B N 1
ATOM 4053 C CA . PHE B 1 227 ? 15.438 7.938 9.914 1 93.81 227 PHE B CA 1
ATOM 4054 C C . PHE B 1 227 ? 14.109 7.207 10.039 1 93.81 227 PHE B C 1
ATOM 4056 O O . PHE B 1 227 ? 14 6.039 9.664 1 93.81 227 PHE B O 1
ATOM 4063 N N . SER B 1 228 ? 13.148 7.898 10.602 1 92.38 228 SER B N 1
ATOM 4064 C CA . SER B 1 228 ? 11.812 7.316 10.695 1 92.38 228 SER B CA 1
ATOM 4065 C C . SER B 1 228 ? 11.258 6.992 9.312 1 92.38 228 SER B C 1
ATOM 4067 O O . SER B 1 228 ? 10.625 5.953 9.125 1 92.38 228 SER B O 1
ATOM 4069 N N . ALA B 1 229 ? 11.5 7.902 8.375 1 93.56 229 ALA B N 1
ATOM 4070 C CA . ALA B 1 229 ? 11.062 7.684 6.996 1 93.56 229 ALA B CA 1
ATOM 4071 C C . ALA B 1 229 ? 11.695 6.426 6.414 1 93.56 229 ALA B C 1
ATOM 4073 O O . ALA B 1 229 ? 11.023 5.637 5.746 1 93.56 229 ALA B O 1
ATOM 4074 N N . VAL B 1 230 ? 12.914 6.223 6.711 1 95.19 230 VAL B N 1
ATOM 4075 C CA . VAL B 1 230 ? 13.656 5.074 6.203 1 95.19 230 VAL B CA 1
ATOM 4076 C C . VAL B 1 230 ? 13.141 3.793 6.855 1 95.19 230 VAL B C 1
ATOM 4078 O O . VAL B 1 230 ? 12.953 2.775 6.184 1 95.19 230 VAL B O 1
ATOM 4081 N N . LEU B 1 231 ? 12.867 3.85 8.148 1 93.25 231 LEU B N 1
ATOM 4082 C CA . LEU B 1 231 ? 12.352 2.686 8.859 1 93.25 231 LEU B CA 1
ATOM 4083 C C . LEU B 1 231 ? 10.969 2.303 8.336 1 93.25 231 LEU B C 1
ATOM 4085 O O . LEU B 1 231 ? 10.672 1.119 8.164 1 93.25 231 LEU B O 1
ATOM 4089 N N . LEU B 1 232 ? 10.211 3.301 8.102 1 89.62 232 LEU B N 1
ATOM 4090 C CA . LEU B 1 232 ? 8.891 3.027 7.551 1 89.62 232 LEU B CA 1
ATOM 4091 C C . LEU B 1 232 ? 9 2.41 6.164 1 89.62 232 LEU B C 1
ATOM 4093 O O . LEU B 1 232 ? 8.211 1.526 5.809 1 89.62 232 LEU B O 1
ATOM 4097 N N . GLY B 1 233 ? 9.953 2.912 5.391 1 94.12 233 GLY B N 1
ATOM 4098 C CA . GLY B 1 233 ? 10.242 2.311 4.098 1 94.12 233 GLY B CA 1
ATOM 4099 C C . GLY B 1 233 ? 10.656 0.854 4.199 1 94.12 233 GLY B C 1
ATOM 4100 O O . GLY B 1 233 ? 10.234 0.028 3.385 1 94.12 233 GLY B O 1
ATOM 4101 N N . PHE B 1 234 ? 11.461 0.541 5.191 1 94.62 234 PHE B N 1
ATOM 4102 C CA . PHE B 1 234 ? 11.867 -0.836 5.441 1 94.62 234 PHE B CA 1
ATOM 4103 C C . PHE B 1 234 ? 10.648 -1.731 5.652 1 94.62 234 PHE B C 1
ATOM 4105 O O . PHE B 1 234 ? 10.586 -2.836 5.109 1 94.62 234 PHE B O 1
ATOM 4112 N N . GLY B 1 235 ? 9.758 -1.304 6.445 1 91.69 235 GLY B N 1
ATOM 4113 C CA . GLY B 1 235 ? 8.547 -2.062 6.691 1 91.69 235 GLY B CA 1
ATOM 4114 C C . GLY B 1 235 ? 7.746 -2.336 5.43 1 91.69 235 GLY B C 1
ATOM 4115 O O . GLY B 1 235 ? 7.215 -3.436 5.25 1 91.69 235 GLY B O 1
ATOM 4116 N N . ARG B 1 236 ? 7.707 -1.368 4.605 1 91.38 236 ARG B N 1
ATOM 4117 C CA . ARG B 1 236 ? 6.953 -1.5 3.363 1 91.38 236 ARG B CA 1
ATOM 4118 C C . ARG B 1 236 ? 7.594 -2.531 2.441 1 91.38 236 ARG B C 1
ATOM 4120 O O . ARG B 1 236 ? 6.895 -3.312 1.793 1 91.38 236 ARG B O 1
ATOM 4127 N N . VAL B 1 237 ? 8.898 -2.494 2.383 1 96.12 237 VAL B N 1
ATOM 4128 C CA . VAL B 1 237 ? 9.602 -3.449 1.531 1 96.12 237 VAL B CA 1
ATOM 4129 C C . VAL B 1 237 ? 9.492 -4.852 2.127 1 96.12 237 VAL B C 1
ATOM 4131 O O . VAL B 1 237 ? 9.281 -5.824 1.401 1 96.12 237 VAL B O 1
ATOM 4134 N N . PHE B 1 238 ? 9.633 -4.91 3.389 1 94.81 238 PHE B N 1
ATOM 4135 C CA . PHE B 1 238 ? 9.57 -6.188 4.094 1 94.81 238 PHE B CA 1
ATOM 4136 C C . PHE B 1 238 ? 8.227 -6.867 3.867 1 94.81 238 PHE B C 1
ATOM 4138 O O . PHE B 1 238 ? 8.156 -8.094 3.781 1 94.81 238 PHE B O 1
ATOM 4145 N N . GLY B 1 239 ? 7.219 -6.133 3.709 1 92.38 239 GLY B N 1
ATOM 4146 C CA . GLY B 1 239 ? 5.879 -6.676 3.568 1 92.38 239 GLY B CA 1
ATOM 4147 C C . GLY B 1 239 ? 5.391 -6.699 2.133 1 92.38 239 GLY B C 1
ATOM 4148 O O . GLY B 1 239 ? 4.234 -7.035 1.869 1 92.38 239 GLY B O 1
ATOM 4149 N N . ALA B 1 240 ? 6.219 -6.328 1.216 1 94.19 240 ALA B N 1
ATOM 4150 C CA . ALA B 1 240 ? 5.816 -6.293 -0.188 1 94.19 240 ALA B CA 1
ATOM 4151 C C . ALA B 1 240 ? 5.41 -7.684 -0.676 1 94.19 240 ALA B C 1
ATOM 4153 O O . ALA B 1 240 ? 6.094 -8.672 -0.4 1 94.19 240 ALA B O 1
ATOM 4154 N N . THR B 1 241 ? 4.387 -7.754 -1.434 1 92.94 241 THR B N 1
ATOM 4155 C CA . THR B 1 241 ? 3.82 -9.055 -1.778 1 92.94 241 THR B CA 1
ATOM 4156 C C . THR B 1 241 ? 3.883 -9.289 -3.285 1 92.94 241 THR B C 1
ATOM 4158 O O . THR B 1 241 ? 4.77 -9.992 -3.771 1 92.94 241 THR B O 1
ATOM 4161 N N . ILE B 1 242 ? 3.242 -8.406 -4.035 1 92.06 242 ILE B N 1
ATOM 4162 C CA . ILE B 1 242 ? 2.959 -8.75 -5.422 1 92.06 242 ILE B CA 1
ATOM 4163 C C . ILE B 1 242 ? 4.215 -8.547 -6.27 1 92.06 242 ILE B C 1
ATOM 4165 O O . ILE B 1 242 ? 4.516 -9.359 -7.145 1 92.06 242 ILE B O 1
ATOM 4169 N N . VAL B 1 243 ? 4.969 -7.508 -6.012 1 95.38 243 VAL B N 1
ATOM 4170 C CA . VAL B 1 243 ? 6.156 -7.258 -6.824 1 95.38 243 VAL B CA 1
ATOM 4171 C C . VAL B 1 243 ? 7.16 -8.391 -6.633 1 95.38 243 VAL B C 1
ATOM 4173 O O . VAL B 1 243 ? 7.59 -9.016 -7.605 1 95.38 243 VAL B O 1
ATOM 4176 N N . PRO B 1 244 ? 7.477 -8.711 -5.391 1 96.88 244 PRO B N 1
ATOM 4177 C CA . PRO B 1 244 ? 8.375 -9.859 -5.23 1 96.88 244 PRO B CA 1
ATOM 4178 C C . PRO B 1 244 ? 7.789 -11.156 -5.793 1 96.88 244 PRO B C 1
ATOM 4180 O O . PRO B 1 244 ? 8.516 -11.977 -6.355 1 96.88 244 PRO B O 1
ATOM 4183 N N . ALA B 1 245 ? 6.551 -11.383 -5.672 1 94.38 245 ALA B N 1
ATOM 4184 C CA . ALA B 1 245 ? 5.93 -12.602 -6.184 1 94.38 245 ALA B CA 1
ATOM 4185 C C . ALA B 1 245 ? 6.125 -12.727 -7.691 1 94.38 245 ALA B C 1
ATOM 4187 O O . ALA B 1 245 ? 6.32 -13.828 -8.211 1 94.38 245 ALA B O 1
ATOM 4188 N N . MET B 1 246 ? 6.098 -11.648 -8.367 1 93.38 246 MET B N 1
ATOM 4189 C CA . MET B 1 246 ? 6.188 -11.656 -9.82 1 93.38 246 MET B CA 1
ATOM 4190 C C . MET B 1 246 ? 7.637 -11.781 -10.281 1 93.38 246 MET B C 1
ATOM 4192 O O . MET B 1 246 ? 7.906 -12.266 -11.383 1 93.38 246 MET B O 1
ATOM 4196 N N . LEU B 1 247 ? 8.57 -11.43 -9.391 1 96.38 247 LEU B N 1
ATOM 4197 C CA . LEU B 1 247 ? 9.883 -11.156 -9.961 1 96.38 247 LEU B CA 1
ATOM 4198 C C . LEU B 1 247 ? 10.945 -12.039 -9.305 1 96.38 247 LEU B C 1
ATOM 4200 O O . LEU B 1 247 ? 12.062 -12.141 -9.812 1 96.38 247 LEU B O 1
ATOM 4204 N N . ILE B 1 248 ? 10.648 -12.68 -8.203 1 96 248 ILE B N 1
ATOM 4205 C CA . ILE B 1 248 ? 11.719 -13.297 -7.434 1 96 248 ILE B CA 1
ATOM 4206 C C . ILE B 1 248 ? 11.984 -14.711 -7.957 1 96 248 ILE B C 1
ATOM 4208 O O . ILE B 1 248 ? 13.016 -15.312 -7.641 1 96 248 ILE B O 1
ATOM 4212 N N . GLY B 1 249 ? 11.086 -15.312 -8.695 1 92.94 249 GLY B N 1
ATOM 4213 C CA . GLY B 1 249 ? 11.242 -16.641 -9.266 1 92.94 249 GLY B CA 1
ATOM 4214 C C . GLY B 1 249 ? 10.531 -17.719 -8.469 1 92.94 249 GLY B C 1
ATOM 4215 O O . GLY B 1 249 ? 10.281 -18.812 -8.977 1 92.94 249 GLY B O 1
ATOM 4216 N N . GLY B 1 250 ? 10.195 -17.5 -7.207 1 89.38 250 GLY B N 1
ATOM 4217 C CA . GLY B 1 250 ? 9.297 -18.344 -6.43 1 89.38 250 GLY B CA 1
ATOM 4218 C C . GLY B 1 250 ? 9.898 -19.672 -6.031 1 89.38 250 GLY B C 1
ATOM 4219 O O . GLY B 1 250 ? 9.18 -20.625 -5.754 1 89.38 250 GLY B O 1
ATOM 4220 N N . GLN B 1 251 ? 11.211 -19.797 -6.047 1 88.12 251 GLN B N 1
ATOM 4221 C CA . GLN B 1 251 ? 11.867 -21.047 -5.637 1 88.12 251 GLN B CA 1
ATOM 4222 C C . GLN B 1 251 ? 12.344 -20.953 -4.191 1 88.12 251 GLN B C 1
ATOM 4224 O O . GLN B 1 251 ? 13.086 -20.047 -3.83 1 88.12 251 GLN B O 1
ATOM 4229 N N . THR B 1 252 ? 11.875 -21.922 -3.467 1 89.31 252 THR B N 1
ATOM 4230 C CA . THR B 1 252 ? 12.273 -21.922 -2.062 1 89.31 252 THR B CA 1
ATOM 4231 C C . THR B 1 252 ? 13.656 -22.562 -1.896 1 89.31 252 THR B C 1
ATOM 4233 O O . THR B 1 252 ? 13.758 -23.766 -1.667 1 89.31 252 THR B O 1
ATOM 4236 N N . GLN B 1 253 ? 14.648 -21.766 -2.039 1 90.38 253 GLN B N 1
ATOM 4237 C CA . GLN B 1 253 ? 16.031 -22.172 -1.88 1 90.38 253 GLN B CA 1
ATOM 4238 C C . GLN B 1 253 ? 16.891 -21.047 -1.302 1 90.38 253 GLN B C 1
ATOM 4240 O O . GLN B 1 253 ? 16.516 -19.875 -1.398 1 90.38 253 GLN B O 1
ATOM 4245 N N . LEU B 1 254 ? 17.938 -21.453 -0.677 1 92.94 254 LEU B N 1
ATOM 4246 C CA . LEU B 1 254 ? 18.891 -20.453 -0.21 1 92.94 254 LEU B CA 1
ATOM 4247 C C . LEU B 1 254 ? 19.625 -19.812 -1.384 1 92.94 254 LEU B C 1
ATOM 4249 O O . LEU B 1 254 ? 20.219 -20.516 -2.207 1 92.94 254 LEU B O 1
ATOM 4253 N N . PRO B 1 255 ? 19.516 -18.531 -1.475 1 90.94 255 PRO B N 1
ATOM 4254 C CA . PRO B 1 255 ? 20.188 -17.875 -2.605 1 90.94 255 PRO B CA 1
ATOM 4255 C C . PRO B 1 255 ? 21.703 -17.953 -2.518 1 90.94 255 PRO B C 1
ATOM 4257 O O . PRO B 1 255 ? 22.281 -17.75 -1.44 1 90.94 255 PRO B O 1
ATOM 4260 N N . ASP B 1 256 ? 22.281 -18.266 -3.635 1 89.5 256 ASP B N 1
ATOM 4261 C CA . ASP B 1 256 ? 23.734 -18.359 -3.686 1 89.5 256 ASP B CA 1
ATOM 4262 C C . ASP B 1 256 ? 24.359 -17.078 -4.219 1 89.5 256 ASP B C 1
ATOM 4264 O O . ASP B 1 256 ? 25.578 -16.859 -4.105 1 89.5 256 ASP B O 1
ATOM 4268 N N . SER B 1 257 ? 23.594 -16.266 -4.82 1 91.38 257 SER B N 1
ATOM 4269 C CA . SER B 1 257 ? 24.016 -14.984 -5.355 1 91.38 257 SER B CA 1
ATOM 4270 C C . SER B 1 257 ? 22.859 -14 -5.43 1 91.38 257 SER B C 1
ATOM 4272 O O . SER B 1 257 ? 21.703 -14.375 -5.215 1 91.38 257 SER B O 1
ATOM 4274 N N . VAL B 1 258 ? 23.141 -12.797 -5.77 1 93.19 258 VAL B N 1
ATOM 4275 C CA . VAL B 1 258 ? 22.109 -11.766 -5.867 1 93.19 258 VAL B CA 1
ATOM 4276 C C . VAL B 1 258 ? 21.25 -12.016 -7.105 1 93.19 258 VAL B C 1
ATOM 4278 O O . VAL B 1 258 ? 20.156 -11.461 -7.23 1 93.19 258 VAL B O 1
ATOM 4281 N N . PHE B 1 259 ? 21.719 -12.898 -8 1 93.5 259 PHE B N 1
ATOM 4282 C CA . PHE B 1 259 ? 21.016 -13.172 -9.242 1 93.5 259 PHE B CA 1
ATOM 4283 C C . PHE B 1 259 ? 20.156 -14.422 -9.117 1 93.5 259 PHE B C 1
ATOM 4285 O O . PHE B 1 259 ? 19.391 -14.75 -10.023 1 93.5 259 PHE B O 1
ATOM 4292 N N . SER B 1 260 ? 20.281 -15.078 -7.969 1 94.12 260 SER B N 1
ATOM 4293 C CA . SER B 1 260 ? 19.516 -16.312 -7.742 1 94.12 260 SER B CA 1
ATOM 4294 C C . SER B 1 260 ? 18.047 -16.016 -7.508 1 94.12 260 SER B C 1
ATOM 4296 O O . SER B 1 260 ? 17.688 -14.93 -7.039 1 94.12 260 SER B O 1
ATOM 4298 N N . THR B 1 261 ? 17.219 -16.938 -7.977 1 95.06 261 THR B N 1
ATOM 4299 C CA . THR B 1 261 ? 15.812 -16.891 -7.582 1 95.06 261 THR B CA 1
ATOM 4300 C C . THR B 1 261 ? 15.664 -17.141 -6.082 1 95.06 261 THR B C 1
ATOM 4302 O O . THR B 1 261 ? 16.641 -17.469 -5.402 1 95.06 261 THR B O 1
ATOM 4305 N N . GLY B 1 262 ? 14.539 -16.859 -5.594 1 94.56 262 GLY B N 1
ATOM 4306 C CA . GLY B 1 262 ? 14.312 -17.031 -4.168 1 94.56 262 GLY B CA 1
ATOM 4307 C C . GLY B 1 262 ? 12.852 -16.922 -3.781 1 94.56 262 GLY B C 1
ATOM 4308 O O . GLY B 1 262 ? 11.961 -17.141 -4.609 1 94.56 262 GLY B O 1
ATOM 4309 N N . GLN B 1 263 ? 12.703 -16.781 -2.516 1 95.19 263 GLN B N 1
ATOM 4310 C CA . GLN B 1 263 ? 11.383 -16.656 -1.896 1 95.19 263 GLN B CA 1
ATOM 4311 C C . GLN B 1 263 ? 11.43 -15.711 -0.703 1 95.19 263 GLN B C 1
ATOM 4313 O O . GLN B 1 263 ? 12.398 -15.695 0.053 1 95.19 263 GLN B O 1
ATOM 4318 N N . THR B 1 264 ? 10.422 -14.867 -0.602 1 96.31 264 THR B N 1
ATOM 4319 C CA . THR B 1 264 ? 10.234 -14.086 0.616 1 96.31 264 THR B CA 1
ATOM 4320 C C . THR B 1 264 ? 9.055 -14.617 1.427 1 96.31 264 THR B C 1
ATOM 4322 O O . THR B 1 264 ? 8.281 -15.445 0.938 1 96.31 264 THR B O 1
ATOM 4325 N N . LEU B 1 265 ? 8.969 -14.18 2.627 1 95.19 265 LEU B N 1
ATOM 4326 C CA . LEU B 1 265 ? 7.871 -14.617 3.479 1 95.19 265 LEU B CA 1
ATOM 4327 C C . LEU B 1 265 ? 6.523 -14.266 2.854 1 95.19 265 LEU B C 1
ATOM 4329 O O . LEU B 1 265 ? 5.648 -15.125 2.734 1 95.19 265 LEU B O 1
ATOM 4333 N N . PRO B 1 266 ? 6.371 -13.031 2.342 1 94.88 266 PRO B N 1
ATOM 4334 C CA . PRO B 1 266 ? 5.086 -12.711 1.714 1 94.88 266 PRO B CA 1
ATOM 4335 C C . PRO B 1 266 ? 4.836 -13.523 0.442 1 94.88 266 PRO B C 1
ATOM 4337 O O . PRO B 1 266 ? 3.701 -13.93 0.179 1 94.88 266 PRO B O 1
ATOM 4340 N N . THR B 1 267 ? 5.879 -13.789 -0.338 1 94.38 267 THR B N 1
ATOM 4341 C CA . THR B 1 267 ? 5.68 -14.516 -1.586 1 94.38 267 THR B CA 1
ATOM 4342 C C . THR B 1 267 ? 5.309 -15.969 -1.309 1 94.38 267 THR B C 1
ATOM 4344 O O . THR B 1 267 ? 4.621 -16.609 -2.111 1 94.38 267 THR B O 1
ATOM 4347 N N . LEU B 1 268 ? 5.793 -16.484 -0.234 1 92.62 268 LEU B N 1
ATOM 4348 C CA . LEU B 1 268 ? 5.395 -17.828 0.17 1 92.62 268 LEU B CA 1
ATOM 4349 C C . LEU B 1 268 ? 3.887 -17.922 0.369 1 92.62 268 LEU B C 1
ATOM 4351 O O . LEU B 1 268 ? 3.256 -18.906 -0.037 1 92.62 268 LEU B O 1
ATOM 4355 N N . ILE B 1 269 ? 3.311 -16.906 0.952 1 91.12 269 ILE B N 1
ATOM 4356 C CA . ILE B 1 269 ? 1.868 -16.844 1.166 1 91.12 269 ILE B CA 1
ATOM 4357 C C . ILE B 1 269 ? 1.153 -16.719 -0.177 1 91.12 269 ILE B C 1
ATOM 4359 O O . ILE B 1 269 ? 0.215 -17.469 -0.461 1 91.12 269 ILE B O 1
ATOM 4363 N N . VAL B 1 270 ? 1.646 -15.867 -1.014 1 87.75 270 VAL B N 1
ATOM 4364 C CA . VAL B 1 270 ? 1.008 -15.555 -2.289 1 87.75 270 VAL B CA 1
ATOM 4365 C C . VAL B 1 270 ? 1.012 -16.797 -3.18 1 87.75 270 VAL B C 1
ATOM 4367 O O . VAL B 1 270 ? 0.015 -17.094 -3.842 1 87.75 270 VAL B O 1
ATOM 4370 N N . ASN B 1 271 ? 2.047 -17.516 -3.125 1 86.81 271 ASN B N 1
ATOM 4371 C CA . ASN B 1 271 ? 2.213 -18.656 -4.027 1 86.81 271 ASN B CA 1
ATOM 4372 C C . ASN B 1 271 ? 1.461 -19.891 -3.525 1 86.81 271 ASN B C 1
ATOM 4374 O O . ASN B 1 271 ? 1.092 -20.766 -4.312 1 86.81 271 ASN B O 1
ATOM 4378 N N . ASP B 1 272 ? 1.171 -19.906 -2.223 1 85.69 272 ASP B N 1
ATOM 4379 C CA . ASP B 1 272 ? 0.652 -21.156 -1.682 1 85.69 272 ASP B CA 1
ATOM 4380 C C . ASP B 1 272 ? -0.721 -20.953 -1.047 1 85.69 272 ASP B C 1
ATOM 4382 O O . ASP B 1 272 ? -1.29 -21.891 -0.475 1 85.69 272 ASP B O 1
ATOM 4386 N N . PHE B 1 273 ? -1.311 -19.797 -1.081 1 81.88 273 PHE B N 1
ATOM 4387 C CA . PHE B 1 273 ? -2.582 -19.578 -0.401 1 81.88 273 PHE B CA 1
ATOM 4388 C C . PHE B 1 273 ? -3.686 -20.406 -1.029 1 81.88 273 PHE B C 1
ATOM 4390 O O . PHE B 1 273 ? -4.684 -20.719 -0.377 1 81.88 273 PHE B O 1
ATOM 4397 N N . GLY B 1 274 ? -3.539 -20.766 -2.324 1 77.12 274 GLY B N 1
ATOM 4398 C CA . GLY B 1 274 ? -4.527 -21.625 -2.973 1 77.12 274 GLY B CA 1
ATOM 4399 C C . GLY B 1 274 ? -4.633 -23 -2.342 1 77.12 274 GLY B C 1
ATOM 4400 O O . GLY B 1 274 ? -5.645 -23.672 -2.504 1 77.12 274 GLY B O 1
ATOM 4401 N N . GLU B 1 275 ? -3.641 -23.406 -1.654 1 72.94 275 GLU B N 1
ATOM 4402 C CA . GLU B 1 275 ? -3.596 -24.734 -1.05 1 72.94 275 GLU B CA 1
ATOM 4403 C C . GLU B 1 275 ? -4.105 -24.703 0.388 1 72.94 275 GLU B C 1
ATOM 4405 O O . GLU B 1 275 ? -4.191 -25.75 1.044 1 72.94 275 GLU B O 1
ATOM 4410 N N . LEU B 1 276 ? -4.414 -23.594 0.872 1 70.69 276 LEU B N 1
ATOM 4411 C CA . LEU B 1 276 ? -4.809 -23.406 2.264 1 70.69 276 LEU B CA 1
ATOM 4412 C C . LEU B 1 276 ? -5.949 -24.344 2.637 1 70.69 276 LEU B C 1
ATOM 4414 O O . LEU B 1 276 ? -5.949 -24.922 3.725 1 70.69 276 LEU B O 1
ATOM 4418 N N . MET B 1 277 ? -6.785 -24.547 1.773 1 65.5 277 MET B N 1
ATOM 4419 C CA . MET B 1 277 ? -7.996 -25.266 2.168 1 65.5 277 MET B CA 1
ATOM 4420 C C . MET B 1 277 ? -7.805 -26.766 2.018 1 65.5 277 MET B C 1
ATOM 4422 O O . MET B 1 277 ? -8.625 -27.547 2.494 1 65.5 277 MET B O 1
ATOM 4426 N N . SER B 1 278 ? -6.676 -27.125 1.574 1 70.69 278 SER B N 1
ATOM 4427 C CA . SER B 1 278 ? -6.551 -28.547 1.265 1 70.69 278 SER B CA 1
ATOM 4428 C C . SER B 1 278 ? -5.812 -29.297 2.373 1 70.69 278 SER B C 1
ATOM 4430 O O . SER B 1 278 ? -6.066 -30.469 2.611 1 70.69 278 SER B O 1
ATOM 4432 N N . LEU B 1 279 ? -4.906 -28.641 3.051 1 75.31 279 LEU B N 1
ATOM 4433 C CA . LEU B 1 279 ? -4.09 -29.297 4.066 1 75.31 279 LEU B CA 1
ATOM 4434 C C . LEU B 1 279 ? -4.023 -28.453 5.336 1 75.31 279 LEU B C 1
ATOM 4436 O O . LEU B 1 279 ? -3.436 -27.359 5.336 1 75.31 279 LEU B O 1
ATOM 4440 N N . PRO B 1 280 ? -4.594 -28.984 6.371 1 77.5 280 PRO B N 1
ATOM 4441 C CA . PRO B 1 280 ? -4.703 -28.188 7.598 1 77.5 280 PRO B CA 1
ATOM 4442 C C . PRO B 1 280 ? -3.357 -27.656 8.078 1 77.5 280 PRO B C 1
ATOM 4444 O O . PRO B 1 280 ? -3.268 -26.516 8.523 1 77.5 280 PRO B O 1
ATOM 4447 N N . LEU B 1 281 ? -2.393 -28.438 7.973 1 86.31 281 LEU B N 1
ATOM 4448 C CA . LEU B 1 281 ? -1.107 -27.984 8.484 1 86.31 281 LEU B CA 1
ATOM 4449 C C . LEU B 1 281 ? -0.508 -26.922 7.574 1 86.31 281 LEU B C 1
ATOM 4451 O O . LEU B 1 281 ? 0.213 -26.031 8.039 1 86.31 281 LEU B O 1
ATOM 4455 N N . THR B 1 282 ? -0.861 -27.016 6.348 1 86.19 282 THR B N 1
ATOM 4456 C CA . THR B 1 282 ? -0.406 -25.984 5.422 1 86.19 282 THR B CA 1
ATOM 4457 C C . THR B 1 282 ? -1.036 -24.625 5.762 1 86.19 282 THR B C 1
ATOM 4459 O O . THR B 1 282 ? -0.367 -23.594 5.711 1 86.19 282 THR B O 1
ATOM 4462 N N . GLN B 1 283 ? -2.258 -24.734 6.137 1 88.19 283 GLN B N 1
ATOM 4463 C CA . GLN B 1 283 ? -2.939 -23.516 6.543 1 88.19 283 GLN B CA 1
ATOM 4464 C C . GLN B 1 283 ? -2.271 -22.891 7.77 1 88.19 283 GLN B C 1
ATOM 4466 O O . GLN B 1 283 ? -1.984 -21.688 7.785 1 88.19 283 GLN B O 1
ATOM 4471 N N . SER B 1 284 ? -2.059 -23.688 8.695 1 91.44 284 SER B N 1
ATOM 4472 C CA . SER B 1 284 ? -1.429 -23.219 9.922 1 91.44 284 SER B CA 1
ATOM 4473 C C . SER B 1 284 ? -0.037 -22.656 9.648 1 91.44 284 SER B C 1
ATOM 4475 O O . SER B 1 284 ? 0.362 -21.656 10.25 1 91.44 284 SER B O 1
ATOM 4477 N N . ALA B 1 285 ? 0.677 -23.266 8.781 1 91.44 285 ALA B N 1
ATOM 4478 C CA . ALA B 1 285 ? 2.025 -22.828 8.43 1 91.44 285 ALA B CA 1
ATOM 4479 C C . ALA B 1 285 ? 2.004 -21.438 7.777 1 91.44 285 ALA B C 1
ATOM 4481 O O . ALA B 1 285 ? 2.797 -20.562 8.133 1 91.44 285 ALA B O 1
ATOM 4482 N N . LEU B 1 286 ? 1.098 -21.266 6.879 1 91.81 286 LEU B N 1
ATOM 4483 C CA . LEU B 1 286 ? 1.007 -19.984 6.18 1 91.81 286 LEU B CA 1
ATOM 4484 C C . LEU B 1 286 ? 0.541 -18.891 7.121 1 91.81 286 LEU B C 1
ATOM 4486 O O . LEU B 1 286 ? 1.005 -17.75 7.031 1 91.81 286 LEU B O 1
ATOM 4490 N N . ILE B 1 287 ? -0.309 -19.234 8.008 1 92.88 287 ILE B N 1
ATOM 4491 C CA . ILE B 1 287 ? -0.776 -18.25 8.992 1 92.88 287 ILE B CA 1
ATOM 4492 C C . ILE B 1 287 ? 0.366 -17.891 9.93 1 92.88 287 ILE B C 1
ATOM 4494 O O . ILE B 1 287 ? 0.487 -16.734 10.344 1 92.88 287 ILE B O 1
ATOM 4498 N N . PHE B 1 288 ? 1.133 -18.828 10.219 1 93.81 288 PHE B N 1
ATOM 4499 C CA . PHE B 1 288 ? 2.297 -18.547 11.047 1 93.81 288 PHE B CA 1
ATOM 4500 C C . PHE B 1 288 ? 3.256 -17.594 10.328 1 93.81 288 PHE B C 1
ATOM 4502 O O . PHE B 1 288 ? 3.84 -16.703 10.953 1 93.81 288 PHE B O 1
ATOM 4509 N N . VAL B 1 289 ? 3.457 -17.828 9.062 1 93.19 289 VAL B N 1
ATOM 4510 C CA . VAL B 1 289 ? 4.262 -16.922 8.266 1 93.19 289 VAL B CA 1
ATOM 4511 C C . VAL B 1 289 ? 3.684 -15.508 8.359 1 93.19 289 VAL B C 1
ATOM 4513 O O . VAL B 1 289 ? 4.422 -14.531 8.516 1 93.19 289 VAL B O 1
ATOM 4516 N N . GLY B 1 290 ? 2.357 -15.422 8.25 1 93.62 290 GLY B N 1
ATOM 4517 C CA . GLY B 1 290 ? 1.69 -14.141 8.422 1 93.62 290 GLY B CA 1
ATOM 4518 C C . GLY B 1 290 ? 1.951 -13.508 9.773 1 93.62 290 GLY B C 1
ATOM 4519 O O . GLY B 1 290 ? 2.178 -12.305 9.867 1 93.62 290 GLY B O 1
ATOM 4520 N N . LEU B 1 291 ? 1.926 -14.297 10.781 1 93.94 291 LEU B N 1
ATOM 4521 C CA . LEU B 1 291 ? 2.201 -13.82 12.133 1 93.94 291 LEU B CA 1
ATOM 4522 C C . LEU B 1 291 ? 3.613 -13.258 12.234 1 93.94 291 LEU B C 1
ATOM 4524 O O . LEU B 1 291 ? 3.816 -12.188 12.812 1 93.94 291 LEU B O 1
ATOM 4528 N N . LEU B 1 292 ? 4.555 -13.992 11.664 1 92.56 292 LEU B N 1
ATOM 4529 C CA . LEU B 1 292 ? 5.938 -13.531 11.664 1 92.56 292 LEU B CA 1
ATOM 4530 C C . LEU B 1 292 ? 6.055 -12.18 10.961 1 92.56 292 LEU B C 1
ATOM 4532 O O . LEU B 1 292 ? 6.746 -11.281 11.453 1 92.56 292 LEU B O 1
ATOM 4536 N N . LEU B 1 293 ? 5.375 -12.047 9.867 1 92.56 293 LEU B N 1
ATOM 4537 C CA . LEU B 1 293 ? 5.402 -10.805 9.102 1 92.56 293 LEU B CA 1
ATOM 4538 C C . LEU B 1 293 ? 4.852 -9.641 9.914 1 92.56 293 LEU B C 1
ATOM 4540 O O . LEU B 1 293 ? 5.453 -8.57 9.961 1 92.56 293 LEU B O 1
ATOM 4544 N N . VAL B 1 294 ? 3.734 -9.898 10.523 1 91.69 294 VAL B N 1
ATOM 4545 C CA . VAL B 1 294 ? 3.084 -8.852 11.305 1 91.69 294 VAL B CA 1
ATOM 4546 C C . VAL B 1 294 ? 4.004 -8.406 12.438 1 91.69 294 VAL B C 1
ATOM 4548 O O . VAL B 1 294 ? 4.156 -7.203 12.688 1 91.69 294 VAL B O 1
ATOM 4551 N N . VAL B 1 295 ? 4.617 -9.305 13.07 1 90.44 295 VAL B N 1
ATOM 4552 C CA . VAL B 1 295 ? 5.488 -9 14.203 1 90.44 295 VAL B CA 1
ATOM 4553 C C . VAL B 1 295 ? 6.672 -8.156 13.727 1 90.44 295 VAL B C 1
ATOM 4555 O O . VAL B 1 295 ? 6.992 -7.129 14.336 1 90.44 295 VAL B O 1
ATOM 4558 N N . VAL B 1 296 ? 7.27 -8.531 12.664 1 89.81 296 VAL B N 1
ATOM 4559 C CA . VAL B 1 296 ? 8.461 -7.84 12.188 1 89.81 296 VAL B CA 1
ATOM 4560 C C . VAL B 1 296 ? 8.086 -6.449 11.68 1 89.81 296 VAL B C 1
ATOM 4562 O O . VAL B 1 296 ? 8.758 -5.465 12 1 89.81 296 VAL B O 1
ATOM 4565 N N . VAL B 1 297 ? 7.031 -6.418 10.906 1 86.31 297 VAL B N 1
ATOM 4566 C CA . VAL B 1 297 ? 6.605 -5.133 10.367 1 86.31 297 VAL B CA 1
ATOM 4567 C C . VAL B 1 297 ? 6.219 -4.195 11.508 1 86.31 297 VAL B C 1
ATOM 4569 O O . VAL B 1 297 ? 6.531 -3.002 11.469 1 86.31 297 VAL B O 1
ATOM 4572 N N . TRP B 1 298 ? 5.586 -4.746 12.477 1 85.25 298 TRP B N 1
ATOM 4573 C CA . TRP B 1 298 ? 5.203 -3.945 13.633 1 85.25 298 TRP B CA 1
ATOM 4574 C C . TRP B 1 298 ? 6.434 -3.465 14.398 1 85.25 298 TRP B C 1
ATOM 4576 O O . TRP B 1 298 ? 6.453 -2.344 14.914 1 85.25 298 TRP B O 1
ATOM 4586 N N . LEU B 1 299 ? 7.391 -4.262 14.508 1 88.75 299 LEU B N 1
ATOM 4587 C CA . LEU B 1 299 ? 8.625 -3.875 15.188 1 88.75 299 LEU B CA 1
ATOM 4588 C C . LEU B 1 299 ? 9.289 -2.701 14.469 1 88.75 299 LEU B C 1
ATOM 4590 O O . LEU B 1 299 ? 9.734 -1.749 15.117 1 88.75 299 LEU B O 1
ATOM 4594 N N . PHE B 1 300 ? 9.289 -2.754 13.148 1 85.38 300 PHE B N 1
ATOM 4595 C CA . PHE B 1 300 ? 9.867 -1.657 12.383 1 85.38 300 PHE B CA 1
ATOM 4596 C C . PHE B 1 300 ? 9.031 -0.391 12.531 1 85.38 300 PHE B C 1
ATOM 4598 O O . PHE B 1 300 ? 9.578 0.703 12.695 1 85.38 300 PHE B O 1
ATOM 4605 N N . ASN B 1 301 ? 7.797 -0.526 12.477 1 82.62 301 ASN B N 1
ATOM 4606 C CA . ASN B 1 301 ? 6.918 0.629 12.609 1 82.62 301 ASN B CA 1
ATOM 4607 C C . ASN B 1 301 ? 6.984 1.227 14.016 1 82.62 301 ASN B C 1
ATOM 4609 O O . ASN B 1 301 ? 6.988 2.447 14.172 1 82.62 301 ASN B O 1
ATOM 4613 N N . PHE B 1 302 ? 7.051 0.387 14.938 1 84.38 302 PHE B N 1
ATOM 4614 C CA . PHE B 1 302 ? 7.172 0.838 16.312 1 84.38 302 PHE B CA 1
ATOM 4615 C C . PHE B 1 302 ? 8.508 1.53 16.547 1 84.38 302 PHE B C 1
ATOM 4617 O O . PHE B 1 302 ? 8.57 2.561 17.219 1 84.38 302 PHE B O 1
ATOM 4624 N N . ALA B 1 303 ? 9.516 0.972 16.062 1 88.44 303 ALA B N 1
ATOM 4625 C CA . ALA B 1 303 ? 10.836 1.604 16.141 1 88.44 303 ALA B CA 1
ATOM 4626 C C . ALA B 1 303 ? 10.828 2.975 15.477 1 88.44 303 ALA B C 1
ATOM 4628 O O . ALA B 1 303 ? 11.398 3.934 16 1 88.44 303 ALA B O 1
ATOM 4629 N N . ALA B 1 304 ? 10.203 3.055 14.383 1 85.25 304 ALA B N 1
ATOM 4630 C CA . ALA B 1 304 ? 10.086 4.324 13.672 1 85.25 304 ALA B CA 1
ATOM 4631 C C . ALA B 1 304 ? 9.344 5.359 14.508 1 85.25 304 ALA B C 1
ATOM 4633 O O . ALA B 1 304 ? 9.75 6.523 14.57 1 85.25 304 ALA B O 1
ATOM 4634 N N . MET B 1 305 ? 8.344 4.953 15.172 1 79.94 305 MET B N 1
ATOM 4635 C CA . MET B 1 305 ? 7.555 5.836 16.031 1 79.94 305 MET B CA 1
ATOM 4636 C C . MET B 1 305 ? 8.375 6.316 17.219 1 79.94 305 MET B C 1
ATOM 4638 O O . MET B 1 305 ? 8.328 7.492 17.578 1 79.94 305 MET B O 1
ATOM 4642 N N . LEU B 1 306 ? 9.102 5.422 17.828 1 83.06 306 LEU B N 1
ATOM 4643 C CA . LEU B 1 306 ? 9.922 5.766 18.984 1 83.06 306 LEU B CA 1
ATOM 4644 C C . LEU B 1 306 ? 11.008 6.762 18.609 1 83.06 306 LEU B C 1
ATOM 4646 O O . LEU B 1 306 ? 11.281 7.703 19.359 1 83.06 306 LEU B O 1
ATOM 4650 N N . VAL B 1 307 ? 11.539 6.516 17.469 1 82 307 VAL B N 1
ATOM 4651 C CA . VAL B 1 307 ? 12.594 7.41 17 1 82 307 VAL B CA 1
ATOM 4652 C C . VAL B 1 307 ? 12.008 8.789 16.719 1 82 307 VAL B C 1
ATOM 4654 O O . VAL B 1 307 ? 12.602 9.805 17.094 1 82 307 VAL B O 1
ATOM 4657 N N . ARG B 1 308 ? 10.93 8.82 16.156 1 76.69 308 ARG B N 1
ATOM 4658 C CA . ARG B 1 308 ? 10.273 10.086 15.836 1 76.69 308 ARG B CA 1
ATOM 4659 C C . ARG B 1 308 ? 9.922 10.852 17.109 1 76.69 308 ARG B C 1
ATOM 4661 O O . ARG B 1 308 ? 10.133 12.062 17.188 1 76.69 308 ARG B O 1
ATOM 4668 N N . ARG B 1 309 ? 9.453 10.203 18.125 1 74.81 309 ARG B N 1
ATOM 4669 C CA . ARG B 1 309 ? 9.055 10.82 19.391 1 74.81 309 ARG B CA 1
ATOM 4670 C C . ARG B 1 309 ? 10.266 11.359 20.141 1 74.81 309 ARG B C 1
ATOM 4672 O O . ARG B 1 309 ? 10.219 12.453 20.703 1 74.81 309 ARG B O 1
ATOM 4679 N N . ARG B 1 310 ? 11.133 10.555 20.203 1 74.56 310 ARG B N 1
ATOM 4680 C CA . ARG B 1 310 ? 12.328 10.938 20.953 1 74.56 310 ARG B CA 1
ATOM 4681 C C . ARG B 1 310 ? 12.984 12.18 20.344 1 74.56 310 ARG B C 1
ATOM 4683 O O . ARG B 1 310 ? 13.43 13.07 21.078 1 74.56 310 ARG B O 1
ATOM 4690 N N . LEU B 1 311 ? 12.953 12.203 19.141 1 68.94 311 LEU B N 1
ATOM 4691 C CA . LEU B 1 311 ? 13.656 13.297 18.484 1 68.94 311 LEU B CA 1
ATOM 4692 C C . LEU B 1 311 ? 12.797 14.562 18.453 1 68.94 311 LEU B C 1
ATOM 4694 O O . LEU B 1 311 ? 13.328 15.672 18.484 1 68.94 311 LEU B O 1
ATOM 4698 N N . GLN B 1 312 ? 11.531 14.359 18.25 1 64 312 GLN B N 1
ATOM 4699 C CA . GLN B 1 312 ? 10.656 15.523 18.359 1 64 312 GLN B CA 1
ATOM 4700 C C . GLN B 1 312 ? 10.789 16.172 19.734 1 64 312 GLN B C 1
ATOM 4702 O O . GLN B 1 312 ? 10.703 17.391 19.875 1 64 312 GLN B O 1
ATOM 4707 N N . ARG B 1 313 ? 10.953 15.406 20.75 1 61.22 313 ARG B N 1
ATOM 4708 C CA . ARG B 1 313 ? 11.117 15.914 22.094 1 61.22 313 ARG B CA 1
ATOM 4709 C C . ARG B 1 313 ? 12.43 16.688 22.234 1 61.22 313 ARG B C 1
ATOM 4711 O O . ARG B 1 313 ? 12.5 17.672 22.969 1 61.22 313 ARG B O 1
ATOM 4718 N N . ARG B 1 314 ? 13.32 16.172 21.625 1 58.75 314 ARG B N 1
ATOM 4719 C CA . ARG B 1 314 ? 14.617 16.828 21.75 1 58.75 314 ARG B CA 1
ATOM 4720 C C . ARG B 1 314 ? 14.609 18.188 21.047 1 58.75 314 ARG B C 1
ATOM 4722 O O . ARG B 1 314 ? 15.258 19.125 21.516 1 58.75 314 ARG B O 1
ATOM 4729 N N . TRP B 1 315 ? 13.945 18.219 19.984 1 55.25 315 TRP B N 1
ATOM 4730 C CA . TRP B 1 315 ? 13.992 19.484 19.25 1 55.25 315 TRP B CA 1
ATOM 4731 C C . TRP B 1 315 ? 12.984 20.484 19.812 1 55.25 315 TRP B C 1
ATOM 4733 O O . TRP B 1 315 ? 13.148 21.688 19.656 1 55.25 315 TRP B O 1
ATOM 4743 N N . GLN B 1 316 ? 11.828 20.031 20.203 1 48.5 316 GLN B N 1
ATOM 4744 C CA . GLN B 1 316 ? 10.938 21 20.844 1 48.5 316 GLN B CA 1
ATOM 4745 C C . GLN B 1 316 ? 11.617 21.656 22.047 1 48.5 316 GLN B C 1
ATOM 4747 O O . GLN B 1 316 ? 11.305 22.797 22.406 1 48.5 316 GLN B O 1
ATOM 4752 N N . TYR B 1 317 ? 12.406 20.969 22.828 1 40.59 317 TYR B N 1
ATOM 4753 C CA . TYR B 1 317 ? 12.992 21.562 24.031 1 40.59 317 TYR B CA 1
ATOM 4754 C C . TYR B 1 317 ? 14.305 22.281 23.688 1 40.59 317 TYR B C 1
ATOM 4756 O O . TYR B 1 317 ? 15 22.766 24.594 1 40.59 317 TYR B O 1
ATOM 4764 N N . GLN B 1 318 ? 14.766 22.234 22.516 1 37.06 318 GLN B N 1
ATOM 4765 C CA . GLN B 1 318 ? 15.82 23.234 22.328 1 37.06 318 GLN B CA 1
ATOM 4766 C C . GLN B 1 318 ? 15.258 24.531 21.75 1 37.06 318 GLN B C 1
ATOM 4768 O O . GLN B 1 318 ? 14.352 24.484 20.906 1 37.06 318 GLN B O 1
#

Sequence (636 aa):
MGEHSGGSGSGAGDDGRSPRIGRRLLVERLSSYWLRGAGYFAVGLFAAIVVALLYQSLPLLAEYPLSEVLLSSNWDPAQNQFGFFPAIVGTVYVTILSMAMGAPIAVLAAVYIAEYAEGRTRTLVSSFIDVLAAIPSVIFGLVALVVVVPFVGNYLAPAVGADATGLGILTVSLVMAIVVTPFMISLSVESLEALPDELRESSLGVGATEWETIRSVLLRAAGPGIFSAVLLGFGRVFGATIVPAMLIGGQTQLPDSVFSTGQTLPTLIVNDFGELMSLPLTQSALIFVGLLLVVVVWLFNFAAMLVRRRLQRRWQYQMGEHSGGSGSGAGDDGRSPRIGRRLLVERLSSYWLRGAGYFAVGLFAAIVVALLYQSLPLLAEYPLSEVLLSSNWDPAQNQFGFFPAIVGTVYVTILSMAMGAPIAVLAAVYIAEYAEGRTRTLVSSFIDVLAAIPSVIFGLVALVVVVPFVGNYLAPAVGADATGLGILTVSLVMAIVVTPFMISLSVESLEALPDELRESSLGVGATEWETIRSVLLRAAGPGIFSAVLLGFGRVFGATIVPAMLIGGQTQLPDSVFSTGQTLPTLIVNDFGELMSLPLTQSALIFVGLLLVVVVWLFNFAAMLVRRRLQRRWQYQ

pLDDT: mean 84.08, std 15.92, range [29.44, 98.38]

Radius of gyration: 29.91 Å; Cα contacts (8 Å, |Δi|>4): 937; chains: 2; bounding box: 135×97×86 Å

Organism: NCBI:txid261290

InterPro domains:
  IPR000515 ABC transporter type 1, transmembrane domain MetI-like [PF00528] (107-315)
  IPR000515 ABC transporter type 1, transmembrane domain MetI-like [PS50928] (88-304)
  IPR000515 ABC transporter type 1, transmembrane domain MetI-like [cd06261] (88-255)
  IPR011864 Phosphate ABC transporter, permease protein PstC [TIGR02138] (38-310)
  IPR035906 MetI-like superfamily [G3DSA:1.10.3720.10] (40-313)
  IPR035906 MetI-like superfamily [SSF161098] (34-304)
  IPR051124 Binding-Protein-Dependent Phosphate Transport Permease [PTHR30425] (28-314)

Secondary structure (DSSP, 8-state):
------------------HHHHHHHHHHHHHHHHHHHHHHHHHHHHHHHHHHHHHHHHHHHHHS-HHHHHH---EEGGGTEE--HHHHHHHHHHHHHHHHHHHHHHHHHHHIIIII--HHHHHHHHHHHHHHHHS-HHHHHHHIIIIIHHHIIIIIHHHTT----S-SHHHHHHHHHHHHHHHHHHHHHHHHHTS-HHHHHHHHHTT--HHHHIIIIIHHHSHHHHHHHHHHHHHHHHT--HHHHHHSB---S--SSTTS-B--HHHHHHHHGGGTTT-HHHHHHHHHHHHHHHHHHHHHHHHHHHHHHHHHHHHHT-/------------------HHHHHHHHHHHHHHHHHHHHHHHHHHHHHHHHHHHHHHHHHHHHHS-HHHHHH---EEGGGTEE--HHHHHHHHHHHHHHHHHHHHHHHHHHHIIIII--HHHHHHHHHHHHHHHHS-HHHHHHHIIIIIHHHIIIIIHHHTT----S-SHHHHHHHHHHHHHHHHHHHHHHHHHTS-HHHHHHHHHTT--HHHHIIIIIHHHSHHHHHHHHHHHHHHHHT--HHHHHHSB---S--SSTTS-B--HHHHHHHHGGGTTT-HHHHHHHHHHHHHHHHHHHHHHHHHHHHHHHHHHHHHT-